Protein 8QNF (pdb70)

Solvent-accessible surface area: 19537 Å² total; per-residue (Å²): 141,82,117,5,154,43,39,66,2,44,128,92,75,156,29,24,65,3,1,39,16,0,33,10,17,72,133,111,66,60,82,79,28,25,34,7,5,23,26,8,6,5,8,1,94,4,85,68,68,4,66,36,120,79,1,43,24,0,0,69,0,1,0,59,58,2,58,4,2,32,3,32,3,46,100,59,155,70,34,13,79,9,59,71,53,124,76,35,71,21,14,58,49,52,72,18,181,11,48,66,76,160,81,0,62,58,12,5,84,122,3,2,70,55,98,24,66,10,67,206,16,38,2,0,1,0,2,0,0,26,21,48,90,107,111,1,1,0,0,0,13,12,24,43,0,0,6,8,18,21,0,2,0,0,0,1,64,11,0,2,62,2,13,59,74,49,47,176,70,60,87,6,102,58,57,109,151,36,12,23,6,9,0,3,0,44,15,6,47,99,24,20,63,100,121,15,32,66,145,10,18,66,33,9,21,66,138,4,69,69,165,38,20,92,17,91,12,82,58,64,72,115,86,42,132,99,42,108,48,107,21,14,38,20,58,0,113,14,67,63,70,11,0,70,79,0,26,34,8,3,166,106,22,50,11,75,25,36,17,0,2,0,0,1,1,0,0,5,0,13,99,35,15,69,41,106,82,2,8,0,0,4,23,20,57,4,26,86,29,100,29,2,75,69,6,1,0,31,0,22,10,19,5,4,5,30,11,59,11,52,74,162,20,32,0,65,61,2,0,120,105,0,82,118,40,2,48,56,3,70,162,18,20,18,2,5,23,70,66,7,27,123,98,34,154,31,137,84,79,98,25,17,19,45,9,0,10,0,3,0,14,23,19,122,50,37,9,2,45,10,78,36,120,150,54,135,10,137,6,27,55,13,52,26,8,4,2,83,15,9,2,5,1,15,2,32,144,65,112,138,5,7,64,8,57,3,4,18,3,20,4,5,2,64,94,101,38,0,58,32,5,0,29,105,3,68,38,5,1,54,10,0,22,145,86,27,97,9,37,3,76,89,4,55,70,83,81,120

Sequence (448 aa):
IPELRAGLAPRDGRAVEASFGQSGIWLIDQYLPNPAAYNGPFFVVRLPFSSADPDRLLHHAAVRRGVLRRQEVVLRTTYALSDGTLRQNVSRDDDAVVFEVARRYGDDKELDDALVHRVANNLRRLDLARGPVIAVTCALGPANRSAVVICNIHHIASDAASAGVFLRRRELLDDAYDDRLGRGLPVEADPLRRPTYGDFSQQWYRELMNPEALTRSLDHFAARRLAGELPVLDLPTDRPRPPVKQHRGGTLPLHLPAAAADDFEALARTEGVTLFMALVAAYAVFLSRHTGQRRRRVVLIGSPVSLRDDDPATHELIGYFVVVNLVVVLQQQEEIDDRMTVRDVLRRAREEVSEALRHKWAPFDDKVVERLQPPRSSGYTPLVQTMMLVVLTQGDAGRISHDDTELRIIERGAAHGAKYDLSLVFERDSEGLHGLIEYDADLFDEPTVRAMGDRLRHLMEQFARRRPDAPLHELEALGA

B-factor: mean 41.51, std 16.25, range [20.36, 137.7]

Foldseek 3Di:
DDAQFACLDPPPQDWFFAFLLLVVVVVPDDLAFAADFLWWKWKWKDQFFDDVVLLLVLQLLVCQAAQLQQWAWDDDPNTITTHTDNPSNQEAEDEEEDEDVVRVLVVLVVQRSDRADRHPDRQKYWYFYGYPHSITMIIMGGHPQFAGLLLQLLSVQSSVVSSVCVVVVHDRHYDSGFHHVSSVRSVLVVCCDPVLLCVLLVVLLVVQDDAADDQAAAFPAPQDPDQPLWKFKDWLPQDLVLLVLLCVLCVVLVHHSQLLLVLLVLVLSCVRRVAQKAKAKEWAFQCPHVSCSNHGGNRTAIWIFIGGDDQQDFLSRSSVVSRVRVVVRVVSRSNHPVVSCVSNVAPDDPPADGPHQEYEYEQDDSSFWDDDPNDIMGIGTRGTGRCNHQKYKYWYADPSGIIIMIMHRPSTHDPVVVNQSSVQSSLSSSVSSVGRPDRNNPSDTPPD

Structure (mmCIF, N/CA/C/O backbone):
data_8QNF
#
_entry.id   8QNF
#
_cell.length_a   121.650
_cell.length_b   160.060
_cell.length_c   163.900
_cell.angle_alpha   90.000
_cell.angle_beta   90.000
_cell.angle_gamma   90.000
#
_symmetry.space_group_name_H-M   'F 2 2 2'
#
loop_
_entity.id
_entity.type
_entity.pdbx_description
1 polymer 'Condensation domain TomBC from the Tomaymycin non-ribosomal peptide synthetase'
2 non-polymer 'FORMIC ACID'
3 non-polymer GLYCEROL
4 non-polymer 'SODIUM ION'
5 non-polymer 'POTASSIUM ION'
6 water water
#
loop_
_atom_site.group_PDB
_atom_site.id
_atom_site.type_symbol
_atom_site.label_atom_id
_atom_site.label_alt_id
_atom_site.label_comp_id
_atom_site.label_asym_id
_atom_site.label_entity_id
_atom_site.label_seq_id
_atom_site.pdbx_PDB_ins_code
_atom_site.Cartn_x
_atom_site.Cartn_y
_atom_site.Cartn_z
_atom_site.occupancy
_atom_site.B_iso_or_equiv
_atom_site.auth_seq_id
_atom_site.auth_comp_id
_atom_site.auth_asym_id
_atom_site.auth_atom_id
_atom_site.pdbx_PDB_model_num
ATOM 1 N N . ILE A 1 84 ? 32.60287 -30.50428 -28.03946 1.000 65.35355 80 ILE A N 1
ATOM 2 C CA . ILE A 1 84 ? 32.50351 -30.09694 -26.63531 1.000 63.81712 80 ILE A CA 1
ATOM 3 C C . ILE A 1 84 ? 32.40512 -31.34052 -25.72371 1.000 71.72516 80 ILE A C 1
ATOM 4 O O . ILE A 1 84 ? 31.35133 -31.98882 -25.64456 1.000 51.83947 80 ILE A O 1
ATOM 19 N N . PRO A 1 85 ? 33.49875 -31.66356 -25.02409 1.000 53.85926 81 PRO A N 1
ATOM 20 C CA . PRO A 1 85 ? 33.49944 -32.85766 -24.16240 1.000 53.70993 81 PRO A CA 1
ATOM 21 C C . PRO A 1 85 ? 32.49576 -32.74601 -23.01556 1.000 61.77999 81 PRO A C 1
ATOM 22 O O . PRO A 1 85 ? 32.22534 -31.66160 -22.49541 1.000 45.21951 81 PRO A O 1
ATOM 33 N N . GLU A 1 86 ? 31.97319 -33.89476 -22.58598 1.000 50.91622 82 GLU A N 1
ATOM 34 C CA . GLU A 1 86 ? 31.07502 -33.90836 -21.43634 1.000 47.27003 82 GLU A CA 1
ATOM 35 C C . GLU A 1 86 ? 31.81733 -33.50117 -20.15624 1.000 47.31651 82 GLU A C 1
ATOM 36 O O . GLU A 1 86 ? 33.00437 -33.74683 -19.96556 1.000 38.95185 82 GLU A O 1
ATOM 48 N N . LEU A 1 87 ? 31.10886 -32.82361 -19.28407 1.000 39.92174 83 LEU A N 1
ATOM 49 C CA . LEU A 1 87 ? 31.64377 -32.52319 -17.97339 1.000 35.06833 83 LEU A CA 1
ATOM 50 C C . LEU A 1 87 ? 31.47965 -33.75173 -17.07126 1.000 34.23897 83 LEU A C 1
ATOM 51 O O . LEU A 1 87 ? 30.36275 -34.27408 -16.93952 1.000 40.52329 83 LEU A O 1
ATOM 67 N N . ARG A 1 88 ? 32.54291 -34.13158 -16.36905 1.000 32.99917 84 ARG A N 1
ATOM 68 C CA . ARG A 1 88 ? 32.46513 -35.27760 -15.45922 1.000 35.88428 84 ARG A CA 1
ATOM 69 C C . ARG A 1 88 ? 32.90901 -34.92745 -14.05091 1.000 30.88580 84 ARG A C 1
ATOM 70 O O . ARG A 1 88 ? 33.88536 -34.20001 -13.84521 1.000 32.90249 84 ARG A O 1
ATOM 91 N N . ALA A 1 89 ? 32.22307 -35.52159 -13.06601 1.000 30.19228 85 ALA A N 1
ATOM 92 C CA . ALA A 1 89 ? 32.64680 -35.44195 -11.68402 1.000 32.27483 85 ALA A CA 1
ATOM 93 C C . ALA A 1 89 ? 34.03785 -36.02545 -11.48312 1.000 34.49502 85 ALA A C 1
ATOM 94 O O . ALA A 1 89 ? 34.40704 -37.01304 -12.11033 1.000 34.98786 85 ALA A O 1
ATOM 101 N N . GLY A 1 90 ? 34.82459 -35.35136 -10.67444 1.000 34.01188 86 GLY A N 1
ATOM 102 C CA . GLY A 1 90 ? 36.16297 -35.76998 -10.32844 1.000 40.20052 86 GLY A CA 1
ATOM 103 C C . GLY A 1 90 ? 37.22764 -35.31094 -11.27432 1.000 46.14364 86 GLY A C 1
ATOM 104 O O . GLY A 1 90 ? 38.40309 -35.61252 -11.05673 1.000 41.54163 86 GLY A O 1
ATOM 108 N N . LEU A 1 91 ? 36.86566 -34.56882 -12.31055 1.000 35.56844 87 LEU A N 1
ATOM 109 C CA . LEU A 1 91 ? 37.88083 -33.96725 -13.16492 1.000 36.81792 87 LEU A CA 1
ATOM 110 C C . LEU A 1 91 ? 38.88498 -33.15937 -12.36429 1.000 43.56386 87 LEU A C 1
ATOM 111 O O . LEU A 1 91 ? 40.09207 -33.25189 -12.60409 1.000 50.55833 87 LEU A O 1
ATOM 127 N N . ALA A 1 92 ? 38.42269 -32.35776 -11.42714 1.000 38.90081 88 ALA A N 1
ATOM 128 C CA . ALA A 1 92 ? 39.33799 -31.69648 -10.51808 1.000 47.14293 88 ALA A CA 1
ATOM 129 C C . ALA A 1 92 ? 39.71980 -32.62697 -9.37050 1.000 56.80348 88 ALA A C 1
ATOM 130 O O . ALA A 1 92 ? 38.87614 -33.37306 -8.87613 1.000 56.74901 88 ALA A O 1
ATOM 137 N N . PRO A 1 93 ? 40.95069 -32.52250 -8.87322 1.000 67.44116 89 PRO A N 1
ATOM 138 C CA . PRO A 1 93 ? 41.39769 -33.40816 -7.77487 1.000 68.39464 89 PRO A CA 1
ATOM 139 C C . PRO A 1 93 ? 40.49148 -33.34495 -6.55003 1.000 61.92750 89 PRO A C 1
ATOM 140 O O . PRO A 1 93 ? 40.32816 -32.28787 -5.93130 1.000 75.28290 89 PRO A O 1
ATOM 151 N N . ARG A 1 94 ? 39.93622 -34.49769 -6.16453 1.000 60.10583 90 ARG A N 1
ATOM 152 C CA . ARG A 1 94 ? 39.13981 -34.60070 -4.94387 1.000 71.47831 90 ARG A CA 1
ATOM 153 C C . ARG A 1 94 ? 40.00297 -34.75331 -3.68635 1.000 81.14554 90 ARG A C 1
ATOM 154 O O . ARG A 1 94 ? 39.45952 -34.97650 -2.59368 1.000 69.48858 90 ARG A O 1
ATOM 175 N N . ASP A 1 95 ? 41.32190 -34.59911 -3.82144 1.000 91.31246 91 ASP A N 1
ATOM 176 C CA . ASP A 1 95 ? 42.28582 -34.80891 -2.74119 1.000 83.66823 91 ASP A CA 1
ATOM 177 C C . ASP A 1 95 ? 42.64231 -33.49724 -2.05312 1.000 88.86418 91 ASP A C 1
ATOM 178 O O . ASP A 1 95 ? 43.80937 -33.27259 -1.72319 1.000 96.41848 91 ASP A O 1
ATOM 187 N N . GLY A 1 96 ? 41.68613 -32.58745 -1.88492 1.000 80.75700 92 GLY A N 1
ATOM 188 C CA . GLY A 1 96 ? 41.92653 -31.38399 -1.10996 1.000 71.02087 92 GLY A CA 1
ATOM 189 C C . GLY A 1 96 ? 42.69684 -30.25907 -1.77932 1.000 77.02448 92 GLY A C 1
ATOM 190 O O . GLY A 1 96 ? 42.55777 -29.10315 -1.35946 1.000 77.41056 92 GLY A O 1
ATOM 194 N N . ARG A 1 97 ? 43.51280 -30.55176 -2.79607 1.000 74.60756 93 ARG A N 1
ATOM 195 C CA . ARG A 1 97 ? 44.23790 -29.47536 -3.46618 1.000 74.18429 93 ARG A CA 1
ATOM 196 C C . ARG A 1 97 ? 43.25146 -28.47584 -4.06622 1.000 66.38584 93 ARG A C 1
ATOM 197 O O . ARG A 1 97 ? 42.22722 -28.85941 -4.63824 1.000 75.90672 93 ARG A O 1
ATOM 218 N N . ALA A 1 98 ? 43.56264 -27.18631 -3.89967 1.000 51.67721 94 ALA A N 1
ATOM 219 C CA . ALA A 1 98 ? 42.71279 -26.09969 -4.36030 1.000 51.66468 94 ALA A CA 1
ATOM 220 C C . ALA A 1 98 ? 42.82633 -25.91688 -5.86898 1.000 46.48611 94 ALA A C 1
ATOM 221 O O . ALA A 1 98 ? 43.90119 -25.59957 -6.39697 1.000 43.11230 94 ALA A O 1
ATOM 228 N N . VAL A 1 99 ? 41.67994 -26.08809 -6.52759 1.000 44.79513 95 VAL A N 1
ATOM 229 C CA . VAL A 1 99 ? 41.50674 -25.81724 -7.9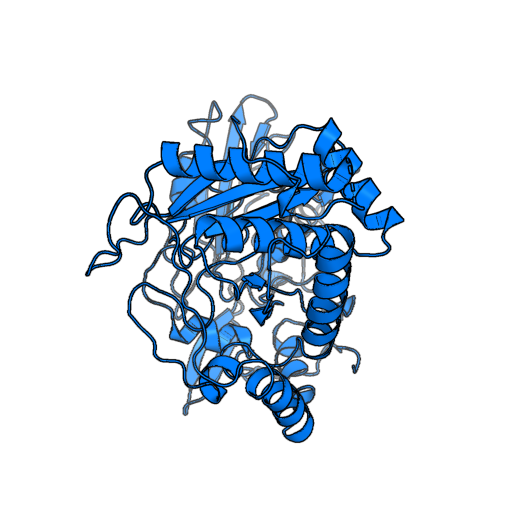3952 1.000 37.98678 95 VAL A CA 1
ATOM 230 C C . VAL A 1 99 ? 41.66921 -24.33499 -8.24630 1.000 35.10592 95 VAL A C 1
ATOM 231 O O . VAL A 1 99 ? 41.17730 -23.45805 -7.51045 1.000 36.51872 95 VAL A O 1
ATOM 244 N N . GLU A 1 100 ? 42.29118 -24.04295 -9.38909 1.000 36.34876 96 GLU A N 1
ATOM 245 C CA . GLU A 1 100 ? 42.40377 -22.67049 -9.83539 1.000 32.98724 96 GLU A CA 1
ATOM 246 C C . GLU A 1 100 ? 41.01163 -22.11630 -10.11644 1.000 31.13939 96 GLU A C 1
ATOM 247 O O . GLU A 1 100 ? 40.14440 -22.82344 -10.64587 1.000 32.56231 96 GLU A O 1
ATOM 259 N N . ALA A 1 101 ? 40.82370 -20.82291 -9.82001 1.000 33.68972 97 ALA A N 1
ATOM 260 C CA . ALA A 1 101 ? 39.54870 -20.17322 -10.17055 1.000 36.43666 97 ALA A CA 1
ATOM 261 C C . ALA A 1 101 ? 39.24415 -20.27947 -11.67147 1.000 31.94448 97 ALA A C 1
ATOM 262 O O . ALA A 1 101 ? 40.14406 -20.31842 -12.51945 1.000 34.08769 97 ALA A O 1
ATOM 269 N N . SER A 1 102 ? 37.95107 -20.29944 -12.02235 1.000 31.59507 98 SER A N 1
ATOM 270 C CA . SER A 1 102 ? 37.55806 -20.33059 -13.42289 1.000 29.10796 98 SER A CA 1
ATOM 271 C C . SER A 1 102 ? 37.89731 -19.01995 -14.12643 1.000 31.98652 98 SER A C 1
ATOM 272 O O . SER A 1 102 ? 38.19626 -18.00557 -13.50644 1.000 31.27408 98 SER A O 1
ATOM 280 N N . PHE A 1 103 ? 37.83369 -19.04191 -15.46018 1.000 29.12187 99 PHE A N 1
ATOM 281 C CA . PHE A 1 103 ? 38.07137 -17.82341 -16.22845 1.000 35.80236 99 PHE A CA 1
ATOM 282 C C . PHE A 1 103 ? 37.14718 -16.69088 -15.76851 1.000 35.67502 99 PHE A C 1
ATOM 283 O O . PHE A 1 103 ? 37.58900 -15.56778 -15.53933 1.000 35.49743 99 PHE A O 1
ATOM 300 N N . GLY A 1 104 ? 35.85216 -16.98550 -15.62768 1.000 31.71558 100 GLY A N 1
ATOM 301 C CA . GLY A 1 104 ? 34.94138 -15.96040 -15.15689 1.000 43.29911 100 GLY A CA 1
ATOM 302 C C . GLY A 1 104 ? 35.32903 -15.45340 -13.78371 1.000 40.50239 100 GLY A C 1
ATOM 303 O O . GLY A 1 104 ? 35.39347 -14.24758 -13.54471 1.000 36.73030 100 GLY A O 1
ATOM 307 N N . GLN A 1 105 ? 35.57593 -16.37090 -12.85341 1.000 37.20021 101 GLN A N 1
ATOM 308 C CA . GLN A 1 105 ? 35.86534 -15.95825 -11.47427 1.000 38.89427 101 GLN A CA 1
ATOM 309 C C . GLN A 1 105 ? 37.09182 -15.03944 -11.44045 1.000 36.22617 101 GLN A C 1
ATOM 310 O O . GLN A 1 105 ? 37.17019 -14.06147 -10.66024 1.000 35.61690 101 GLN A O 1
ATOM 324 N N . SER A 1 106 ? 38.08326 -15.35512 -12.28039 1.000 41.85260 102 SER A N 1
ATOM 325 C CA . SER A 1 106 ? 39.32156 -14.57846 -12.26578 1.000 47.94236 102 SER A CA 1
ATOM 326 C C . SER A 1 106 ? 39.05793 -13.14171 -12.68365 1.000 50.76420 102 SER A C 1
ATOM 327 O O . SER A 1 106 ? 39.57678 -12.19350 -12.06734 1.000 45.31326 102 SER A O 1
ATOM 335 N N . GLY A 1 107 ? 38.25074 -12.97497 -13.74097 1.000 50.20997 103 GLY A N 1
ATOM 336 C CA . GLY A 1 107 ? 37.86928 -11.64250 -14.18944 1.000 53.28940 103 GLY A CA 1
ATOM 337 C C . GLY A 1 107 ? 37.14313 -10.84691 -13.12243 1.000 54.34363 103 GLY A C 1
ATOM 338 O O . GLY A 1 107 ? 37.38774 -9.64329 -12.95379 1.000 49.80333 103 GLY A O 1
ATOM 342 N N . ILE A 1 108 ? 36.24751 -11.51071 -12.37857 1.000 52.46164 104 ILE A N 1
ATOM 343 C CA . ILE A 1 108 ? 35.47393 -10.82904 -11.34332 1.000 46.26018 104 ILE A CA 1
ATOM 344 C C . ILE A 1 108 ? 36.32178 -10.46980 -10.13975 1.000 44.39606 104 ILE A C 1
ATOM 345 O O . ILE A 1 108 ? 36.08405 -9.45637 -9.47784 1.000 46.25996 104 ILE A O 1
ATOM 361 N N . TRP A 1 109 ? 37.22331 -11.36374 -9.72961 1.000 45.62122 105 TRP A N 1
ATOM 362 C CA . TRP A 1 109 ? 37.98052 -11.10670 -8.51761 1.000 46.65753 105 TRP A CA 1
ATOM 363 C C . TRP A 1 109 ? 38.87935 -9.90218 -8.70545 1.000 50.70673 105 TRP A C 1
ATOM 364 O O . TRP A 1 109 ? 39.16158 -9.19106 -7.73926 1.000 42.38415 105 TRP A O 1
ATOM 385 N N . LEU A 1 110 ? 39.36288 -9.70047 -9.93461 1.000 52.04694 106 LEU A N 1
ATOM 386 C CA . LEU A 1 110 ? 40.24319 -8.57600 -10.23442 1.000 67.68172 106 LEU A CA 1
ATOM 387 C C . LEU A 1 110 ? 39.50805 -7.24716 -10.14117 1.000 68.51671 106 LEU A C 1
ATOM 388 O O . LEU A 1 110 ? 40.12454 -6.21824 -9.86296 1.000 76.24813 106 LEU A O 1
ATOM 404 N N . ILE A 1 111 ? 38.18815 -7.24552 -10.34732 1.000 87.66069 107 ILE A N 1
ATOM 405 C CA . ILE A 1 111 ? 37.39355 -6.02022 -10.24382 1.000 80.02374 107 ILE A CA 1
ATOM 406 C C . ILE A 1 111 ? 36.97382 -5.70912 -8.81535 1.000 65.72531 107 ILE A C 1
ATOM 407 O O . ILE A 1 111 ? 36.52315 -4.58872 -8.53555 1.000 74.14326 107 ILE A O 1
ATOM 423 N N . ASP A 1 112 ? 37.11247 -6.63558 -7.89587 1.000 61.57856 108 ASP A N 1
ATOM 424 C CA . ASP A 1 112 ? 36.37736 -6.48977 -6.63999 1.000 82.89714 108 ASP A CA 1
ATOM 425 C C . ASP A 1 112 ? 36.95890 -5.31629 -5.86754 1.000 68.60595 108 ASP A C 1
ATOM 426 O O . ASP A 1 112 ? 38.05222 -5.40405 -5.31340 1.000 89.26716 108 ASP A O 1
ATOM 435 N N . GLN A 1 113 ? 36.24286 -4.19781 -5.84489 1.000 63.55199 109 GLN A N 1
ATOM 436 C CA . GLN A 1 113 ? 36.30885 -3.24564 -4.73196 1.000 80.82375 109 GLN A CA 1
ATOM 437 C C . GLN A 1 113 ? 35.13198 -3.59895 -3.79556 1.000 66.87590 109 GLN A C 1
ATOM 438 O O . GLN A 1 113 ? 34.57298 -4.68785 -3.89382 1.000 70.20452 109 GLN A O 1
ATOM 442 N N . TYR A 1 114 ? 34.77445 -2.70761 -2.86450 1.000 81.84677 110 TYR A N 1
ATOM 443 C CA . TYR A 1 114 ? 33.53321 -2.91121 -2.08640 1.000 67.24964 110 TYR A CA 1
ATOM 444 C C . TYR A 1 114 ? 32.34344 -2.19459 -2.75121 1.000 72.10492 110 TYR A C 1
ATOM 445 O O . TYR A 1 114 ? 31.58005 -1.45357 -2.12046 1.000 62.98072 110 TYR A O 1
ATOM 449 N N . LEU A 1 115 ? 32.21261 -2.40311 -4.06313 1.000 55.67651 111 LEU A N 1
ATOM 450 C CA . LEU A 1 115 ? 31.18942 -1.75592 -4.88491 1.000 51.85681 111 LEU A CA 1
ATOM 451 C C . LEU A 1 115 ? 29.87361 -2.52437 -4.81071 1.000 43.49614 111 LEU A C 1
ATOM 452 O O . LEU A 1 115 ? 29.85827 -3.67812 -4.40479 1.000 33.04519 111 LEU A O 1
ATOM 468 N N . PRO A 1 116 ? 28.74611 -1.90830 -5.16983 1.000 38.59542 112 PRO A N 1
ATOM 469 C CA . PRO A 1 116 ? 27.49516 -2.67690 -5.23288 1.000 41.23280 112 PRO A CA 1
ATOM 470 C C . PRO A 1 116 ? 27.55652 -3.73474 -6.33920 1.000 36.22916 112 PRO A C 1
ATOM 471 O O . PRO A 1 116 ? 28.46735 -3.71024 -7.17193 1.000 33.91691 112 PRO A O 1
ATOM 482 N N . ASN A 1 117 ? 26.61914 -4.71346 -6.27592 1.000 38.06559 113 ASN A N 1
ATOM 483 C CA . ASN A 1 117 ? 26.38850 -5.66260 -7.37230 1.000 31.25668 113 ASN A CA 1
ATOM 484 C C . ASN A 1 117 ? 26.34647 -4.91343 -8.69883 1.000 37.30535 113 ASN A C 1
ATOM 485 O O . ASN A 1 117 ? 25.72783 -3.85007 -8.78823 1.000 33.42491 113 ASN A O 1
ATOM 496 N N . PRO A 1 118 ? 27.05868 -5.38074 -9.72698 1.000 34.08049 114 PRO A N 1
ATOM 497 C CA . PRO A 1 118 ? 27.16689 -4.55596 -10.93934 1.000 30.81063 114 PRO A CA 1
ATOM 498 C C . PRO A 1 118 ? 25.87204 -4.42933 -11.73188 1.000 27.63069 114 PRO A C 1
ATOM 499 O O . PRO A 1 118 ? 25.69989 -3.39123 -12.42456 1.000 29.01005 114 PRO A O 1
ATOM 510 N N . ALA A 1 119 ? 24.96088 -5.39103 -11.58205 1.000 30.15208 115 ALA A N 1
ATOM 511 C CA . ALA A 1 119 ? 23.68262 -5.36557 -12.27366 1.000 31.55625 115 ALA A CA 1
ATOM 512 C C . ALA A 1 119 ? 22.61502 -5.93514 -11.33872 1.000 29.91711 115 ALA A C 1
ATOM 513 O O . ALA A 1 119 ? 22.90780 -6.58805 -10.33464 1.000 29.53346 115 ALA A O 1
ATOM 520 N N . ALA A 1 120 ? 21.35759 -5.62827 -11.63922 1.000 25.98681 116 ALA A N 1
ATOM 521 C CA . ALA A 1 120 ? 20.28142 -6.19160 -10.83404 1.000 28.65843 116 ALA A CA 1
ATOM 522 C C . ALA A 1 120 ? 19.82140 -7.56680 -11.29501 1.000 24.18477 116 ALA A C 1
ATOM 523 O O . ALA A 1 120 ? 19.41793 -8.35534 -10.44921 1.000 27.45269 116 ALA A O 1
ATOM 530 N N . TYR A 1 121 ? 19.85939 -7.86305 -12.61254 1.000 26.91034 117 TYR A N 1
ATOM 531 C CA . TYR A 1 121 ? 19.18501 -9.05202 -13.15118 1.000 28.35422 117 TYR A CA 1
ATOM 532 C C . TYR A 1 121 ? 19.86530 -10.31631 -12.60222 1.000 24.94672 117 TYR A C 1
ATOM 533 O O . TYR A 1 121 ? 19.24493 -11.38040 -12.55062 1.000 27.83443 117 TYR A O 1
ATOM 551 N N . ASN A 1 122 ? 21.15195 -10.22531 -12.26637 1.000 25.11728 118 ASN A N 1
ATOM 552 C CA . ASN A 1 122 ? 21.88352 -11.38954 -11.75140 1.000 29.17297 118 ASN A CA 1
ATOM 553 C C . ASN A 1 122 ? 22.24497 -11.20829 -10.28770 1.000 33.04314 118 ASN A C 1
ATOM 554 O O . ASN A 1 122 ? 23.10229 -11.91022 -9.76911 1.000 27.52364 118 ASN A O 1
ATOM 565 N N . GLY A 1 123 ? 21.58997 -10.27966 -9.60506 1.000 25.91449 119 GLY A N 1
ATOM 566 C CA . GLY A 1 123 ? 21.92922 -9.91465 -8.25762 1.000 27.05001 119 GLY A CA 1
ATOM 567 C C . GLY A 1 123 ? 20.97017 -10.46714 -7.24078 1.000 28.43548 119 GLY A C 1
ATOM 568 O O . GLY A 1 123 ? 20.23195 -11.44653 -7.45766 1.000 24.05456 119 GLY A O 1
ATOM 572 N N . PRO A 1 124 ? 20.99884 -9.84981 -6.05595 1.000 26.03502 120 PRO A N 1
ATOM 573 C CA . PRO A 1 124 ? 20.13897 -10.31150 -4.95072 1.000 24.71350 120 PRO A CA 1
ATOM 574 C C . PRO A 1 124 ? 18.68391 -10.49397 -5.37618 1.000 22.40962 120 PRO A C 1
ATOM 575 O O . PRO A 1 124 ? 18.12854 -9.72984 -6.17790 1.000 23.88391 120 PRO A O 1
ATOM 586 N N . PHE A 1 125 ? 18.07616 -11.50476 -4.79013 1.000 23.14416 121 PHE A N 1
ATOM 587 C CA . PHE A 1 125 ? 16.76353 -11.92869 -5.22160 1.000 23.80567 121 PHE A CA 1
ATOM 588 C C . PHE A 1 125 ? 15.94975 -12.40498 -4.02911 1.000 26.18237 121 PHE A C 1
ATOM 589 O O . PHE A 1 125 ? 16.46545 -12.59056 -2.92108 1.000 23.77725 121 PHE A O 1
ATOM 606 N N . PHE A 1 126 ? 14.64140 -12.53069 -4.26004 1.000 25.21731 122 PHE A N 1
ATOM 607 C CA . PHE A 1 126 ? 13.73301 -13.03033 -3.24895 1.000 26.34650 122 PHE A CA 1
ATOM 608 C C . PHE A 1 126 ? 12.60782 -13.80149 -3.91726 1.000 22.36779 122 PHE A C 1
ATOM 609 O O . PHE A 1 126 ? 12.36388 -13.68088 -5.12751 1.000 25.27502 122 PHE A O 1
ATOM 626 N N A VAL A 1 127 ? 11.98021 -14.67779 -3.14152 0.456 22.54555 123 VAL A N 1
ATOM 627 N N B VAL A 1 127 ? 11.94808 -14.60830 -3.10849 0.544 22.64651 123 VAL A N 1
ATOM 628 C CA A VAL A 1 127 ? 10.84447 -15.46555 -3.59981 0.456 23.50179 123 VAL A CA 1
ATOM 629 C CA B VAL A 1 127 ? 10.83645 -15.44030 -3.53237 0.544 23.38716 123 VAL A CA 1
ATOM 630 C C A VAL A 1 127 ? 9.76728 -15.41059 -2.52547 0.456 22.05903 123 VAL A C 1
ATOM 631 C C B VAL A 1 127 ? 9.76382 -15.33629 -2.48479 0.544 22.06812 123 VAL A C 1
ATOM 632 O O A VAL A 1 127 ? 10.05002 -15.68213 -1.34791 0.456 22.80458 123 VAL A O 1
ATOM 633 O O B VAL A 1 127 ? 10.05175 -15.48877 -1.28957 0.544 23.42153 123 VAL A O 1
ATOM 658 N N . ARG A 1 128 ? 8.53623 -15.06064 -2.93748 1.000 23.13105 124 ARG A N 1
ATOM 659 C CA . ARG A 1 128 ? 7.35754 -15.07193 -2.08031 1.000 24.82459 124 ARG A CA 1
ATOM 660 C C . ARG A 1 128 ? 6.84088 -16.49807 -1.95655 1.000 30.30234 124 ARG A C 1
ATOM 661 O O . ARG A 1 128 ? 6.47857 -17.14089 -2.95488 1.000 28.45353 124 ARG A O 1
ATOM 683 N N . LEU A 1 129 ? 6.78375 -16.96573 -0.76369 1.000 26.26185 125 LEU A N 1
ATOM 684 C CA . LEU A 1 129 ? 6.33160 -18.33057 -0.49763 1.000 28.13795 125 LEU A CA 1
ATOM 685 C C . LEU A 1 129 ? 4.88149 -18.32315 -0.03568 1.000 28.91846 125 LEU A C 1
ATOM 686 O O . LEU A 1 129 ? 4.50256 -17.52245 0.81658 1.000 28.72110 125 LEU A O 1
ATOM 702 N N . PRO A 1 130 ? 4.10876 -19.28392 -0.47568 1.000 30.35758 126 PRO A N 1
ATOM 703 C CA . PRO A 1 130 ? 2.69791 -19.33501 -0.05681 1.000 29.94499 126 PRO A CA 1
ATOM 704 C C . PRO A 1 130 ? 2.49220 -20.16073 1.20045 1.000 32.58649 126 PRO A C 1
ATOM 705 O O . PRO A 1 130 ? 1.53310 -20.91227 1.27266 1.000 32.31586 126 PRO A O 1
ATOM 716 N N . PHE A 1 131 ? 3.41120 -20.06871 2.14666 1.000 25.68089 127 PHE A N 1
ATOM 717 C CA . PHE A 1 131 ? 3.29943 -20.68187 3.45584 1.000 25.25331 127 PHE A CA 1
ATOM 718 C C . PHE A 1 131 ? 4.19932 -19.91938 4.38349 1.000 30.55176 127 PHE A C 1
ATOM 719 O O . PHE A 1 131 ? 5.05801 -19.16401 3.93662 1.000 26.52633 127 PHE A O 1
ATOM 736 N N A SER A 1 132 ? 3.98981 -20.12098 5.67597 0.475 27.91274 128 SER A N 1
ATOM 737 N N B SER A 1 132 ? 4.04574 -20.13950 5.66512 0.525 27.84610 128 SER A N 1
ATOM 738 C CA A SER A 1 132 ? 4.79065 -19.50058 6.73346 0.475 33.41801 128 SER A CA 1
ATOM 739 C CA B SER A 1 132 ? 4.84546 -19.39496 6.63461 0.525 33.46742 128 SER A CA 1
ATOM 740 C C A SER A 1 132 ? 5.97877 -20.41393 6.98345 0.475 28.96345 128 SER A C 1
ATOM 741 C C B SER A 1 132 ? 5.98857 -20.29236 7.05534 0.525 28.73238 128 SER A C 1
ATOM 742 O O A SER A 1 132 ? 5.83147 -21.46669 7.61615 0.475 28.06427 128 SER A O 1
ATOM 743 O O B SER A 1 132 ? 5.81149 -21.18559 7.89029 0.525 29.60608 128 SER A O 1
ATOM 757 N N . ALA A 1 133 ? 7.16369 -20.05823 6.46851 1.000 27.45947 129 ALA A N 1
ATOM 758 C CA . ALA A 1 133 ? 8.33657 -20.89685 6.71272 1.000 30.49043 129 ALA A CA 1
ATOM 759 C C . ALA A 1 133 ? 8.75115 -20.88716 8.17310 1.000 32.06849 129 ALA A C 1
ATOM 760 O O . ALA A 1 133 ? 8.75152 -19.84758 8.85554 1.000 31.16002 129 ALA A O 1
ATOM 768 N N . ASP A 1 134 ? 9.15579 -22.03739 8.64517 1.000 28.90913 130 ASP A N 1
ATOM 769 C CA . ASP A 1 134 ? 9.70246 -22.12120 9.97132 1.000 27.69776 130 ASP A CA 1
ATOM 770 C C . ASP A 1 134 ? 11.17001 -21.70413 9.96893 1.000 28.94716 130 ASP A C 1
ATOM 771 O O . ASP A 1 134 ? 11.96884 -22.26242 9.20603 1.000 28.84331 130 ASP A O 1
ATOM 780 N N . PRO A 1 135 ? 11.55807 -20.71137 10.77637 1.000 28.01864 131 PRO A N 1
ATOM 781 C CA . PRO A 1 135 ? 12.90580 -20.13724 10.62208 1.000 27.67573 131 PRO A CA 1
ATOM 782 C C . PRO A 1 135 ? 14.02429 -21.07496 10.96605 1.000 29.36670 131 PRO A C 1
ATOM 783 O O . PRO A 1 135 ? 15.05926 -21.05134 10.30270 1.000 28.49639 131 PRO A O 1
ATOM 794 N N . ASP A 1 136 ? 13.87096 -21.87524 12.01685 1.000 26.67437 132 ASP A N 1
ATOM 795 C CA . ASP A 1 136 ? 14.94180 -22.78736 12.39070 1.000 27.52456 132 ASP A CA 1
ATOM 796 C C . ASP A 1 136 ? 15.14549 -23.85123 11.30298 1.000 27.17657 132 ASP A C 1
ATOM 797 O O . ASP A 1 136 ? 16.29833 -24.14548 10.92492 1.000 26.91759 132 ASP A O 1
ATOM 806 N N . ARG A 1 137 ? 14.03597 -24.36099 10.74420 1.000 26.85227 133 ARG A N 1
ATOM 807 C CA . ARG A 1 137 ? 14.12991 -25.36880 9.69955 1.000 28.49283 133 ARG A CA 1
ATOM 808 C C . ARG A 1 137 ? 14.63127 -24.73833 8.40765 1.000 29.25894 133 ARG A C 1
ATOM 809 O O . ARG A 1 137 ? 15.35809 -25.39568 7.66524 1.000 27.38294 133 ARG A O 1
ATOM 830 N N A LEU A 1 138 ? 14.27936 -23.48221 8.15099 0.640 25.98755 134 LEU A N 1
ATOM 831 N N B LEU A 1 138 ? 14.31003 -23.47099 8.16132 0.360 26.20393 134 LEU A N 1
ATOM 832 C CA A LEU A 1 138 ? 14.79360 -22.79990 6.96370 0.640 27.23084 134 LEU A CA 1
ATOM 833 C CA B LEU A 1 138 ? 14.83667 -22.80837 6.97049 0.360 27.28061 134 LEU A CA 1
ATOM 834 C C A LEU A 1 138 ? 16.30258 -22.59423 7.08220 0.640 24.74428 134 LEU A C 1
ATOM 835 C C B LEU A 1 138 ? 16.34743 -22.64309 7.08956 0.360 24.97857 134 LEU A C 1
ATOM 836 O O A LEU A 1 138 ? 17.03007 -22.76651 6.09806 0.640 25.75776 134 LEU A O 1
ATOM 837 O O B LEU A 1 138 ? 17.09303 -22.94028 6.14936 0.360 25.93358 134 LEU A O 1
ATOM 868 N N A HIS A 1 139 ? 16.79861 -22.21001 8.26126 0.640 25.24592 135 HIS A N 1
ATOM 869 N N B HIS A 1 139 ? 16.82619 -22.16811 8.23903 0.360 25.35927 135 HIS A N 1
ATOM 870 C CA A HIS A 1 139 ? 18.23919 -22.06109 8.45653 0.640 28.16628 135 HIS A CA 1
ATOM 871 C CA B HIS A 1 139 ? 18.26647 -22.06501 8.43120 0.360 28.20131 135 HIS A CA 1
ATOM 872 C C A HIS A 1 139 ? 18.94896 -23.40584 8.28477 0.640 28.49959 135 HIS A C 1
ATOM 873 C C B HIS A 1 139 ? 18.93804 -23.42013 8.24044 0.360 28.58012 135 HIS A C 1
ATOM 874 O O A HIS A 1 139 ? 20.00122 -23.49914 7.61716 0.640 26.06537 135 HIS A O 1
ATOM 875 O O B HIS A 1 139 ? 19.98300 -23.52630 7.57295 0.360 26.14840 135 HIS A O 1
ATOM 902 N N . ALA A 1 140 ? 18.33828 -24.47243 8.80352 1.000 25.43089 136 ALA A N 1
ATOM 903 C CA . ALA A 1 140 ? 18.88876 -25.81174 8.62803 1.000 30.66883 136 ALA A CA 1
ATOM 904 C C . ALA A 1 140 ? 18.88898 -26.19592 7.15776 1.000 28.62584 136 ALA A C 1
ATOM 905 O O . ALA A 1 140 ? 19.85091 -26.82519 6.70051 1.000 28.94424 136 ALA A O 1
ATOM 913 N N . ALA A 1 141 ? 17.83089 -25.82286 6.41511 1.000 26.40298 137 ALA A N 1
ATOM 914 C CA . ALA A 1 141 ? 17.77781 -26.07409 4.97566 1.000 24.72709 137 ALA A CA 1
ATOM 915 C C . ALA A 1 141 ? 18.91360 -25.34306 4.25265 1.000 24.66409 137 ALA A C 1
ATOM 916 O O . ALA A 1 141 ? 19.56821 -25.89930 3.36470 1.000 26.67435 137 ALA A O 1
ATOM 923 N N . VAL A 1 142 ? 19.18454 -24.09439 4.64036 1.000 26.41429 138 VAL A N 1
ATOM 924 C CA . VAL A 1 142 ? 20.29209 -23.36031 4.04359 1.000 23.37536 138 VAL A CA 1
ATOM 925 C C . VAL A 1 142 ? 21.63118 -24.07606 4.26092 1.000 26.19140 138 VAL A C 1
ATOM 926 O O . VAL A 1 142 ? 22.46864 -24.15110 3.33568 1.000 25.59544 138 VAL A O 1
ATOM 939 N N A ARG A 1 143 ? 21.86068 -24.60146 5.46036 0.494 24.34227 139 ARG A N 1
ATOM 940 N N B ARG A 1 143 ? 21.86306 -24.60288 5.46609 0.506 24.34245 139 ARG A N 1
ATOM 941 C CA A ARG A 1 143 ? 23.10178 -25.31439 5.72893 0.494 30.49857 139 ARG A CA 1
ATOM 942 C CA B ARG A 1 143 ? 23.10442 -25.32094 5.73634 0.506 30.50597 139 ARG A CA 1
ATOM 943 C C A ARG A 1 143 ? 23.21165 -26.55626 4.84900 0.494 25.45009 139 ARG A C 1
ATOM 944 C C B ARG A 1 143 ? 23.21104 -26.54557 4.82725 0.506 25.43725 139 ARG A C 1
ATOM 945 O O A ARG A 1 143 ? 24.30995 -26.87917 4.37296 0.494 27.71179 139 ARG A O 1
ATOM 946 O O B ARG A 1 143 ? 24.29830 -26.86030 4.32156 0.506 27.69432 139 ARG A O 1
ATOM 987 N N . GLY A 1 144 ? 22.08488 -27.21260 4.58670 1.000 25.90998 140 GLY A N 1
ATOM 988 C CA . GLY A 1 144 ? 22.07224 -28.33610 3.66819 1.000 30.22645 140 GLY A CA 1
ATOM 989 C C . GLY A 1 144 ? 22.39586 -27.94254 2.24036 1.000 29.15214 140 GLY A C 1
ATOM 990 O O . GLY A 1 144 ? 23.09852 -28.67368 1.53279 1.000 26.44950 140 GLY A O 1
ATOM 995 N N . VAL A 1 145 ? 21.94603 -26.76657 1.80167 1.000 26.79615 141 VAL A N 1
ATOM 996 C CA . VAL A 1 145 ? 22.33836 -26.27950 0.50637 1.000 23.79599 141 VAL A CA 1
ATOM 997 C C . VAL A 1 145 ? 23.85805 -25.99576 0.48076 1.000 23.32543 141 VAL A C 1
ATOM 998 O O . VAL A 1 145 ? 24.52870 -26.29784 -0.52724 1.000 25.61270 141 VAL A O 1
ATOM 1011 N N . LEU A 1 146 ? 24.42743 -25.37714 1.54322 1.000 24.60736 142 LEU A N 1
ATOM 1012 C CA . LEU A 1 146 ? 25.88294 -25.18341 1.56858 1.000 28.65797 142 LEU A CA 1
ATOM 1013 C C . LEU A 1 146 ? 26.59226 -26.54549 1.42656 1.000 28.48809 142 LEU A C 1
ATOM 1014 O O . LEU A 1 146 ? 27.57863 -26.67609 0.68682 1.000 28.05291 142 LEU A O 1
ATOM 1030 N N . ARG A 1 147 ? 26.08239 -27.55465 2.10147 1.000 27.34621 143 ARG A N 1
ATOM 1031 C CA . ARG A 1 147 ? 26.72285 -28.87978 1.99249 1.000 25.95888 143 ARG A CA 1
ATOM 1032 C C . ARG A 1 147 ? 26.66450 -29.37689 0.56581 1.000 26.76877 143 ARG A C 1
ATOM 1033 O O . ARG A 1 147 ? 27.65396 -29.94119 0.07070 1.000 33.93512 143 ARG A O 1
ATOM 1054 N N . ARG A 1 148 ? 25.53508 -29.15728 -0.13287 1.000 26.22577 144 ARG A N 1
ATOM 1055 C CA . ARG A 1 148 ? 25.37514 -29.64122 -1.50634 1.000 24.56854 144 ARG A CA 1
ATOM 1056 C C . ARG A 1 148 ? 25.99515 -28.73987 -2.59084 1.000 30.08977 144 ARG A C 1
ATOM 1057 O O . ARG A 1 148 ? 26.09581 -29.17260 -3.75403 1.000 29.47298 144 ARG A O 1
ATOM 1078 N N . GLN A 1 149 ? 26.36502 -27.50978 -2.28025 1.000 25.20316 145 GLN A N 1
ATOM 1079 C CA . GLN A 1 149 ? 26.82378 -26.55729 -3.28307 1.000 23.47376 145 GLN A CA 1
ATOM 1080 C C . GLN A 1 149 ? 28.16716 -25.98052 -2.84311 1.000 29.72079 145 GLN A C 1
ATOM 1081 O O . GLN A 1 149 ? 28.27176 -25.00010 -2.09065 1.000 28.57015 145 GLN A O 1
ATOM 1095 N N . GLU A 1 150 ? 29.23484 -26.58140 -3.34707 1.000 28.71912 146 GLU A N 1
ATOM 1096 C CA . GLU A 1 150 ? 30.57045 -26.25694 -2.86717 1.000 26.40181 146 GLU A CA 1
ATOM 1097 C C . GLU A 1 150 ? 30.99400 -24.83142 -3.12370 1.000 25.65990 146 GLU A C 1
ATOM 1098 O O . GLU A 1 150 ? 31.80583 -24.27264 -2.37348 1.000 30.73203 146 GLU A O 1
ATOM 1110 N N A VAL A 1 151 ? 30.44782 -24.19635 -4.17457 0.761 25.96832 147 VAL A N 1
ATOM 1111 N N B VAL A 1 151 ? 30.49344 -24.20927 -4.19213 0.239 26.29877 147 VAL A N 1
ATOM 1112 C CA A VAL A 1 151 ? 30.82558 -22.81741 -4.44117 0.761 27.87507 147 VAL A CA 1
ATOM 1113 C CA B VAL A 1 151 ? 30.83520 -22.80793 -4.40510 0.239 28.04751 147 VAL A CA 1
ATOM 1114 C C A VAL A 1 151 ? 30.41114 -21.90383 -3.28753 0.761 24.85395 147 VAL A C 1
ATOM 1115 C C B VAL A 1 151 ? 30.52059 -22.01744 -3.13496 0.239 25.08206 147 VAL A C 1
ATOM 1116 O O A VAL A 1 151 ? 31.01805 -20.84278 -3.10819 0.761 28.96665 147 VAL A O 1
ATOM 1117 O O B VAL A 1 151 ? 31.35322 -21.25590 -2.63819 0.239 24.33223 147 VAL A O 1
ATOM 1142 N N . LEU A 1 152 ? 29.36427 -22.27069 -2.53033 1.000 26.82234 148 LEU A N 1
ATOM 1143 C CA . LEU A 1 152 ? 28.91827 -21.48332 -1.36349 1.000 24.73770 148 LEU A CA 1
ATOM 1144 C C . LEU A 1 152 ? 29.87714 -21.62343 -0.19582 1.000 31.04993 148 LEU A C 1
ATOM 1145 O O . LEU A 1 152 ? 29.81651 -20.85278 0.77082 1.000 29.58278 148 LEU A O 1
ATOM 1162 N N . ARG A 1 153 ? 30.77504 -22.59920 -0.25798 1.000 30.36494 149 ARG A N 1
ATOM 1163 C CA . ARG A 1 153 ? 31.75622 -22.80519 0.79004 1.000 30.71106 149 ARG A CA 1
ATOM 1164 C C . ARG A 1 153 ? 33.14601 -22.45155 0.29998 1.000 30.67771 149 ARG A C 1
ATOM 1165 O O . ARG A 1 153 ? 34.13534 -22.88248 0.88514 1.000 35.65371 149 ARG A O 1
ATOM 1186 N N . THR A 1 154 ? 33.23709 -21.68629 -0.77598 1.000 29.28801 150 THR A N 1
ATOM 1187 C CA . THR A 1 154 ? 34.50605 -21.35687 -1.40162 1.000 30.35693 150 THR A CA 1
ATOM 1188 C C . THR A 1 154 ? 34.89873 -19.90522 -1.13689 1.000 34.75425 150 THR A C 1
ATOM 1189 O O . THR A 1 154 ? 34.08949 -18.96173 -1.29434 1.000 32.62099 150 THR A O 1
ATOM 1200 N N . THR A 1 155 ? 36.14975 -19.71635 -0.74016 1.000 31.79201 151 THR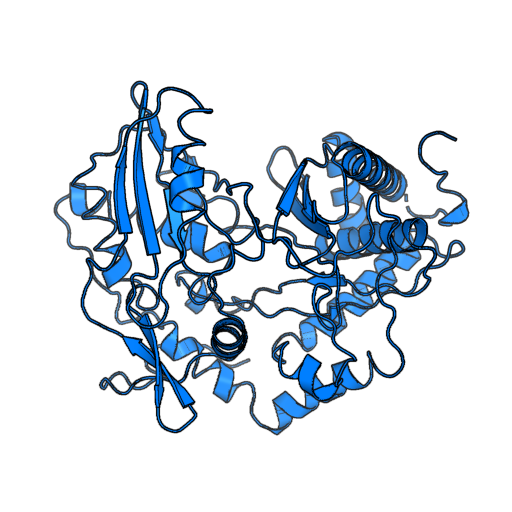 A N 1
ATOM 1201 C CA . THR A 1 155 ? 36.76849 -18.39133 -0.68648 1.000 32.65248 151 THR A CA 1
ATOM 1202 C C . THR A 1 155 ? 37.97964 -18.40881 -1.61039 1.000 36.26386 151 THR A C 1
ATOM 1203 O O . THR A 1 155 ? 38.35374 -19.45343 -2.14177 1.000 38.29639 151 THR A O 1
ATOM 1214 N N . TYR A 1 156 ? 38.59998 -17.25875 -1.79572 1.000 31.68086 152 TYR A N 1
ATOM 1215 C CA . TYR A 1 156 ? 39.52877 -17.02894 -2.90959 1.000 32.91518 152 TYR A CA 1
ATOM 1216 C C . TYR A 1 156 ? 40.81697 -16.40931 -2.42480 1.000 39.97353 152 TYR A C 1
ATOM 1217 O O . TYR A 1 156 ? 40.80495 -15.50747 -1.60752 1.000 37.08419 152 TYR A O 1
ATOM 1235 N N . ALA A 1 157 ? 41.93540 -16.89802 -2.93580 1.000 40.27421 153 ALA A N 1
ATOM 1236 C CA . ALA A 1 157 ? 43.23172 -16.36821 -2.51896 1.000 41.73871 153 ALA A CA 1
ATOM 1237 C C . ALA A 1 157 ? 44.24712 -16.62539 -3.61661 1.000 47.08547 153 ALA A C 1
ATOM 1238 O O . ALA A 1 157 ? 44.22934 -17.68565 -4.27046 1.000 43.79476 153 ALA A O 1
ATOM 1245 N N . LEU A 1 158 ? 45.11864 -15.64168 -3.81041 1.000 46.59491 154 LEU A N 1
ATOM 1246 C CA . LEU A 1 158 ? 46.27998 -15.78354 -4.67695 1.000 51.73812 154 LEU A CA 1
ATOM 1247 C C . LEU A 1 158 ? 47.34052 -16.61617 -3.96149 1.000 62.37689 154 LEU A C 1
ATOM 1248 O O . LEU A 1 158 ? 47.66963 -16.35930 -2.79678 1.000 64.72899 154 LEU A O 1
ATOM 1264 N N . SER A 1 159 ? 47.84618 -17.63319 -4.65428 1.000 64.12426 155 SER A N 1
ATOM 1265 C CA . SER A 1 159 ? 48.89922 -18.51275 -4.13814 1.000 63.79394 155 SER A CA 1
ATOM 1266 C C . SER A 1 159 ? 49.85684 -18.73023 -5.30706 1.000 76.61011 155 SER A C 1
ATOM 1267 O O . SER A 1 159 ? 49.55542 -19.49538 -6.23193 1.000 77.93279 155 SER A O 1
ATOM 1275 N N . ASP A 1 160 ? 50.99075 -18.02758 -5.27413 1.000 76.85442 156 ASP A N 1
ATOM 1276 C CA . ASP A 1 160 ? 52.04805 -18.15669 -6.27748 1.000 77.33800 156 ASP A CA 1
ATOM 1277 C C . ASP A 1 160 ? 51.58924 -17.60093 -7.62856 1.000 75.07523 156 ASP A C 1
ATOM 1278 O O . ASP A 1 160 ? 51.95327 -18.11869 -8.68340 1.000 66.87080 156 ASP A O 1
ATOM 1287 N N . GLY A 1 161 ? 50.78483 -16.53622 -7.59660 1.000 63.95873 157 GLY A N 1
ATOM 1288 C CA . GLY A 1 161 ? 50.33417 -15.89233 -8.81070 1.000 58.85871 157 GLY A CA 1
ATOM 1289 C C . GLY A 1 161 ? 49.11702 -16.51961 -9.45694 1.000 60.76473 157 GLY A C 1
ATOM 1290 O O . GLY A 1 161 ? 48.68202 -16.03748 -10.51759 1.000 61.80437 157 GLY A O 1
ATOM 1294 N N . THR A 1 162 ? 48.56510 -17.57364 -8.85496 1.000 62.01311 158 THR A N 1
ATOM 1295 C CA . THR A 1 162 ? 47.36675 -18.27330 -9.31342 1.000 56.95437 158 THR A CA 1
ATOM 1296 C C . THR A 1 162 ? 46.22936 -18.02404 -8.32278 1.000 53.10777 158 THR A C 1
ATOM 1297 O O . THR A 1 162 ? 46.40183 -18.22582 -7.11558 1.000 45.99848 158 THR A O 1
ATOM 1308 N N . LEU A 1 163 ? 45.06846 -17.60227 -8.82227 1.000 46.30821 159 LEU A N 1
ATOM 1309 C CA . LEU A 1 163 ? 43.89924 -17.44572 -7.95531 1.000 45.36953 159 LEU A CA 1
ATOM 1310 C C . LEU A 1 163 ? 43.26189 -18.80939 -7.73192 1.000 33.53750 159 LEU A C 1
ATOM 1311 O O . LEU A 1 163 ? 42.86655 -19.47095 -8.68939 1.000 38.22390 159 LEU A O 1
ATOM 1327 N N . ARG A 1 164 ? 43.13607 -19.21573 -6.47616 1.000 31.71509 160 ARG A N 1
ATOM 1328 C CA . ARG A 1 164 ? 42.63620 -20.52164 -6.09612 1.000 40.05254 160 ARG A CA 1
ATOM 1329 C C . ARG A 1 164 ? 41.27625 -20.43991 -5.40624 1.000 37.95567 160 ARG A C 1
ATOM 1330 O O . ARG A 1 164 ? 40.98423 -19.48396 -4.67124 1.000 38.53564 160 ARG A O 1
ATOM 1351 N N . GLN A 1 165 ? 40.51994 -21.53689 -5.56668 1.000 36.63094 161 GLN A N 1
ATOM 1352 C CA . GLN A 1 165 ? 39.24560 -21.79609 -4.90706 1.000 35.76129 161 GLN A CA 1
ATOM 1353 C C . GLN A 1 165 ? 39.46724 -22.66605 -3.67508 1.000 38.66487 161 GLN A C 1
ATOM 1354 O O . GLN A 1 165 ? 39.64798 -23.87519 -3.78278 1.000 36.28515 161 GLN A O 1
ATOM 1368 N N . ASN A 1 166 ? 39.46140 -22.05288 -2.51063 1.000 32.15401 162 ASN A N 1
ATOM 1369 C CA . ASN A 1 166 ? 39.64681 -22.74547 -1.24384 1.000 34.25837 162 ASN A CA 1
ATOM 1370 C C . ASN A 1 166 ? 38.30584 -23.13579 -0.65859 1.000 40.06631 162 ASN A C 1
ATOM 1371 O O . ASN A 1 166 ? 37.49245 -22.27405 -0.30470 1.000 34.07921 162 ASN A O 1
ATOM 1382 N N . VAL A 1 167 ? 38.08757 -24.43193 -0.52336 1.000 34.34529 163 VAL A N 1
ATOM 1383 C CA . VAL A 1 167 ? 36.79384 -24.94921 -0.10223 1.000 36.14189 163 VAL A CA 1
ATOM 1384 C C . VAL A 1 167 ? 36.88905 -25.30261 1.37616 1.000 42.92084 163 VAL A C 1
ATOM 1385 O O . VAL A 1 167 ? 37.75283 -26.07126 1.77201 1.000 40.68698 163 VAL A O 1
ATOM 1398 N N . SER A 1 168 ? 36.04300 -24.73497 2.21220 1.000 34.27401 164 SER A N 1
ATOM 1399 C CA . SER A 1 168 ? 35.97464 -25.12065 3.62740 1.000 44.37807 164 SER A CA 1
ATOM 1400 C C . SER A 1 168 ? 34.81481 -26.10105 3.87757 1.000 41.34876 164 SER A C 1
ATOM 1401 O O . SER A 1 168 ? 33.96967 -26.34086 3.01150 1.000 43.40364 164 SER A O 1
ATOM 1409 N N . ARG A 1 169 ? 34.79112 -26.70984 5.07275 1.000 37.39321 165 ARG A N 1
ATOM 1410 C CA . ARG A 1 169 ? 33.67084 -27.57809 5.44155 1.000 41.11384 165 ARG A CA 1
ATOM 1411 C C . ARG A 1 169 ? 32.59488 -26.86014 6.26762 1.000 39.54023 165 ARG A C 1
ATOM 1412 O O . ARG A 1 169 ? 31.65058 -27.50913 6.73239 1.000 51.23732 165 ARG A O 1
ATOM 1419 N N . ASP A 1 170 ? 32.71755 -25.54249 6.46783 1.000 43.73537 166 ASP A N 1
ATOM 1420 C CA . ASP A 1 170 ? 31.77369 -24.78198 7.29640 1.000 42.87553 166 ASP A CA 1
ATOM 1421 C C . ASP A 1 170 ? 30.43907 -24.63387 6.55112 1.000 35.94810 166 ASP A C 1
ATOM 1422 O O . ASP A 1 170 ? 30.26900 -23.75563 5.68960 1.000 36.65520 166 ASP A O 1
ATOM 1431 N N . ASP A 1 171 ? 29.44761 -25.43933 6.91086 1.000 31.96282 167 ASP A N 1
ATOM 1432 C CA . ASP A 1 171 ? 28.15577 -25.32213 6.25968 1.000 34.08943 167 ASP A CA 1
ATOM 1433 C C . ASP A 1 171 ? 27.29466 -24.23346 6.90107 1.000 35.39063 167 ASP A C 1
ATOM 1434 O O . ASP A 1 171 ? 26.12663 -24.08878 6.52643 1.000 33.37430 167 ASP A O 1
ATOM 1443 N N . ASP A 1 172 ? 27.84189 -23.45001 7.82534 1.000 32.55105 168 ASP A N 1
ATOM 1444 C CA . ASP A 1 172 ? 27.11003 -22.33942 8.44100 1.000 33.67045 168 ASP A CA 1
ATOM 1445 C C . ASP A 1 172 ? 27.68450 -20.98060 8.05207 1.000 35.26288 168 ASP A C 1
ATOM 1446 O O . ASP A 1 172 ? 27.42929 -19.96945 8.74290 1.000 31.39092 168 ASP A O 1
ATOM 1455 N N . ALA A 1 173 ? 28.46894 -20.93953 6.97229 1.000 29.87122 169 ALA A N 1
ATOM 1456 C CA . ALA A 1 173 ? 29.13507 -19.73568 6.50248 1.000 33.28319 169 ALA A CA 1
ATOM 1457 C C . ALA A 1 173 ? 28.12380 -18.96642 5.65213 1.000 28.58702 169 ALA A C 1
ATOM 1458 O O . ALA A 1 173 ? 28.23901 -18.88113 4.43686 1.000 31.15330 169 ALA A O 1
ATOM 1465 N N . VAL A 1 174 ? 27.10167 -18.42790 6.33798 1.000 28.06896 170 VAL A N 1
ATOM 1466 C CA . VAL A 1 174 ? 26.04707 -17.66845 5.68928 1.000 27.92658 170 VAL A CA 1
ATOM 1467 C C . VAL A 1 174 ? 25.66066 -16.50487 6.59576 1.000 26.85575 170 VAL A C 1
ATOM 1468 O O . VAL A 1 174 ? 25.51183 -16.67328 7.80993 1.000 27.70013 170 VAL A O 1
ATOM 1481 N N . VAL A 1 175 ? 25.49097 -15.34523 5.97561 1.000 26.20687 171 VAL A N 1
ATOM 1482 C CA . VAL A 1 175 ? 24.99819 -14.12432 6.66708 1.000 26.89609 171 VAL A CA 1
ATOM 1483 C C . VAL A 1 175 ? 23.48666 -14.27527 6.80939 1.000 24.77217 171 VAL A C 1
ATOM 1484 O O . VAL A 1 175 ? 22.75004 -14.06720 5.84821 1.000 26.69878 171 VAL A O 1
ATOM 1497 N N . PHE A 1 176 ? 23.02155 -14.66450 7.99396 1.000 23.40712 172 PHE A N 1
ATOM 1498 C CA . PHE A 1 176 ? 21.62228 -15.05365 8.20342 1.000 24.82110 172 PHE A CA 1
ATOM 1499 C C . PHE A 1 176 ? 20.91071 -14.06701 9.13058 1.000 26.01221 172 PHE A C 1
ATOM 1500 O O . PHE A 1 176 ? 21.52432 -13.52345 10.05592 1.000 26.86769 172 PHE A O 1
ATOM 1517 N N . GLU A 1 177 ? 19.60992 -13.88008 8.90582 1.000 25.94776 173 GLU A N 1
ATOM 1518 C CA . GLU A 1 177 ? 18.71684 -13.21807 9.87515 1.000 26.56498 173 GLU A CA 1
ATOM 1519 C C . GLU A 1 177 ? 17.27481 -13.62444 9.64886 1.000 26.81631 173 GLU A C 1
ATOM 1520 O O . GLU A 1 177 ? 16.86581 -14.06132 8.57242 1.000 26.73305 173 GLU A O 1
ATOM 1532 N N . VAL A 1 178 ? 16.49926 -13.47517 10.70517 1.000 23.64941 174 VAL A N 1
ATOM 1533 C CA . VAL A 1 178 ? 15.05430 -13.65631 10.69822 1.000 24.04941 174 VAL A CA 1
ATOM 1534 C C . VAL A 1 178 ? 14.43339 -12.28719 10.98356 1.000 27.47682 174 VAL A C 1
ATOM 1535 O O . VAL A 1 178 ? 14.79083 -11.64115 11.99203 1.000 26.67744 174 VAL A O 1
ATOM 1548 N N . ALA A 1 179 ? 13.54916 -11.84383 10.10575 1.000 28.51552 175 ALA A N 1
ATOM 1549 C CA . ALA A 1 179 ? 12.89699 -10.54083 10.21269 1.000 26.21766 175 ALA A CA 1
ATOM 1550 C C . ALA A 1 179 ? 11.47467 -10.63399 9.71390 1.000 33.91478 175 ALA A C 1
ATOM 1551 O O . ALA A 1 179 ? 11.06278 -11.63081 9.14375 1.000 29.65032 175 ALA A O 1
ATOM 1558 N N A ARG A 1 180 ? 10.72130 -9.57434 9.93432 0.594 27.49538 176 ARG A N 1
ATOM 1559 N N B ARG A 1 180 ? 10.71471 -9.56506 9.91763 0.406 27.64567 176 ARG A N 1
ATOM 1560 C CA A ARG A 1 180 ? 9.30182 -9.54119 9.62615 0.594 25.99732 176 ARG A CA 1
ATOM 1561 C CA B ARG A 1 180 ? 9.28409 -9.57244 9.64516 0.406 26.24851 176 ARG A CA 1
ATOM 1562 C C A ARG A 1 180 ? 8.99064 -8.45974 8.60786 0.594 28.63342 176 ARG A C 1
ATOM 1563 C C B ARG A 1 180 ? 8.86931 -8.40527 8.76537 0.406 28.78386 176 ARG A C 1
ATOM 1564 O O A ARG A 1 180 ? 9.74964 -7.48443 8.43231 0.594 27.10850 176 ARG A O 1
ATOM 1565 O O B ARG A 1 180 ? 9.41607 -7.30256 8.86179 0.406 27.80888 176 ARG A O 1
ATOM 1606 N N . TYR A 1 181 ? 7.84687 -8.65024 7.95223 1.000 28.43028 177 TYR A N 1
ATOM 1607 C CA . TYR A 1 181 ? 7.28784 -7.66028 7.06525 1.000 25.5733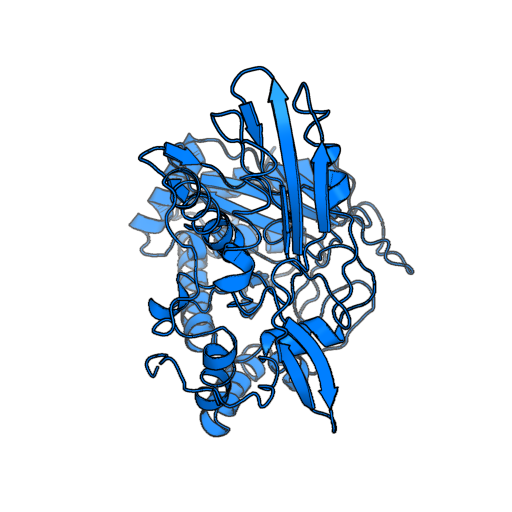1 177 TYR A CA 1
ATOM 1608 C C . TYR A 1 181 ? 5.76661 -7.76191 7.09620 1.000 32.54098 177 TYR A C 1
ATOM 1609 O O . TYR A 1 181 ? 5.19243 -8.84987 7.14246 1.000 28.16176 177 TYR A O 1
ATOM 1628 N N . GLY A 1 182 ? 5.12877 -6.63061 6.99400 1.000 31.23946 178 GLY A N 1
ATOM 1629 C CA . GLY A 1 182 ? 3.68626 -6.61810 6.87136 1.000 34.03299 178 GLY A CA 1
ATOM 1630 C C . GLY A 1 182 ? 3.11037 -6.16767 5.54539 1.000 37.23477 178 GLY A C 1
ATOM 1631 O O . GLY A 1 182 ? 1.90267 -6.24348 5.36117 1.000 40.04139 178 GLY A O 1
ATOM 1635 N N . ASP A 1 183 ? 3.93636 -5.65455 4.63653 1.000 34.03943 179 ASP A N 1
ATOM 1636 C CA . ASP A 1 183 ? 3.47752 -5.23009 3.33427 1.000 34.28463 179 ASP A CA 1
ATOM 1637 C C . ASP A 1 183 ? 4.70741 -5.16123 2.41954 1.000 33.43479 179 ASP A C 1
ATOM 1638 O O . ASP A 1 183 ? 5.84137 -5.42049 2.84992 1.000 32.77101 179 ASP A O 1
ATOM 1647 N N . ASP A 1 184 ? 4.48651 -4.81593 1.16296 1.000 36.09053 180 ASP A N 1
ATOM 1648 C CA . ASP A 1 184 ? 5.59349 -4.88337 0.21472 1.000 40.19975 180 ASP A CA 1
ATOM 1649 C C . ASP A 1 184 ? 6.67132 -3.87071 0.54436 1.000 36.89201 180 ASP A C 1
ATOM 1650 O O . ASP A 1 184 ? 7.84875 -4.10840 0.25644 1.000 29.52528 180 ASP A O 1
ATOM 1659 N N . LYS A 1 185 ? 6.29921 -2.71660 1.10925 1.000 34.58141 181 LYS A N 1
ATOM 1660 C CA . LYS A 1 185 ? 7.31391 -1.73892 1.47337 1.000 38.05362 181 LYS A CA 1
ATOM 1661 C C . LYS A 1 185 ? 8.27767 -2.32732 2.51059 1.000 30.85127 181 LYS A C 1
ATOM 1662 O O . LYS A 1 185 ? 9.51473 -2.20428 2.39127 1.000 31.04670 181 LYS A O 1
ATOM 1681 N N . GLU A 1 186 ? 7.72511 -2.94497 3.55010 1.000 27.51166 182 GLU A N 1
ATOM 1682 C CA . GLU A 1 186 ? 8.54702 -3.51674 4.59077 1.000 27.20353 182 GLU A CA 1
ATOM 1683 C C . GLU A 1 186 ? 9.38252 -4.69028 4.04630 1.000 23.77748 182 GLU A C 1
ATOM 1684 O O . GLU A 1 186 ? 10.50908 -4.91039 4.50896 1.000 27.47493 182 GLU A O 1
ATOM 1696 N N . LEU A 1 187 ? 8.83110 -5.46503 3.10834 1.000 27.76112 183 LEU A N 1
ATOM 1697 C CA . LEU A 1 187 ? 9.61110 -6.55268 2.50743 1.000 27.77694 183 LEU A CA 1
ATOM 1698 C C . LEU A 1 187 ? 10.76432 -5.97327 1.73549 1.000 24.49448 183 LEU A C 1
ATOM 1699 O O . LEU A 1 187 ? 11.90990 -6.42070 1.86485 1.000 24.93415 183 LEU A O 1
ATOM 1715 N N A ASP A 1 188 ? 10.49069 -4.94920 0.91602 0.667 27.41751 184 ASP A N 1
ATOM 1716 N N B ASP A 1 188 ? 10.49798 -4.93467 0.93272 0.333 27.89306 184 ASP A N 1
ATOM 1717 C CA A ASP A 1 188 ? 11.54786 -4.34322 0.12642 0.667 31.45272 184 ASP A CA 1
ATOM 1718 C CA B ASP A 1 188 ? 11.56436 -4.33738 0.13905 0.333 31.34007 184 ASP A CA 1
ATOM 1719 C C A ASP A 1 188 ? 12.65194 -3.74904 1.00969 0.667 26.60394 184 ASP A C 1
ATOM 1720 C C B ASP A 1 188 ? 12.66756 -3.77015 1.02886 0.333 27.04172 184 ASP A C 1
ATOM 1721 O O A ASP A 1 188 ? 13.81331 -3.65464 0.56680 0.667 27.02787 184 ASP A O 1
ATOM 1722 O O B ASP A 1 188 ? 13.83266 -3.71643 0.60740 0.333 27.31706 184 ASP A O 1
ATOM 1739 N N . ALA A 1 189 ? 12.32751 -3.31509 2.23990 1.000 26.83527 185 ALA A N 1
ATOM 1740 C CA . ALA A 1 189 ? 13.34872 -2.84179 3.15963 1.000 28.15215 185 ALA A CA 1
ATOM 1741 C C . ALA A 1 189 ? 14.29048 -3.96190 3.58151 1.000 30.90106 185 ALA A C 1
ATOM 1742 O O . ALA A 1 189 ? 15.51234 -3.74950 3.71978 1.000 25.03871 185 ALA A O 1
ATOM 1750 N N . LEU A 1 190 ? 13.74793 -5.16879 3.76283 1.000 25.05931 186 LEU A N 1
ATOM 1751 C CA . LEU A 1 190 ? 14.56765 -6.33185 4.08741 1.000 25.64928 186 LEU A CA 1
ATOM 1752 C C . LEU A 1 190 ? 15.41130 -6.72114 2.88140 1.000 24.16549 186 LEU A C 1
ATOM 1753 O O . LEU A 1 190 ? 16.59129 -7.05518 3.01945 1.000 25.74796 186 LEU A O 1
ATOM 1769 N N . VAL A 1 191 ? 14.82892 -6.58909 1.67403 1.000 24.77516 187 VAL A N 1
ATOM 1770 C CA . VAL A 1 191 ? 15.54374 -6.88832 0.43127 1.000 26.09235 187 VAL A CA 1
ATOM 1771 C C . VAL A 1 191 ? 16.71841 -5.93977 0.27245 1.000 28.68323 187 VAL A C 1
ATOM 1772 O O . VAL A 1 191 ? 17.85321 -6.35427 0.02727 1.000 24.37547 187 VAL A O 1
ATOM 1785 N N . HIS A 1 192 ? 16.48877 -4.64273 0.50136 1.000 25.26504 188 HIS A N 1
ATOM 1786 C CA . HIS A 1 192 ? 17.60407 -3.69380 0.43634 1.000 25.27936 188 HIS A CA 1
ATOM 1787 C C . HIS A 1 192 ? 18.72294 -3.99428 1.41214 1.000 23.60544 188 HIS A C 1
ATOM 1788 O O . HIS A 1 192 ? 19.89675 -3.84707 1.03267 1.000 26.37111 188 HIS A O 1
ATOM 1802 N N . ARG A 1 193 ? 18.42325 -4.40660 2.64762 1.000 23.37201 189 ARG A N 1
ATOM 1803 C CA . ARG A 1 193 ? 19.49622 -4.69704 3.58626 1.000 26.72028 189 ARG A CA 1
ATOM 1804 C C . ARG A 1 193 ? 20.36787 -5.86025 3.09440 1.000 28.69351 189 ARG A C 1
ATOM 1805 O O . ARG A 1 193 ? 21.58719 -5.77752 3.18350 1.000 25.13905 189 ARG A O 1
ATOM 1826 N N . VAL A 1 194 ? 19.76610 -6.93729 2.58295 1.000 24.00291 190 VAL A N 1
ATOM 1827 C CA . VAL A 1 194 ? 20.52952 -8.06474 2.00887 1.000 25.84854 190 VAL A CA 1
ATOM 1828 C C . VAL A 1 194 ? 21.28400 -7.61509 0.74927 1.000 26.67771 190 VAL A C 1
ATOM 1829 O O . VAL A 1 194 ? 22.47473 -7.90858 0.58703 1.000 27.55357 190 VAL A O 1
ATOM 1842 N N . ALA A 1 195 ? 20.63676 -6.80918 -0.09054 1.000 26.94659 191 ALA A N 1
ATOM 1843 C CA . ALA A 1 195 ? 21.18035 -6.43753 -1.38093 1.000 33.62859 191 ALA A CA 1
ATOM 1844 C C . ALA A 1 195 ? 22.37150 -5.50779 -1.24062 1.000 36.33692 191 ALA A C 1
ATOM 1845 O O . ALA A 1 195 ? 23.24865 -5.49600 -2.09879 1.000 41.45799 191 ALA A O 1
ATOM 1852 N N A ASN A 1 196 ? 22.45400 -4.75600 -0.16419 0.589 32.23701 192 ASN A N 1
ATOM 1853 N N B ASN A 1 196 ? 22.44478 -4.71994 -0.15554 0.411 32.43233 192 ASN A N 1
ATOM 1854 C CA A ASN A 1 196 ? 23.53652 -3.80770 -0.01874 0.589 39.69362 192 ASN A CA 1
ATOM 1855 C CA B ASN A 1 196 ? 23.54430 -3.77563 0.05421 0.411 39.62685 192 ASN A CA 1
ATOM 1856 C C A ASN A 1 196 ? 24.71205 -4.35486 0.77797 0.589 33.77147 192 ASN A C 1
ATOM 1857 C C B ASN A 1 196 ? 24.63952 -4.31492 0.96869 0.411 33.72725 192 ASN A C 1
ATOM 1858 O O A ASN A 1 196 ? 25.70938 -3.64660 0.92644 0.589 33.81895 192 ASN A O 1
ATOM 1859 O O B ASN A 1 196 ? 25.47543 -3.54622 1.45056 0.411 35.80611 192 ASN A O 1
ATOM 1880 N N . LEU A 1 197 ? 24.65815 -5.61531 1.21461 1.000 28.55705 193 LEU A N 1
ATOM 1881 C CA . LEU A 1 197 ? 25.82223 -6.25610 1.80674 1.000 30.09408 193 LEU A CA 1
ATOM 1882 C C . LEU A 1 197 ? 26.99565 -6.26620 0.82143 1.000 31.32955 193 LEU A C 1
ATOM 1883 O O . LEU A 1 197 ? 26.80834 -6.35681 -0.38497 1.000 31.39383 193 LEU A O 1
ATOM 1900 N N A ARG A 1 198 ? 28.20630 -6.14684 1.35587 0.407 32.59280 194 ARG A N 1
ATOM 1901 N N B ARG A 1 198 ? 28.21218 -6.19311 1.35724 0.593 32.31801 194 ARG A N 1
ATOM 1902 C CA A ARG A 1 198 ? 29.45866 -6.16864 0.58268 0.407 34.32644 194 ARG A CA 1
ATOM 1903 C CA B ARG A 1 198 ? 29.46639 -6.16726 0.57650 0.593 34.28627 194 ARG A CA 1
ATOM 1904 C C A ARG A 1 198 ? 30.27425 -7.34353 1.10564 0.407 36.07075 194 ARG A C 1
ATOM 1905 C C B ARG A 1 198 ? 30.32149 -7.32436 1.05205 0.593 35.97703 194 ARG A C 1
ATOM 1906 O O A ARG A 1 198 ? 31.02392 -7.22325 2.07740 0.407 32.83141 194 ARG A O 1
ATOM 1907 O O B ARG A 1 198 ? 31.14539 -7.16686 1.94219 0.593 32.59767 194 ARG A O 1
ATOM 1948 N N . LEU A 1 199 ? 30.09206 -8.50766 0.49180 1.000 30.55298 195 LEU A N 1
ATOM 1949 C CA . LEU A 1 199 ? 30.58532 -9.73375 1.08212 1.000 33.08050 195 LEU A CA 1
ATOM 1950 C C . LEU A 1 199 ? 32.06674 -9.88334 0.77990 1.000 31.59910 195 LEU A C 1
ATOM 1951 O O . LEU A 1 199 ? 32.55663 -9.40650 -0.23975 1.000 36.53797 195 LEU A O 1
ATOM 1968 N N . ASP A 1 200 ? 32.76354 -10.57042 1.66242 1.000 32.22158 196 ASP A N 1
ATOM 1969 C CA . ASP A 1 200 ? 34.23797 -10.62633 1.68677 1.000 36.26882 196 ASP A CA 1
ATOM 1970 C C . ASP A 1 200 ? 34.66455 -11.91457 0.96166 1.000 34.08755 196 ASP A C 1
ATOM 1971 O O . ASP A 1 200 ? 34.37404 -13.00686 1.44974 1.000 34.54738 196 ASP A O 1
ATOM 1980 N N . LEU A 1 201 ? 35.30839 -11.77270 -0.19938 1.000 34.54548 197 LEU A N 1
ATOM 1981 C CA . LEU A 1 201 ? 35.70954 -12.94971 -0.99820 1.000 32.92094 197 LEU A CA 1
ATOM 1982 C C . LEU A 1 201 ? 36.86223 -13.75469 -0.37906 1.000 36.49351 197 LEU A C 1
ATOM 1983 O O . LEU A 1 201 ? 37.03838 -14.93500 -0.72037 1.000 37.71824 197 LEU A O 1
ATOM 1999 N N . ALA A 1 202 ? 37.67227 -13.12751 0.47825 1.000 37.77362 198 ALA A N 1
ATOM 2000 C CA . ALA A 1 202 ? 38.79576 -13.82713 1.08190 1.000 39.37330 198 ALA A CA 1
ATOM 2001 C C . ALA A 1 202 ? 38.38628 -14.61622 2.31030 1.000 37.71191 198 ALA A C 1
ATOM 2002 O O . ALA A 1 202 ? 38.96329 -15.67243 2.59196 1.000 37.97327 198 ALA A O 1
ATOM 2009 N N . ARG A 1 203 ? 37.42680 -14.12009 3.10740 1.000 31.21886 199 ARG A N 1
ATOM 2010 C CA . ARG A 1 203 ? 37.03810 -14.74702 4.35479 1.000 33.02494 199 ARG A CA 1
ATOM 2011 C C . ARG A 1 203 ? 35.63341 -15.33776 4.34798 1.000 30.87088 199 ARG A C 1
ATOM 2012 O O . ARG A 1 203 ? 35.34754 -16.20988 5.18050 1.000 34.54635 199 ARG A O 1
ATOM 2033 N N . GLY A 1 204 ? 34.77359 -14.92312 3.39868 1.000 35.81486 200 GLY A N 1
ATOM 2034 C CA . GLY A 1 204 ? 33.39856 -15.35692 3.40171 1.000 34.32383 200 GLY A CA 1
ATOM 2035 C C . GLY A 1 204 ? 32.65233 -14.72740 4.55969 1.000 32.87305 200 GLY A C 1
ATOM 2036 O O . GLY A 1 204 ? 33.21916 -13.94613 5.33564 1.000 36.83860 200 GLY A O 1
ATOM 2040 N N . PRO A 1 205 ? 31.36067 -15.03585 4.68812 1.000 31.96707 201 PRO A N 1
ATOM 2041 C CA . PRO A 1 205 ? 30.54552 -15.78440 3.75668 1.000 32.14369 201 PRO A CA 1
ATOM 2042 C C . PRO A 1 205 ? 30.42846 -15.11204 2.41734 1.000 29.01938 201 PRO A C 1
ATOM 2043 O O . PRO A 1 205 ? 30.58280 -13.88168 2.27006 1.000 30.01278 201 PRO A O 1
ATOM 2054 N N . VAL A 1 206 ? 30.14003 -15.94991 1.41225 1.000 26.73974 202 VAL A N 1
ATOM 2055 C CA . VAL A 1 206 ? 29.82663 -15.47564 0.08962 1.000 25.40194 202 VAL A CA 1
ATOM 2056 C C . VAL A 1 206 ? 28.33091 -15.54769 -0.19395 1.000 24.70253 202 VAL A C 1
ATOM 2057 O O . VAL A 1 206 ? 27.92015 -15.25341 -1.31388 1.000 27.50232 202 VAL A O 1
ATOM 2070 N N . ILE A 1 207 ? 27.51971 -15.83919 0.80062 1.000 26.24091 203 ILE A N 1
ATOM 2071 C CA . ILE A 1 207 ? 26.07230 -15.86566 0.66679 1.000 23.63792 203 ILE A CA 1
ATOM 2072 C C . ILE A 1 207 ? 25.43230 -15.28051 1.91916 1.000 24.26238 203 ILE A C 1
ATOM 2073 O O . ILE A 1 207 ? 25.89849 -15.51591 3.04695 1.000 25.89123 203 ILE A O 1
ATOM 2089 N N . ALA A 1 208 ? 24.33325 -14.55739 1.70354 1.000 23.64395 204 ALA A N 1
ATOM 2090 C CA . ALA A 1 208 ? 23.42529 -14.11186 2.73247 1.000 27.20914 204 ALA A CA 1
ATOM 2091 C C . ALA A 1 208 ? 22.01152 -14.59151 2.41896 1.000 23.94010 204 ALA A C 1
ATOM 2092 O O . ALA A 1 208 ? 21.57463 -14.60687 1.25426 1.000 25.55060 204 ALA A O 1
ATOM 2099 N N . VAL A 1 209 ? 21.30187 -15.00737 3.46881 1.000 23.62553 205 VAL A N 1
ATOM 2100 C CA . VAL A 1 209 ? 19.88491 -15.37941 3.40274 1.000 22.71740 205 VAL A CA 1
ATOM 2101 C C . VAL A 1 209 ? 19.14445 -14.73901 4.58626 1.000 28.12948 205 VAL A C 1
ATOM 2102 O O . VAL A 1 209 ? 19.56356 -14.87120 5.75308 1.000 25.62787 205 VAL A O 1
ATOM 2115 N N . THR A 1 210 ? 17.98808 -14.13639 4.28151 1.000 22.92181 206 THR A N 1
ATOM 2116 C CA . THR A 1 210 ? 17.01550 -13.71607 5.27791 1.000 24.74359 206 THR A CA 1
ATOM 2117 C C . THR A 1 210 ? 15.74823 -14.57524 5.16263 1.000 28.33792 206 THR A C 1
ATOM 2118 O O . THR A 1 210 ? 15.19318 -14.79598 4.07016 1.000 25.19251 206 THR A O 1
ATOM 2129 N N . CYS A 1 211 ? 15.33490 -15.10607 6.28935 1.000 25.48246 207 CYS A N 1
ATOM 2130 C CA . CYS A 1 211 ? 14.01286 -15.69984 6.43828 1.000 23.00212 207 CYS A CA 1
ATOM 2131 C C . CYS A 1 211 ? 13.04274 -14.59629 6.85106 1.000 24.43532 207 CYS A C 1
ATOM 2132 O O . CYS A 1 211 ? 13.09584 -14.13343 8.01111 1.000 26.95034 207 CYS A O 1
ATOM 2140 N N . ALA A 1 212 ? 12.26217 -14.09465 5.89031 1.000 23.99268 208 ALA A N 1
ATOM 2141 C CA . ALA A 1 212 ? 11.31985 -12.98815 6.08868 1.000 23.11160 208 ALA A CA 1
ATOM 2142 C C . ALA A 1 212 ? 9.93532 -13.54942 6.38880 1.000 27.95772 208 ALA A C 1
ATOM 2143 O O . ALA A 1 212 ? 9.32720 -14.24070 5.56727 1.000 25.22372 208 ALA A O 1
ATOM 2150 N N . LEU A 1 213 ? 9.45018 -13.25322 7.57164 1.000 24.94298 209 LEU A N 1
ATOM 2151 C CA . LEU A 1 213 ? 8.13779 -13.71537 8.03401 1.000 27.54450 209 LEU A CA 1
ATOM 2152 C C . LEU A 1 213 ? 7.05790 -12.68524 7.75539 1.000 30.21515 209 LEU A C 1
ATOM 2153 O O . LEU A 1 213 ? 7.11881 -11.53007 8.23482 1.000 30.05554 209 LEU A O 1
ATOM 2169 N N . GLY A 1 214 ? 6.06451 -13.07472 6.95584 1.000 27.15826 210 GLY A N 1
ATOM 2170 C CA . GLY A 1 214 ? 5.07265 -12.12866 6.50174 1.000 27.94344 210 GLY A CA 1
ATOM 2171 C C . GLY A 1 214 ? 3.72096 -12.26766 7.20746 1.000 28.06907 210 GLY A C 1
ATOM 2172 O O . GLY A 1 214 ? 3.59019 -12.99052 8.20917 1.000 28.74986 210 GLY A O 1
ATOM 2176 N N . PRO A 1 215 ? 2.70119 -11.56942 6.70080 1.000 29.32343 211 PRO A N 1
ATOM 2177 C CA . PRO A 1 215 ? 1.32276 -11.74818 7.22303 1.000 34.33574 211 PRO A CA 1
ATOM 2178 C C . PRO A 1 215 ? 0.91432 -13.21991 7.12203 1.000 38.64509 211 PRO A C 1
ATOM 2179 O O . PRO A 1 215 ? 1.58626 -14.03740 6.52588 1.000 37.58686 211 PRO A O 1
ATOM 2190 N N . ALA A 1 216 ? -0.24266 -13.55959 7.65120 1.000 37.59839 212 ALA A N 1
ATOM 2191 C CA . ALA A 1 216 ? -0.67760 -14.97085 7.73885 1.000 40.13468 212 ALA A CA 1
ATOM 2192 C C . ALA A 1 216 ? -0.40125 -15.85367 6.52203 1.000 32.75688 212 ALA A C 1
ATOM 2193 O O . ALA A 1 216 ? -0.90537 -15.62761 5.42151 1.000 37.61170 212 ALA A O 1
ATOM 2200 N N . ASN A 1 217 ? 0.25220 -16.96582 6.75046 1.000 43.84802 213 ASN A N 1
ATOM 2201 C CA . ASN A 1 217 ? 0.52650 -17.92841 5.69389 1.000 32.88724 213 ASN A CA 1
ATOM 2202 C C . ASN A 1 217 ? 1.39331 -17.39368 4.58114 1.000 30.95336 213 ASN A C 1
ATOM 2203 O O . ASN A 1 217 ? 1.41569 -17.98542 3.49656 1.000 33.92285 213 ASN A O 1
ATOM 2214 N N . ARG A 1 218 ? 2.05687 -16.23783 4.77890 1.000 27.87406 214 ARG A N 1
ATOM 2215 C CA . ARG A 1 218 ? 3.00615 -15.72755 3.80077 1.000 27.43254 214 ARG A CA 1
ATOM 2216 C C . ARG A 1 218 ? 4.38070 -15.59627 4.43915 1.000 27.06526 214 ARG A C 1
ATOM 2217 O O . ARG A 1 218 ? 4.54332 -15.28359 5.61921 1.000 27.34741 214 ARG A O 1
ATOM 2238 N N . SER A 1 219 ? 5.39980 -15.82719 3.63643 1.000 22.83309 215 SER A N 1
ATOM 2239 C CA . SER A 1 219 ? 6.79082 -15.59785 4.02872 1.000 26.46992 215 SER A CA 1
ATOM 2240 C C . SER A 1 219 ? 7.57179 -15.38252 2.73669 1.000 25.31379 215 SER A C 1
ATOM 2241 O O . SER A 1 219 ? 7.03127 -15.46214 1.61691 1.000 27.81626 215 SER A O 1
ATOM 2249 N N . ALA A 1 220 ? 8.83461 -15.01984 2.89179 1.000 25.87325 216 ALA A N 1
ATOM 2250 C CA . ALA A 1 220 ? 9.68313 -14.82693 1.73771 1.000 23.99382 216 ALA A CA 1
ATOM 2251 C C . ALA A 1 220 ? 11.09024 -15.24163 2.10939 1.000 25.54513 216 ALA A C 1
ATOM 2252 O O . ALA A 1 220 ? 11.50248 -15.09858 3.25570 1.000 27.47007 216 ALA A O 1
ATOM 2259 N N A VAL A 1 221 ? 11.83836 -15.71573 1.12742 0.598 22.49782 217 VAL A N 1
ATOM 2260 N N B VAL A 1 221 ? 11.82328 -15.75680 1.12991 0.402 22.46928 217 VAL A N 1
ATOM 2261 C CA A VAL A 1 221 ? 13.27171 -16.00379 1.29265 0.598 20.36347 217 VAL A CA 1
ATOM 2262 C CA B VAL A 1 221 ? 13.26098 -15.99439 1.26276 0.402 20.42916 217 VAL A CA 1
ATOM 2263 C C A VAL A 1 221 ? 14.04002 -15.01190 0.45211 0.598 23.18863 217 VAL A C 1
ATOM 2264 C C B VAL A 1 221 ? 13.96890 -14.92154 0.46732 0.402 23.61210 217 VAL A C 1
ATOM 2265 O O A VAL A 1 221 ? 13.78922 -14.88685 -0.75868 0.598 22.09734 217 VAL A O 1
ATOM 2266 O O B VAL A 1 221 ? 13.61443 -14.66407 -0.69331 0.402 23.74768 217 VAL A O 1
ATOM 2291 N N . ILE A 1 222 ? 14.94278 -14.28219 1.08615 1.000 22.04105 218 ILE A N 1
ATOM 2292 C CA . ILE A 1 222 ? 15.74008 -13.24426 0.43465 1.000 22.49430 218 ILE A CA 1
ATOM 2293 C C . ILE A 1 222 ? 17.17391 -13.73376 0.42422 1.000 23.90635 218 ILE A C 1
ATOM 2294 O O . ILE A 1 222 ? 17.64185 -14.30225 1.41440 1.000 26.27220 218 ILE A O 1
ATOM 2311 N N . CYS A 1 223 ? 17.85883 -13.56802 -0.70686 1.000 22.56390 219 CYS A N 1
ATOM 2312 C CA . CYS A 1 223 ? 19.20515 -14.12819 -0.90450 1.000 23.67323 219 CYS A CA 1
ATOM 2313 C C . CYS A 1 223 ? 20.10520 -13.23081 -1.71907 1.000 23.85205 219 CYS A C 1
ATOM 2314 O O . CYS A 1 223 ? 19.67696 -12.63554 -2.71397 1.000 25.90229 219 CYS A O 1
ATOM 2322 N N . ASN A 1 224 ? 21.35582 -13.13322 -1.28295 1.000 24.50341 220 ASN A N 1
ATOM 2323 C CA . ASN A 1 224 ? 22.45361 -12.49838 -2.00347 1.000 25.88879 220 ASN A CA 1
ATOM 2324 C C . ASN A 1 224 ? 23.60059 -13.49261 -2.05583 1.000 24.70793 220 ASN A C 1
ATOM 2325 O O . ASN A 1 224 ? 24.13342 -13.86611 -1.01601 1.000 26.77084 220 ASN A O 1
ATOM 2336 N N . ILE A 1 225 ? 23.92006 -13.97247 -3.26334 1.000 26.45950 221 ILE A N 1
ATOM 2337 C CA . ILE A 1 225 ? 25.12067 -14.76525 -3.50129 1.000 27.92633 221 ILE A CA 1
ATOM 2338 C C . ILE A 1 225 ? 26.09735 -13.90497 -4.30341 1.000 24.96046 221 ILE A C 1
ATOM 2339 O O . ILE A 1 225 ? 25.74144 -13.35262 -5.35070 1.000 26.11492 221 ILE A O 1
ATOM 2355 N N . HIS A 1 226 ? 27.32569 -13.78448 -3.82471 1.000 27.03601 222 HIS A N 1
ATOM 2356 C CA . HIS A 1 226 ? 28.30544 -12.96351 -4.53445 1.000 30.02543 222 HIS A CA 1
ATOM 2357 C C . HIS A 1 226 ? 28.36182 -13.32461 -6.02415 1.000 30.24085 222 HIS A C 1
ATOM 2358 O O . HIS A 1 226 ? 28.27061 -14.49940 -6.41516 1.000 26.52127 222 HIS A O 1
ATOM 2372 N N . HIS A 1 227 ? 28.49422 -12.28375 -6.86208 1.000 27.07425 223 HIS A N 1
ATOM 2373 C CA . HIS A 1 227 ? 28.69300 -12.39441 -8.30621 1.000 28.40802 223 HIS A CA 1
ATOM 2374 C C . HIS A 1 227 ? 29.74161 -13.45948 -8.69179 1.000 29.24795 223 HIS A C 1
ATOM 2375 O O . HIS A 1 227 ? 29.55598 -14.18885 -9.68645 1.000 29.44457 223 HIS A O 1
ATOM 2389 N N . ILE A 1 228 ? 30.83027 -13.58897 -7.91343 1.000 27.81066 224 ILE A N 1
ATOM 2390 C CA . ILE A 1 228 ? 31.88389 -14.55383 -8.26437 1.000 29.64851 224 ILE A CA 1
ATOM 2391 C C . ILE A 1 228 ? 31.39826 -16.00018 -8.14479 1.000 26.91431 224 ILE A C 1
ATOM 2392 O O . ILE A 1 228 ? 31.99957 -16.92496 -8.72032 1.000 30.42574 224 ILE A O 1
ATOM 2408 N N . ALA A 1 229 ? 30.31445 -16.21408 -7.40397 1.000 26.07859 225 ALA A N 1
ATOM 2409 C CA . ALA A 1 229 ? 29.81008 -17.52334 -7.05220 1.000 28.08813 225 ALA A CA 1
ATOM 2410 C C . ALA A 1 229 ? 28.44513 -17.80186 -7.65950 1.000 26.12952 225 ALA A C 1
ATOM 2411 O O . ALA A 1 229 ? 27.77752 -18.74923 -7.22165 1.000 26.75868 225 ALA A O 1
ATOM 2418 N N . SER A 1 230 ? 27.96741 -16.97121 -8.58949 1.000 24.44985 226 SER A N 1
ATOM 2419 C CA . SER A 1 230 ? 26.60879 -17.17378 -9.03105 1.000 24.98766 226 SER A CA 1
ATOM 2420 C C . SER A 1 230 ?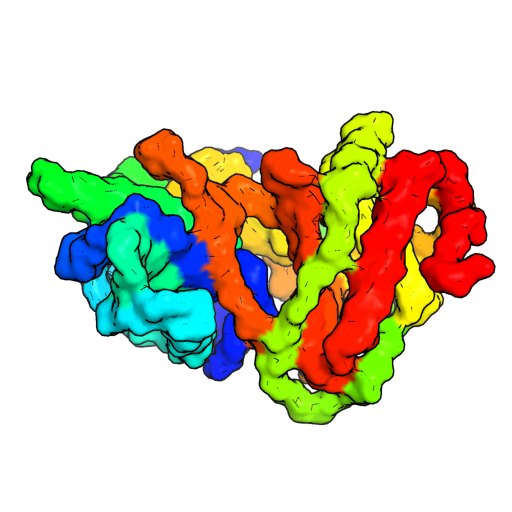 26.45677 -16.57150 -10.41710 1.000 24.69397 226 SER A C 1
ATOM 2421 O O . SER A 1 230 ? 27.36172 -15.92275 -10.94424 1.000 31.51929 226 SER A O 1
ATOM 2429 N N . ASP A 1 231 ? 25.28770 -16.81210 -10.98464 1.000 25.50398 227 ASP A N 1
ATOM 2430 C CA . ASP A 1 231 ? 24.82904 -16.21986 -12.23215 1.000 24.86032 227 ASP A CA 1
ATOM 2431 C C . ASP A 1 231 ? 23.33517 -16.13869 -12.03526 1.000 21.84759 227 ASP A C 1
ATOM 2432 O O . ASP A 1 231 ? 22.84114 -16.53852 -10.98891 1.000 24.88175 227 ASP A O 1
ATOM 2441 N N . ALA A 1 232 ? 22.61766 -15.61030 -13.03001 1.000 23.07965 228 ALA A N 1
ATOM 2442 C CA . ALA A 1 232 ? 21.17240 -15.40930 -12.85591 1.000 21.92811 228 ALA A CA 1
ATOM 2443 C C . ALA A 1 232 ? 20.47705 -16.75229 -12.60068 1.000 22.40564 228 ALA A C 1
ATOM 2444 O O . ALA A 1 232 ? 19.64940 -16.87371 -11.68502 1.000 22.70649 228 ALA A O 1
ATOM 2451 N N . ALA A 1 233 ? 20.83066 -17.81897 -13.35524 1.000 24.17886 229 ALA A N 1
ATOM 2452 C CA . ALA A 1 233 ? 20.19601 -19.09848 -13.14549 1.000 25.21490 229 ALA A CA 1
ATOM 2453 C C . ALA A 1 233 ? 20.46824 -19.70459 -11.77522 1.000 23.53944 229 ALA A C 1
ATOM 2454 O O . ALA A 1 233 ? 19.63641 -20.52432 -11.32345 1.000 24.95080 229 ALA A O 1
ATOM 2461 N N . SER A 1 234 ? 21.57400 -19.30577 -11.12645 1.000 23.08646 230 SER A N 1
ATOM 2462 C CA . SER A 1 234 ? 21.89052 -19.85856 -9.81801 1.000 23.65823 230 SER A CA 1
ATOM 2463 C C . SER A 1 234 ? 20.78580 -19.56168 -8.80801 1.000 26.11414 230 SER A C 1
ATOM 2464 O O . SER A 1 234 ? 20.62402 -20.27922 -7.83669 1.000 23.68025 230 SER A O 1
ATOM 2472 N N . ALA A 1 235 ? 19.99638 -18.49161 -9.02192 1.000 24.29105 231 ALA A N 1
ATOM 2473 C CA . ALA A 1 235 ? 18.90326 -18.20482 -8.09906 1.000 23.34871 231 ALA A CA 1
ATOM 2474 C C . ALA A 1 235 ? 17.85419 -19.33556 -8.04734 1.000 23.97950 231 ALA A C 1
ATOM 2475 O O . ALA A 1 235 ? 17.49890 -19.80080 -6.95779 1.000 24.23784 231 ALA A O 1
ATOM 2482 N N . GLY A 1 236 ? 17.45653 -19.85644 -9.20706 1.000 22.37437 232 GLY A N 1
ATOM 2483 C CA . GLY A 1 236 ? 16.50925 -20.96998 -9.25781 1.000 23.87341 232 GLY A CA 1
ATOM 2484 C C . GLY A 1 236 ? 17.11141 -22.25246 -8.73065 1.000 23.71188 232 GLY A C 1
ATOM 2485 O O . GLY A 1 236 ? 16.42210 -23.01018 -8.03587 1.000 25.90887 232 GLY A O 1
ATOM 2489 N N . VAL A 1 237 ? 18.39979 -22.50130 -9.04298 1.000 24.26546 233 VAL A N 1
ATOM 2490 C CA . VAL A 1 237 ? 19.11563 -23.66150 -8.49340 1.000 22.87959 233 VAL A CA 1
ATOM 2491 C C . VAL A 1 237 ? 19.10454 -23.58424 -6.97132 1.000 24.04263 233 VAL A C 1
ATOM 2492 O O . VAL A 1 237 ? 18.72651 -24.54863 -6.30162 1.000 23.40107 233 VAL A O 1
ATOM 2505 N N . PHE A 1 238 ? 19.44674 -22.41229 -6.40883 1.000 22.80301 234 PHE A N 1
ATOM 2506 C CA . PHE A 1 238 ? 19.45275 -22.23050 -4.96129 1.000 23.94026 234 PHE A CA 1
ATOM 2507 C C . PHE A 1 238 ? 18.07709 -22.50077 -4.37112 1.000 21.39841 234 PHE A C 1
ATOM 2508 O O . PHE A 1 238 ? 17.96598 -23.22740 -3.37938 1.000 23.87002 234 PHE A O 1
ATOM 2525 N N . LEU A 1 239 ? 17.03032 -21.93879 -4.95419 1.000 24.71486 235 LEU A N 1
ATOM 2526 C CA . LEU A 1 239 ? 15.70365 -22.07045 -4.35204 1.000 23.45571 235 LEU A CA 1
ATOM 2527 C C . LEU A 1 239 ? 15.18834 -23.49690 -4.44227 1.000 24.61971 235 LEU A C 1
ATOM 2528 O O . LEU A 1 239 ? 14.58740 -23.98523 -3.47767 1.000 24.88452 235 LEU A O 1
ATOM 2544 N N A ARG A 1 240 ? 15.40908 -24.16404 -5.58078 0.373 23.20386 236 ARG A N 1
ATOM 2545 N N B ARG A 1 240 ? 15.42049 -24.16276 -5.58212 0.201 23.25736 236 ARG A N 1
ATOM 2546 N N C ARG A 1 240 ? 15.38039 -24.16248 -5.59322 0.425 23.20011 236 ARG A N 1
ATOM 2547 C CA A ARG A 1 240 ? 15.03795 -25.57169 -5.71998 0.373 25.47374 236 ARG A CA 1
ATOM 2548 C CA B ARG A 1 240 ? 15.05390 -25.57031 -5.73971 0.201 25.52993 236 ARG A CA 1
ATOM 2549 C CA C ARG A 1 240 ? 15.02376 -25.58075 -5.72112 0.425 25.43962 236 ARG A CA 1
ATOM 2550 C C A ARG A 1 240 ? 15.75349 -26.41255 -4.67519 0.373 24.57316 236 ARG A C 1
ATOM 2551 C C B ARG A 1 240 ? 15.75573 -26.42518 -4.69652 0.201 24.62178 236 ARG A C 1
ATOM 2552 C C C ARG A 1 240 ? 15.75246 -26.41693 -4.67655 0.425 24.54805 236 ARG A C 1
ATOM 2553 O O A ARG A 1 240 ? 15.12004 -27.17793 -3.94783 0.373 26.40161 236 ARG A O 1
ATOM 2554 O O B ARG A 1 240 ? 15.12319 -27.24252 -4.02187 0.201 26.44628 236 ARG A O 1
ATOM 2555 O O C ARG A 1 240 ? 15.12835 -27.18868 -3.94893 0.425 26.41277 236 ARG A O 1
ATOM 2615 N N . GLU A 1 241 ? 17.06670 -26.22985 -4.53258 1.000 23.83610 237 GLU A N 1
ATOM 2616 C CA . GLU A 1 241 ? 17.79323 -26.95447 -3.50029 1.000 23.62557 237 GLU A CA 1
ATOM 2617 C C . GLU A 1 241 ? 17.29276 -26.62652 -2.08317 1.000 26.02342 237 GLU A C 1
ATOM 2618 O O . GLU A 1 241 ? 17.10705 -27.53145 -1.24690 1.000 24.74445 237 GLU A O 1
ATOM 2632 N N . LEU A 1 242 ? 17.03424 -25.35096 -1.80686 1.000 24.44766 238 LEU A N 1
ATOM 2633 C CA . LEU A 1 242 ? 16.56449 -24.94752 -0.50961 1.000 22.83301 238 LEU A CA 1
ATOM 2634 C C . LEU A 1 242 ? 15.24476 -25.60517 -0.16503 1.000 25.73809 238 LEU A C 1
ATOM 2635 O O . LEU A 1 242 ? 15.07336 -26.11043 0.94665 1.000 24.76605 238 LEU A O 1
ATOM 2651 N N . LEU A 1 243 ? 14.28365 -25.52186 -1.06884 1.000 24.58503 239 LEU A N 1
ATOM 2652 C CA . LEU A 1 243 ? 12.95135 -26.03551 -0.80063 1.000 24.30604 239 LEU A CA 1
ATOM 2653 C C . LEU A 1 243 ? 12.97201 -27.58300 -0.70496 1.000 27.50182 239 LEU A C 1
ATOM 2654 O O . LEU A 1 243 ? 12.25923 -28.17386 0.14503 1.000 27.91432 239 LEU A O 1
ATOM 2670 N N A ASP A 1 244 ? 13.76473 -28.23557 -1.56749 0.600 26.53484 240 ASP A N 1
ATOM 2671 N N B ASP A 1 244 ? 13.74993 -28.23776 -1.58714 0.400 26.68900 240 ASP A N 1
ATOM 2672 C CA A ASP A 1 244 ? 13.96313 -29.67976 -1.42279 0.600 29.88150 240 ASP A CA 1
ATOM 2673 C CA B ASP A 1 244 ? 13.98595 -29.67964 -1.46121 0.400 30.00791 240 ASP A CA 1
ATOM 2674 C C A ASP A 1 244 ? 14.48140 -30.00592 -0.04205 0.600 29.73832 240 ASP A C 1
ATOM 2675 C C B ASP A 1 244 ? 14.50987 -30.02742 -0.07052 0.400 29.74207 240 ASP A C 1
ATOM 2676 O O A ASP A 1 244 ? 13.95171 -30.89917 0.62328 0.600 27.05883 240 ASP A O 1
ATOM 2677 O O B ASP A 1 244 ? 14.01601 -30.95794 0.57307 0.400 27.08899 240 ASP A O 1
ATOM 2694 N N . ALA A 1 245 ? 15.53897 -29.31148 0.39598 1.000 25.54642 241 ALA A N 1
ATOM 2695 C CA . ALA A 1 245 ? 16.11023 -29.55827 1.72316 1.000 26.15089 241 ALA A CA 1
ATOM 2696 C C . ALA A 1 245 ? 15.12115 -29.27679 2.84112 1.000 32.80297 241 ALA A C 1
ATOM 2697 O O . ALA A 1 245 ? 15.06339 -30.03498 3.82722 1.000 27.24565 241 ALA A O 1
ATOM 2704 N N . TYR A 1 246 ? 14.38153 -28.15855 2.75604 1.000 26.41315 242 TYR A N 1
ATOM 2705 C CA . TYR A 1 246 ? 13.35413 -27.82525 3.74198 1.000 29.96953 242 TYR A CA 1
ATOM 2706 C C . TYR A 1 246 ? 12.35338 -28.97943 3.88144 1.000 33.30381 242 TYR A C 1
ATOM 2707 O O . TYR A 1 246 ? 12.01922 -29.39018 5.00096 1.000 29.22541 242 TYR A O 1
ATOM 2725 N N A ASP A 1 247 ? 11.91357 -29.53374 2.76209 0.620 28.21483 243 ASP A N 1
ATOM 2726 N N B ASP A 1 247 ? 11.88697 -29.51314 2.74961 0.380 28.46946 243 ASP A N 1
ATOM 2727 C CA A ASP A 1 247 ? 10.93159 -30.60285 2.79520 0.620 31.20527 243 ASP A CA 1
ATOM 2728 C CA B ASP A 1 247 ? 10.94331 -30.62716 2.74906 0.380 31.21996 243 ASP A CA 1
ATOM 2729 C C A ASP A 1 247 ? 11.54331 -31.88241 3.36083 0.620 33.27049 243 ASP A C 1
ATOM 2730 C C B ASP A 1 247 ? 11.57050 -31.85594 3.39639 0.380 33.22698 243 ASP A C 1
ATOM 2731 O O A ASP A 1 247 ? 10.90654 -32.55910 4.17486 0.620 32.16246 243 ASP A O 1
ATOM 2732 O O B ASP A 1 247 ? 10.98846 -32.45546 4.30566 0.380 32.52146 243 ASP A O 1
ATOM 2749 N N . ARG A 1 248 ? 12.77130 -32.23564 2.95091 1.000 30.27652 244 ARG A N 1
ATOM 2750 C CA . ARG A 1 248 ? 13.43314 -33.43487 3.48887 1.000 30.83974 244 ARG A CA 1
ATOM 2751 C C . ARG A 1 248 ? 13.64070 -33.34054 4.99032 1.000 35.94475 244 ARG A C 1
ATOM 2752 O O . ARG A 1 248 ? 13.43338 -34.32115 5.72915 1.000 33.47295 244 ARG A O 1
ATOM 2774 N N . LEU A 1 249 ? 14.12202 -32.18929 5.46179 1.000 30.99036 245 LEU A N 1
ATOM 2775 C CA . LEU A 1 249 ? 14.33474 -31.98997 6.88945 1.000 33.85176 245 LEU A CA 1
ATOM 2776 C C . LEU A 1 249 ? 13.03073 -32.12757 7.64837 1.000 32.84473 245 LEU A C 1
ATOM 2777 O O . LEU A 1 249 ? 13.00056 -32.71140 8.73919 1.000 35.90599 245 LEU A O 1
ATOM 2793 N N . GLY A 1 250 ? 11.93138 -31.64110 7.06582 1.000 33.33257 246 GLY A N 1
ATOM 2794 C CA . GLY A 1 250 ? 10.64739 -31.77818 7.69805 1.000 35.73660 246 GLY A CA 1
ATOM 2795 C C . GLY A 1 250 ? 10.28503 -33.22297 7.92094 1.000 45.05798 246 GLY A C 1
ATOM 2796 O O . GLY A 1 250 ? 9.59944 -33.55092 8.88066 1.000 39.65359 246 GLY A O 1
ATOM 2800 N N . ARG A 1 251 ? 10.72261 -34.09270 7.02325 1.000 37.65088 247 ARG A N 1
ATOM 2801 C CA . ARG A 1 251 ? 10.43029 -35.52778 7.06574 1.000 39.17035 247 ARG A CA 1
ATOM 2802 C C . ARG A 1 251 ? 11.49651 -36.33440 7.79402 1.000 39.92519 247 ARG A C 1
ATOM 2803 O O . ARG A 1 251 ? 11.42783 -37.56280 7.79756 1.000 42.63044 247 ARG A O 1
ATOM 2824 N N . GLY A 1 252 ? 12.47532 -35.68127 8.40522 1.000 38.17317 248 GLY A N 1
ATOM 2825 C CA . GLY A 1 252 ? 13.53093 -36.35457 9.13573 1.000 41.37992 248 GLY A CA 1
ATOM 2826 C C . GLY A 1 252 ? 14.53749 -37.06083 8.25773 1.000 49.71102 248 GLY A C 1
ATOM 2827 O O . GLY A 1 252 ? 15.21179 -37.97402 8.71502 1.000 43.68713 248 GLY A O 1
ATOM 2831 N N . LEU A 1 253 ? 14.67934 -36.65111 7.02411 1.000 36.31913 249 LEU A N 1
ATOM 2832 C CA . LEU A 1 253 ? 15.60715 -37.26339 6.09928 1.000 34.19005 249 LEU A CA 1
ATOM 2833 C C . LEU A 1 253 ? 16.87414 -36.42817 5.99772 1.000 45.55080 249 LEU A C 1
ATOM 2834 O O . LEU A 1 253 ? 16.85804 -35.18985 6.22468 1.000 36.77238 249 LEU A O 1
ATOM 2850 N N . PRO A 1 254 ? 17.96642 -37.07055 5.62706 1.000 41.36670 250 PRO A N 1
ATOM 2851 C CA . PRO A 1 254 ? 19.23774 -36.36718 5.57795 1.000 34.42336 250 PRO A CA 1
ATOM 2852 C C . PRO A 1 254 ? 19.35135 -35.46220 4.33202 1.000 31.28095 250 PRO A C 1
ATOM 2853 O O . PRO A 1 254 ? 18.77133 -35.72024 3.27118 1.000 33.56023 250 PRO A O 1
ATOM 2864 N N . VAL A 1 255 ? 20.14198 -34.40642 4.47503 1.000 33.95895 251 VAL A N 1
ATOM 2865 C CA . VAL A 1 255 ? 20.44472 -33.54661 3.33079 1.000 33.59443 251 VAL A CA 1
ATOM 2866 C C . VAL A 1 255 ? 21.96296 -33.49251 3.20446 1.000 29.71266 251 VAL A C 1
ATOM 2867 O O . VAL A 1 255 ? 22.64314 -32.91723 4.05619 1.000 31.82603 251 VAL A O 1
ATOM 2880 N N . GLU A 1 256 ? 22.50764 -34.13017 2.15120 1.000 29.62259 252 GLU A N 1
ATOM 2881 C CA . GLU A 1 256 ? 23.96030 -34.20539 2.02590 1.000 27.81594 252 GLU A CA 1
ATOM 2882 C C . GLU A 1 256 ? 24.34449 -34.08109 0.56043 1.000 27.14822 252 GLU A C 1
ATOM 2883 O O . GLU A 1 256 ? 23.51988 -34.20928 -0.34511 1.000 29.98087 252 GLU A O 1
ATOM 2895 N N . ALA A 1 257 ? 25.62736 -33.81821 0.36109 1.000 28.25198 253 ALA A N 1
ATOM 2896 C CA . ALA A 1 257 ? 26.20973 -33.71009 -0.96113 1.000 31.94710 253 ALA A CA 1
ATOM 2897 C C . ALA A 1 257 ? 25.93941 -34.93185 -1.80665 1.000 36.83424 253 ALA A C 1
ATOM 2898 O O . ALA A 1 257 ? 25.90401 -36.06859 -1.31902 1.000 32.23327 253 ALA A O 1
ATOM 2905 N N . ASP A 1 258 ? 25.75838 -34.68780 -3.05647 1.000 34.61370 254 ASP A N 1
ATOM 2906 C CA . ASP A 1 258 ? 25.66896 -35.75931 -4.06691 1.000 33.97183 254 ASP A CA 1
ATOM 2907 C C . ASP A 1 258 ? 27.04956 -35.97831 -4.68822 1.000 32.63468 254 ASP A C 1
ATOM 2908 O O . ASP A 1 258 ? 27.50520 -35.20173 -5.54796 1.000 31.24764 254 ASP A O 1
ATOM 2917 N N . PRO A 1 259 ? 27.76454 -37.03813 -4.28906 1.000 39.18037 255 PRO A N 1
ATOM 2918 C CA . PRO A 1 259 ? 29.13962 -37.19182 -4.79789 1.000 36.84450 255 PRO A CA 1
ATOM 2919 C C . PRO A 1 259 ? 29.17642 -37.43277 -6.31277 1.000 31.90788 255 PRO A C 1
ATOM 2920 O O . PRO A 1 259 ? 30.18702 -37.12087 -6.96103 1.000 41.66081 255 PRO A O 1
ATOM 2931 N N . LEU A 1 260 ? 28.06641 -37.86551 -6.91278 1.000 33.60227 256 LEU A N 1
ATOM 2932 C CA . LEU A 1 260 ? 28.09226 -38.12098 -8.34300 1.000 35.98356 256 LEU A CA 1
ATOM 2933 C C . LEU A 1 260 ? 27.93193 -36.86093 -9.19633 1.000 35.35843 256 LEU A C 1
ATOM 2934 O O . LEU A 1 260 ? 28.19014 -36.89234 -10.39759 1.000 32.56675 256 LEU A O 1
ATOM 2950 N N A ARG A 1 261 ? 27.45823 -35.74860 -8.60607 0.689 31.48323 257 ARG A N 1
ATOM 2951 N N B ARG A 1 261 ? 27.47622 -35.77176 -8.63301 0.311 32.02145 257 ARG A N 1
ATOM 2952 C CA A ARG A 1 261 ? 27.30745 -34.50102 -9.34666 0.689 33.92012 257 ARG A CA 1
ATOM 2953 C CA B ARG A 1 261 ? 27.25887 -34.58369 -9.45856 0.311 33.36461 257 ARG A CA 1
ATOM 2954 C C A ARG A 1 261 ? 28.66577 -33.82331 -9.51014 0.689 26.70753 257 ARG A C 1
ATOM 2955 C C B ARG A 1 261 ? 28.54396 -33.75953 -9.49221 0.311 27.64310 257 ARG A C 1
ATOM 2956 O O A ARG A 1 261 ? 29.44380 -33.73146 -8.55235 0.689 32.44111 257 ARG A O 1
ATOM 2957 O O B ARG A 1 261 ? 29.19914 -33.59887 -8.45455 0.311 32.85485 257 ARG A O 1
ATOM 2998 N N . PRO A 1 262 ? 28.97170 -33.27714 -10.68095 1.000 28.68073 258 PRO A N 1
ATOM 2999 C CA . PRO A 1 262 ? 30.17357 -32.45160 -10.79030 1.000 28.60066 258 PRO A CA 1
ATOM 3000 C C . PRO A 1 262 ? 30.11748 -31.24556 -9.86800 1.000 28.48414 258 PRO A C 1
ATOM 3001 O O . PRO A 1 262 ? 29.01630 -30.83266 -9.48560 1.000 31.00820 258 PRO A O 1
ATOM 3012 N N . THR A 1 263 ? 31.26068 -30.70438 -9.50808 1.000 27.28508 259 THR A N 1
ATOM 3013 C CA . THR A 1 263 ? 31.36073 -29.46086 -8.74437 1.000 30.75374 259 THR A CA 1
ATOM 3014 C C . THR A 1 263 ? 31.66295 -28.30639 -9.67970 1.000 29.15626 259 THR A C 1
ATOM 3015 O O . THR A 1 263 ? 32.02476 -28.49998 -10.84361 1.000 29.52650 259 THR A O 1
ATOM 3026 N N . TYR A 1 264 ? 31.56255 -27.07626 -9.13549 1.000 27.68026 260 TYR A N 1
ATOM 3027 C CA . TYR A 1 264 ? 32.05463 -25.92588 -9.87667 1.000 27.85382 260 TYR A CA 1
ATOM 3028 C C . TYR A 1 264 ? 33.55390 -26.06984 -10.14705 1.000 24.95436 260 TYR A C 1
ATOM 3029 O O . TYR A 1 264 ? 34.02731 -25.60626 -11.20271 1.000 27.65167 260 TYR A O 1
ATOM 3047 N N . GLY A 1 265 ? 34.29161 -26.71137 -9.21835 1.000 30.25167 261 GLY A N 1
ATOM 3048 C CA . GLY A 1 265 ? 35.71954 -26.95403 -9.41436 1.000 28.73473 261 GLY A CA 1
ATOM 3049 C C . GLY A 1 265 ? 35.98816 -27.81956 -10.64049 1.000 27.85308 261 GLY A C 1
ATOM 3050 O O . GLY A 1 265 ? 36.85713 -27.47700 -11.48082 1.000 28.78945 261 GLY A O 1
ATOM 3054 N N . ASP A 1 266 ? 35.19045 -28.87398 -10.79376 1.000 28.87757 262 ASP A N 1
ATOM 3055 C CA . ASP A 1 266 ? 35.18645 -29.70231 -11.99371 1.000 26.24155 262 ASP A CA 1
ATOM 3056 C C . ASP A 1 266 ? 34.93146 -28.86188 -13.23552 1.000 30.19582 262 ASP A C 1
ATOM 3057 O O . ASP A 1 266 ? 35.63403 -28.99241 -14.23834 1.000 27.99757 262 ASP A O 1
ATOM 3066 N N . PHE A 1 267 ? 33.88833 -28.02084 -13.20341 1.000 26.22949 263 PHE A N 1
ATOM 3067 C CA . PHE A 1 267 ? 33.64892 -27.13634 -14.34944 1.000 27.31984 263 PHE A CA 1
ATOM 3068 C C . PHE A 1 267 ? 34.85067 -26.23734 -14.66174 1.000 28.20308 263 PHE A C 1
ATOM 3069 O O . PHE A 1 267 ? 35.19921 -26.04843 -15.84352 1.000 28.06393 263 PHE A O 1
ATOM 3086 N N . SER A 1 268 ? 35.48057 -25.66820 -13.64449 1.000 26.37061 264 SER A N 1
ATOM 3087 C CA . SER A 1 268 ? 36.61747 -24.78237 -13.84421 1.000 28.09159 264 SER A CA 1
ATOM 3088 C C . SER A 1 268 ? 37.76562 -25.47661 -14.57148 1.000 29.34084 264 SER A C 1
ATOM 3089 O O . SER A 1 268 ? 38.37502 -24.90932 -15.49063 1.000 29.04425 264 SER A O 1
ATOM 3097 N N A GLN A 1 269 ? 38.06445 -26.70583 -14.17275 0.599 32.14915 265 GLN A N 1
ATOM 3098 N N B GLN A 1 269 ? 38.05025 -26.71772 -14.19026 0.401 32.30384 265 GLN A N 1
ATOM 3099 C CA A GLN A 1 269 ? 39.08872 -27.48235 -14.86583 0.599 32.14812 265 GLN A CA 1
ATOM 3100 C CA B GLN A 1 269 ? 39.09829 -27.47272 -14.86936 0.401 32.27484 265 GLN A CA 1
ATOM 3101 C C A GLN A 1 269 ? 38.65076 -27.86529 -16.26623 0.599 31.18607 265 GLN A C 1
ATOM 3102 C C B GLN A 1 269 ? 38.65895 -27.88337 -16.26845 0.401 31.33234 265 GLN A C 1
ATOM 3103 O O A GLN A 1 269 ? 39.43982 -27.73545 -17.21499 0.599 31.80410 265 GLN A O 1
ATOM 3104 O O B GLN A 1 269 ? 39.44624 -27.77116 -17.21866 0.401 32.14785 265 GLN A O 1
ATOM 3131 N N . TRP A 1 270 ? 37.39850 -28.30762 -16.43439 1.000 29.32725 266 TRP A N 1
ATOM 3132 C CA . TRP A 1 270 ? 36.87955 -28.62252 -17.76346 1.000 30.88520 266 TRP A CA 1
ATOM 3133 C C . TRP A 1 270 ? 37.03918 -27.44178 -18.70419 1.000 37.31393 266 TRP A C 1
ATOM 3134 O O . TRP A 1 270 ? 37.41989 -27.60589 -19.85017 1.000 30.75626 266 TRP A O 1
ATOM 3156 N N . TYR A 1 271 ? 36.73256 -26.23466 -18.24080 1.000 28.92030 267 TYR A N 1
ATOM 3157 C CA . TYR A 1 271 ? 36.84121 -25.05658 -19.10609 1.000 33.57761 267 TYR A CA 1
ATOM 3158 C C . TYR A 1 271 ? 38.29713 -24.77828 -19.48834 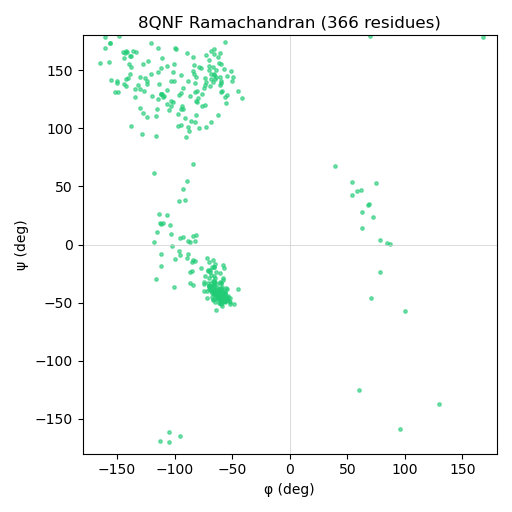1.000 26.44251 267 TYR A C 1
ATOM 3159 O O . TYR A 1 271 ? 38.58020 -24.40236 -20.64868 1.000 32.26679 267 TYR A O 1
ATOM 3177 N N . ARG A 1 272 ? 39.21274 -24.96281 -18.54793 1.000 35.01416 268 ARG A N 1
ATOM 3178 C CA . ARG A 1 272 ? 40.61378 -24.81924 -18.89664 1.000 36.75941 268 ARG A CA 1
ATOM 3179 C C . ARG A 1 272 ? 41.02986 -25.84473 -19.94375 1.000 34.11167 268 ARG A C 1
ATOM 3180 O O . ARG A 1 272 ? 41.77651 -25.51704 -20.87362 1.000 35.75523 268 ARG A O 1
ATOM 3201 N N . GLU A 1 273 ? 40.53550 -27.07010 -19.84409 1.000 34.82993 269 GLU A N 1
ATOM 3202 C CA . GLU A 1 273 ? 40.85742 -28.05628 -20.88279 1.000 38.11639 269 GLU A CA 1
ATOM 3203 C C . GLU A 1 273 ? 40.24725 -27.71984 -22.23842 1.000 44.44290 269 GLU A C 1
ATOM 3204 O O . GLU A 1 273 ? 40.86507 -27.96909 -23.28518 1.000 35.98259 269 GLU A O 1
ATOM 3216 N N . LEU A 1 274 ? 39.02123 -27.20390 -22.25258 1.000 35.20429 270 LEU A N 1
ATOM 3217 C CA . LEU A 1 274 ? 38.37859 -26.78292 -23.48257 1.000 37.51241 270 LEU A CA 1
ATOM 3218 C C . LEU A 1 274 ? 39.14788 -25.66151 -24.15719 1.000 40.04597 270 LEU A C 1
ATOM 3219 O O . LEU A 1 274 ? 39.30410 -25.66853 -25.38499 1.000 40.85982 270 LEU A O 1
ATOM 3235 N N . MET A 1 275 ? 39.62045 -24.68663 -23.38408 1.000 34.00953 271 MET A N 1
ATOM 3236 C CA . MET A 1 275 ? 40.36710 -23.53002 -23.91352 1.000 36.92429 271 MET A CA 1
ATOM 3237 C C . MET A 1 275 ? 41.85953 -23.85110 -23.96021 1.000 32.87362 271 MET A C 1
ATOM 3238 O O . MET A 1 275 ? 42.70450 -23.21020 -23.34784 1.000 41.63697 271 MET A O 1
ATOM 3252 N N . ASN A 1 276 ? 42.17459 -24.95505 -24.62847 1.000 40.76929 272 ASN A N 1
ATOM 3253 C CA . ASN A 1 276 ? 43.55946 -25.27228 -24.97315 1.000 50.31547 272 ASN A CA 1
ATOM 3254 C C . ASN A 1 276 ? 44.10549 -24.15043 -25.86151 1.000 51.66970 272 ASN A C 1
ATOM 3255 O O . ASN A 1 276 ? 43.31173 -23.36541 -26.43424 1.000 40.96187 272 ASN A O 1
ATOM 3266 N N . PRO A 1 277 ? 45.43624 -24.06805 -26.03398 1.000 56.25765 273 PRO A N 1
ATOM 3267 C CA . PRO A 1 277 ? 46.02741 -22.90011 -26.72690 1.000 50.12840 273 PRO A CA 1
ATOM 3268 C C . PRO A 1 277 ? 45.51949 -22.69506 -28.13131 1.000 46.08477 273 PRO A C 1
ATOM 3269 O O . PRO A 1 277 ? 45.29824 -21.55831 -28.54641 1.000 50.99963 273 PRO A O 1
ATOM 3280 N N . GLU A 1 278 ? 45.27735 -23.76142 -28.86691 1.000 46.87667 274 GLU A N 1
ATOM 3281 C CA . GLU A 1 278 ? 44.77716 -23.60279 -30.22359 1.000 54.08297 274 GLU A CA 1
ATOM 3282 C C . GLU A 1 278 ? 43.33068 -23.13040 -30.22724 1.000 45.02246 274 GLU A C 1
ATOM 3283 O O . GLU A 1 278 ? 42.93733 -22.30395 -31.05828 1.000 43.71940 274 GLU A O 1
ATOM 3295 N N . ALA A 1 279 ? 42.49327 -23.74869 -29.39926 1.000 38.56283 275 ALA A N 1
ATOM 3296 C CA . ALA A 1 279 ? 41.07930 -23.38353 -29.37402 1.000 36.84305 275 ALA A CA 1
ATOM 3297 C C . ALA A 1 279 ? 40.91034 -21.94466 -28.88430 1.000 33.74603 275 ALA A C 1
ATOM 3298 O O . ALA A 1 279 ? 40.07033 -21.18185 -29.41223 1.000 34.36133 275 ALA A O 1
ATOM 3305 N N . LEU A 1 280 ? 41.70747 -21.56258 -27.87702 1.000 33.12566 276 LEU A N 1
ATOM 3306 C CA . LEU A 1 280 ? 41.59043 -20.23206 -27.30636 1.000 32.26925 276 LEU A CA 1
ATOM 3307 C C . LEU A 1 280 ? 42.04009 -19.20235 -28.33415 1.000 41.05915 276 LEU A C 1
ATOM 3308 O O . LEU A 1 280 ? 41.37543 -18.19046 -28.55780 1.000 37.00210 276 LEU A O 1
ATOM 3324 N N . THR A 1 281 ? 43.15477 -19.46477 -28.99237 1.000 38.94266 277 THR A N 1
ATOM 3325 C CA . THR A 1 281 ? 43.64914 -18.51732 -29.97982 1.000 39.28911 277 THR A CA 1
ATOM 3326 C C . THR A 1 281 ? 42.65658 -18.35237 -31.11860 1.000 36.20731 277 THR A C 1
ATOM 3327 O O . THR A 1 281 ? 42.47716 -17.23113 -31.62093 1.000 36.65487 277 THR A O 1
ATOM 3338 N N . ARG A 1 282 ? 42.05848 -19.45255 -31.58381 1.000 35.61265 278 ARG A N 1
ATOM 3339 C CA . ARG A 1 282 ? 41.06054 -19.39792 -32.64486 1.000 36.60347 278 ARG A CA 1
ATOM 3340 C C . ARG A 1 282 ? 39.90114 -18.47648 -32.28261 1.000 40.29592 278 ARG A C 1
ATOM 3341 O O . ARG A 1 282 ? 39.47311 -17.64917 -33.09349 1.000 32.88075 278 ARG A O 1
ATOM 3362 N N . SER A 1 283 ? 39.34548 -18.63336 -31.08615 1.000 34.47468 279 SER A N 1
ATOM 3363 C CA . SER A 1 283 ? 38.19586 -17.77991 -30.74467 1.000 36.40251 279 SER A CA 1
ATOM 3364 C C . SER A 1 283 ? 38.63711 -16.36247 -30.44202 1.000 34.49928 279 SER A C 1
ATOM 3365 O O . SER A 1 283 ? 37.91621 -15.42736 -30.77804 1.000 36.81553 279 SER A O 1
ATOM 3373 N N . LEU A 1 284 ? 39.82236 -16.15779 -29.87587 1.000 30.45515 280 LEU A N 1
ATOM 3374 C CA . LEU A 1 284 ? 40.26191 -14.79499 -29.66029 1.000 32.40778 280 LEU A CA 1
ATOM 3375 C C . LEU A 1 284 ? 40.54193 -14.14272 -31.00077 1.000 40.32788 280 LEU A C 1
ATOM 3376 O O . LEU A 1 284 ? 40.21320 -12.97946 -31.21146 1.000 34.58902 280 LEU A O 1
ATOM 3392 N N . ASP A 1 285 ? 41.14775 -14.89069 -31.91344 1.000 36.00819 281 ASP A N 1
ATOM 3393 C CA . ASP A 1 285 ? 41.39026 -14.37110 -33.26749 1.000 37.89381 281 ASP A CA 1
ATOM 3394 C C . ASP A 1 285 ? 40.09991 -13.91093 -33.93721 1.000 35.06820 281 ASP A C 1
ATOM 3395 O O . ASP A 1 285 ? 40.08599 -12.89473 -34.65187 1.000 36.40002 281 ASP A O 1
ATOM 3404 N N . HIS A 1 286 ? 39.02620 -14.67330 -33.77406 1.000 30.08581 282 HIS A N 1
ATOM 3405 C CA . HIS A 1 286 ? 37.74901 -14.32271 -34.37445 1.000 35.86277 282 HIS A CA 1
ATOM 3406 C C . HIS A 1 286 ? 37.25720 -12.94944 -33.90665 1.000 36.84881 282 HIS A C 1
ATOM 3407 O O . HIS A 1 286 ? 36.92831 -12.08183 -34.72708 1.000 28.76384 282 HIS A O 1
ATOM 3421 N N . PHE A 1 287 ? 37.18849 -12.73552 -32.58543 1.000 30.40849 283 PHE A N 1
ATOM 3422 C CA . PHE A 1 287 ? 36.70925 -11.45554 -32.07753 1.000 31.70886 283 PHE A CA 1
ATOM 3423 C C . PHE A 1 287 ? 37.69388 -10.35273 -32.38159 1.000 30.12138 283 PHE A C 1
ATOM 3424 O O . PHE A 1 287 ? 37.27960 -9.19748 -32.58551 1.000 30.68835 283 PHE A O 1
ATOM 3441 N N . ALA A 1 288 ? 38.99072 -10.66961 -32.38665 1.000 29.71830 284 ALA A N 1
ATOM 3442 C CA . ALA A 1 288 ? 39.97713 -9.62532 -32.62132 1.000 37.91846 284 ALA A CA 1
ATOM 3443 C C . ALA A 1 288 ? 39.85000 -9.06805 -34.03426 1.000 34.10066 284 ALA A C 1
ATOM 3444 O O . ALA A 1 288 ? 40.06537 -7.87001 -34.26200 1.000 35.61153 284 ALA A O 1
ATOM 3451 N N . ALA A 1 289 ? 39.51483 -9.92599 -34.99469 1.000 29.90914 285 ALA A N 1
ATOM 3452 C CA . ALA A 1 289 ? 39.29585 -9.46974 -36.36779 1.000 30.86270 285 ALA A CA 1
ATOM 3453 C C . ALA A 1 289 ? 37.96609 -8.74390 -36.49561 1.000 28.16691 285 ALA A C 1
ATOM 3454 O O . ALA A 1 289 ? 37.89483 -7.63751 -37.07647 1.000 29.49089 285 ALA A O 1
ATOM 3461 N N A ARG A 1 290 ? 36.91511 -9.35334 -35.95970 0.542 30.98554 286 ARG A N 1
ATOM 3462 N N B ARG A 1 290 ? 36.90250 -9.33496 -35.96456 0.458 31.05630 286 ARG A N 1
ATOM 3463 C CA A ARG A 1 290 ? 35.56876 -8.80358 -36.02630 0.542 31.90786 286 ARG A CA 1
ATOM 3464 C CA B ARG A 1 290 ? 35.57587 -8.74673 -36.09069 0.458 31.97904 286 ARG A CA 1
ATOM 3465 C C A ARG A 1 290 ? 35.52350 -7.41042 -35.41739 0.542 31.79066 286 ARG A C 1
ATOM 3466 C C B ARG A 1 290 ? 35.53459 -7.37575 -35.43265 0.458 31.81509 286 ARG A C 1
ATOM 3467 O O A ARG A 1 290 ? 34.92301 -6.48795 -36.00302 0.542 29.40223 286 ARG A O 1
ATOM 3468 O O B ARG A 1 290 ? 34.93356 -6.43714 -35.98691 0.458 29.47936 286 ARG A O 1
ATOM 3509 N N . LEU A 1 291 ? 36.22431 -7.21562 -34.29519 1.000 29.53469 287 LEU A N 1
ATOM 3510 C CA . LEU A 1 291 ? 36.21096 -5.96203 -33.53258 1.000 31.73800 287 LEU A CA 1
ATOM 3511 C C . LEU A 1 291 ? 37.45604 -5.07409 -33.71511 1.000 32.04318 287 LEU A C 1
ATOM 3512 O O . LEU A 1 291 ? 37.75918 -4.24227 -32.84177 1.000 32.41804 287 LEU A O 1
ATOM 3529 N N . ALA A 1 292 ? 38.17706 -5.22884 -34.83298 1.000 29.11504 288 ALA A N 1
ATOM 3530 C CA . ALA A 1 292 ? 39.37249 -4.43396 -35.08687 1.000 32.77626 288 ALA A CA 1
ATOM 3531 C C . ALA A 1 292 ? 39.03790 -2.98743 -35.36177 1.000 29.05756 288 ALA A C 1
ATOM 3532 O O . ALA A 1 292 ? 37.92765 -2.63862 -35.81116 1.000 29.88320 288 ALA A O 1
ATOM 3539 N N . GLY A 1 293 ? 40.00799 -2.12988 -35.06921 1.000 31.09916 289 GLY A N 1
ATOM 3540 C CA . GLY A 1 293 ? 39.97944 -0.76107 -35.46415 1.000 32.06323 289 GLY A CA 1
ATOM 3541 C C . GLY A 1 293 ? 39.43018 0.07834 -34.33623 1.000 36.71269 289 GLY A C 1
ATOM 3542 O O . GLY A 1 293 ? 39.43096 -0.31786 -33.16911 1.000 36.50975 289 GLY A O 1
ATOM 3546 N N . GLU A 1 294 ? 38.94311 1.24299 -34.70692 1.000 31.98745 290 GLU A N 1
ATOM 3547 C CA . GLU A 1 294 ? 38.45254 2.22296 -33.74589 1.000 32.48871 290 GLU A CA 1
ATOM 3548 C C . GLU A 1 294 ? 36.99342 1.86068 -33.47378 1.000 30.17419 290 GLU A C 1
ATOM 3549 O O . GLU A 1 294 ? 36.11099 2.10132 -34.31244 1.000 37.56883 290 GLU A O 1
ATOM 3561 N N . LEU A 1 295 ? 36.74797 1.31048 -32.31484 1.000 30.91486 291 LEU A N 1
ATOM 3562 C CA . LEU A 1 295 ? 35.38393 0.90639 -31.98494 1.000 37.73731 291 LEU A CA 1
ATOM 3563 C C . LEU A 1 295 ? 34.56174 2.10062 -31.50598 1.000 36.47975 291 LEU A C 1
ATOM 3564 O O . LEU A 1 295 ? 35.08322 2.97839 -30.81216 1.000 36.89814 291 LEU A O 1
ATOM 3580 N N . PRO A 1 296 ? 33.27087 2.13195 -31.84347 1.000 34.53884 292 PRO A N 1
ATOM 3581 C CA . PRO A 1 296 ? 32.39866 3.18748 -31.33983 1.000 32.01997 292 PRO A CA 1
ATOM 3582 C C . PRO A 1 296 ? 32.17192 3.06064 -29.84757 1.000 35.12373 292 PRO A C 1
ATOM 3583 O O . PRO A 1 296 ? 32.03256 1.95129 -29.31747 1.000 34.47960 292 PRO A O 1
ATOM 3594 N N . VAL A 1 297 ? 32.11680 4.22076 -29.19199 1.000 37.94739 293 VAL A N 1
ATOM 3595 C CA . VAL A 1 297 ? 31.71213 4.34695 -27.79604 1.000 38.29335 293 VAL A CA 1
ATOM 3596 C C . VAL A 1 297 ? 30.28326 4.88799 -27.77361 1.000 32.33692 293 VAL A C 1
ATOM 3597 O O . VAL A 1 297 ? 29.97909 5.92141 -28.38510 1.000 32.28450 293 VAL A O 1
ATOM 3610 N N . LEU A 1 298 ? 29.37871 4.14603 -27.12093 1.000 34.79972 294 LEU A N 1
ATOM 3611 C CA . LEU A 1 298 ? 27.95345 4.49962 -27.19514 1.000 33.57624 294 LEU A CA 1
ATOM 3612 C C . LEU A 1 298 ? 27.73381 5.94869 -26.77285 1.000 32.89199 294 LEU A C 1
ATOM 3613 O O . LEU A 1 298 ? 28.19185 6.36437 -25.70286 1.000 36.67698 294 LEU A O 1
ATOM 3629 N N . ASP A 1 299 ? 27.03914 6.71164 -27.61094 1.000 34.85940 295 ASP A N 1
ATOM 3630 C CA . ASP A 1 299 ? 26.90014 8.16043 -27.42414 1.000 37.53054 295 ASP A CA 1
ATOM 3631 C C . ASP A 1 299 ? 25.43597 8.52082 -27.22119 1.000 30.10560 295 ASP A C 1
ATOM 3632 O O . ASP A 1 299 ? 24.84039 9.21320 -28.05493 1.000 30.98105 295 ASP A O 1
ATOM 3641 N N . LEU A 1 300 ? 24.80015 7.97371 -26.12771 1.000 29.22560 296 LEU A N 1
ATOM 3642 C CA . LEU A 1 300 ? 23.41621 8.32463 -25.86978 1.000 30.72894 296 LEU A CA 1
ATOM 3643 C C . LEU A 1 300 ? 23.30571 9.75076 -25.32668 1.000 32.38745 296 LEU A C 1
ATOM 3644 O O . LEU A 1 300 ? 24.18513 10.17898 -24.59422 1.000 32.22355 296 LEU A O 1
ATOM 3660 N N . PRO A 1 301 ? 22.27031 10.50338 -25.69790 1.000 33.00802 297 PRO A N 1
ATOM 3661 C CA . PRO A 1 301 ? 21.98769 11.77011 -24.99051 1.000 29.34627 297 PRO A CA 1
ATOM 3662 C C . PRO A 1 301 ? 21.73556 11.46173 -23.51869 1.000 33.06676 297 PRO A C 1
ATOM 3663 O O . PRO A 1 301 ? 21.06651 10.48012 -23.17356 1.000 35.02735 297 PRO A O 1
ATOM 3674 N N . THR A 1 302 ? 22.24394 12.32879 -22.64958 1.000 29.85287 298 THR A N 1
ATOM 3675 C CA . THR A 1 302 ? 22.10969 12.10192 -21.20226 1.000 29.51060 298 THR A CA 1
ATOM 3676 C C . THR A 1 302 ? 21.66333 13.41128 -20.56231 1.000 32.98119 298 THR A C 1
ATOM 3677 O O . THR A 1 302 ? 21.73105 14.47607 -21.17083 1.000 31.30599 298 THR A O 1
ATOM 3688 N N . ASP A 1 303 ? 21.21232 13.31930 -19.31704 1.000 28.85467 299 ASP A N 1
ATOM 3689 C CA . ASP A 1 303 ? 20.81920 14.51090 -18.53377 1.000 31.46869 299 ASP A CA 1
ATOM 3690 C C . ASP A 1 303 ? 21.99031 15.16830 -17.84822 1.000 34.15240 299 ASP A C 1
ATOM 3691 O O . ASP A 1 303 ? 21.92521 16.36898 -17.54071 1.000 29.82306 299 ASP A O 1
ATOM 3700 N N . ARG A 1 304 ? 23.05625 14.42339 -17.62387 1.000 30.53426 300 ARG A N 1
ATOM 3701 C CA . ARG A 1 304 ? 24.25384 14.86058 -16.95817 1.000 33.85436 300 ARG A CA 1
ATOM 3702 C C . ARG A 1 304 ? 25.43388 14.29552 -17.71435 1.000 36.33043 300 ARG A C 1
ATOM 3703 O O . ARG A 1 304 ? 25.37784 13.15106 -18.18781 1.000 32.45095 300 ARG A O 1
ATOM 3724 N N . PRO A 1 305 ? 26.54488 15.03147 -17.76443 1.000 37.83480 301 PRO A N 1
ATOM 3725 C CA . PRO A 1 305 ? 27.78910 14.44296 -18.26405 1.000 36.01848 301 PRO A CA 1
ATOM 3726 C C . PRO A 1 305 ? 28.29368 13.36003 -17.33182 1.000 36.92827 301 PRO A C 1
ATOM 3727 O O . PRO A 1 305 ? 28.04423 13.35414 -16.12134 1.000 36.47982 301 PRO A O 1
ATOM 3738 N N . ARG A 1 306 ? 29.01775 12.42692 -17.90125 1.000 35.22697 302 ARG A N 1
ATOM 3739 C CA . ARG A 1 306 ? 29.63744 11.40898 -17.09139 1.000 33.98720 302 ARG A CA 1
ATOM 3740 C C . ARG A 1 306 ? 30.52464 12.06901 -16.04096 1.000 39.00901 302 ARG A C 1
ATOM 3741 O O . ARG A 1 306 ? 31.37679 12.89439 -16.39359 1.000 35.56274 302 ARG A O 1
ATOM 3762 N N . PRO A 1 307 ? 30.35053 11.75468 -14.76116 1.000 35.06633 303 PRO A N 1
ATOM 3763 C CA . PRO A 1 307 ? 31.04103 12.50094 -13.70953 1.000 34.09016 303 PRO A CA 1
ATOM 3764 C C . PRO A 1 307 ? 32.44461 11.97800 -13.52657 1.000 33.78912 303 PRO A C 1
ATOM 3765 O O . PRO A 1 307 ? 32.71223 10.79366 -13.79945 1.000 38.20125 303 PRO A O 1
ATOM 3776 N N . PRO A 1 308 ? 33.36157 12.80768 -13.02011 1.000 39.78130 304 PRO A N 1
ATOM 3777 C CA . PRO A 1 308 ? 34.71786 12.30081 -12.73430 1.000 45.52839 304 PRO A CA 1
ATOM 3778 C C . PRO A 1 308 ? 34.71798 11.17694 -11.72264 1.000 40.18316 304 PRO A C 1
ATOM 3779 O O . PRO A 1 308 ? 35.47792 10.22331 -11.83897 1.000 47.04658 304 PRO A O 1
ATOM 3790 N N . VAL A 1 309 ? 33.86301 11.27098 -10.71234 1.000 35.74182 305 VAL A N 1
ATOM 3791 C CA . VAL A 1 309 ? 33.74902 10.25972 -9.69444 1.000 33.69209 305 VAL A CA 1
ATOM 3792 C C . VAL A 1 309 ? 32.46723 9.48861 -9.97545 1.000 34.00214 305 VAL A C 1
ATOM 3793 O O . VAL A 1 309 ? 31.37562 10.05284 -9.87165 1.000 29.33251 305 VAL A O 1
ATOM 3806 N N . LYS A 1 310 ? 32.58783 8.19631 -10.29992 1.000 35.31249 306 LYS A N 1
ATOM 3807 C CA . LYS A 1 310 ? 31.40115 7.38515 -10.49028 1.000 35.18699 306 LYS A CA 1
ATOM 3808 C C . LYS A 1 310 ? 30.78511 7.06510 -9.12326 1.000 30.07773 306 LYS A C 1
ATOM 3809 O O . LYS A 1 310 ? 31.48336 6.70459 -8.16178 1.000 32.81180 306 LYS A O 1
ATOM 3828 N N . GLN A 1 311 ? 29.46638 7.21491 -9.01233 1.000 29.56022 307 GLN A N 1
ATOM 3829 C CA . GLN A 1 311 ? 28.78572 6.99045 -7.75963 1.000 31.85148 307 GLN A CA 1
ATOM 3830 C C . GLN A 1 311 ? 28.07039 5.65647 -7.68467 1.000 33.22121 307 GLN A C 1
ATOM 3831 O O . GLN A 1 311 ? 27.48309 5.35215 -6.66614 1.000 28.52098 307 GLN A O 1
ATOM 3845 N N . HIS A 1 312 ? 28.08829 4.82714 -8.73357 1.000 27.64719 308 HIS A N 1
ATOM 3846 C CA . HIS A 1 312 ? 27.55109 3.46161 -8.65102 1.000 27.18682 308 HIS A CA 1
ATOM 3847 C C . HIS A 1 312 ? 26.07349 3.44972 -8.25061 1.000 23.86247 308 HIS A C 1
ATOM 3848 O O . HIS A 1 312 ? 25.64561 2.67559 -7.41899 1.000 28.19320 308 HIS A O 1
ATOM 3862 N N . ARG A 1 313 ? 25.30099 4.31324 -8.88916 1.000 23.89325 309 ARG A N 1
ATOM 3863 C CA . ARG A 1 313 ? 23.91292 4.50533 -8.50641 1.000 27.42827 309 ARG A CA 1
ATOM 3864 C C . ARG A 1 313 ? 23.01167 4.06855 -9.66425 1.000 25.37526 309 ARG A C 1
ATOM 3865 O O . ARG A 1 313 ? 22.67348 4.79475 -10.58630 1.000 28.74218 309 ARG A O 1
ATOM 3886 N N . GLY A 1 314 ? 22.61323 2.82058 -9.57512 1.000 24.55038 310 GLY A N 1
ATOM 3887 C CA . GLY A 1 314 ? 21.75836 2.22182 -10.57449 1.000 25.45187 310 GLY A CA 1
ATOM 3888 C C . GLY A 1 314 ? 20.28649 2.42788 -10.28613 1.000 27.59053 310 GLY A C 1
ATOM 3889 O O . GLY A 1 314 ? 19.84904 2.39185 -9.14094 1.000 30.18868 310 GLY A O 1
ATOM 3893 N N . GLY A 1 315 ? 19.54612 2.68154 -11.34920 1.000 25.46840 311 GLY A N 1
ATOM 3894 C CA . GLY A 1 315 ? 18.09881 2.73087 -11.32241 1.000 28.02622 311 GLY A CA 1
ATOM 3895 C C . GLY A 1 315 ? 17.49413 1.60588 -12.14545 1.000 32.66649 311 GLY A C 1
ATOM 3896 O O . GLY A 1 315 ? 18.18278 0.95906 -12.92428 1.000 26.59798 311 GLY A O 1
ATOM 3900 N N . THR A 1 316 ? 16.18863 1.42119 -12.01068 1.000 28.32098 312 THR A N 1
ATOM 3901 C CA . THR A 1 316 ? 15.46976 0.50487 -12.91683 1.000 27.70632 312 THR A CA 1
ATOM 3902 C C . THR A 1 316 ? 14.12942 1.13163 -13.27444 1.000 31.05114 312 THR A C 1
ATOM 3903 O O . THR A 1 316 ? 13.59886 1.97459 -12.52612 1.000 27.87498 312 THR A O 1
ATOM 3914 N N . LEU A 1 317 ? 13.56277 0.73427 -14.43782 1.000 26.13778 313 LEU A N 1
ATOM 3915 C CA . LEU A 1 317 ? 12.24919 1.22436 -14.86890 1.000 29.44935 313 LEU A CA 1
ATOM 3916 C C . LEU A 1 317 ? 11.65710 0.12861 -15.74172 1.000 29.26123 313 LEU A C 1
ATOM 3917 O O . LEU A 1 317 ? 12.36405 -0.34981 -16.67204 1.000 29.23265 313 LEU A O 1
ATOM 3933 N N . PRO A 1 318 ? 10.40316 -0.26243 -15.50649 1.000 31.70320 314 PRO A N 1
ATOM 3934 C CA . PRO A 1 318 ? 9.75792 -1.25976 -16.39898 1.000 32.61445 314 PRO A CA 1
ATOM 3935 C C . PRO A 1 318 ? 9.48694 -0.73175 -17.78298 1.000 30.32804 314 PRO A C 1
ATOM 3936 O O . PRO A 1 318 ? 9.18898 0.44144 -17.98538 1.000 31.06682 314 PRO A O 1
ATOM 3947 N N . LEU A 1 319 ? 9.58610 -1.62895 -18.76866 1.000 28.37683 315 LEU A N 1
ATOM 3948 C CA . LEU A 1 319 ? 9.40163 -1.17683 -20.13995 1.000 33.34794 315 LEU A CA 1
ATOM 3949 C C . LEU A 1 319 ? 7.92964 -0.91897 -20.40321 1.000 37.43347 315 LEU A C 1
ATOM 3950 O O . LEU A 1 319 ? 7.59093 0.06181 -21.08108 1.000 36.06186 315 LEU A O 1
ATOM 3966 N N . HIS A 1 320 ? 7.04006 -1.71897 -19.77672 1.000 37.41077 316 HIS A N 1
ATOM 3967 C CA . HIS A 1 320 ? 5.59077 -1.60736 -19.95825 1.000 42.64534 316 HIS A CA 1
ATOM 3968 C C . HIS A 1 320 ? 5.26141 -1.87055 -21.42594 1.000 46.25152 316 HIS A C 1
ATOM 3969 O O . HIS A 1 320 ? 4.59796 -1.06663 -22.09269 1.000 43.24984 316 HIS A O 1
ATOM 3983 N N . LEU A 1 321 ? 5.84324 -2.93553 -21.95481 1.000 48.71563 317 LEU A N 1
ATOM 3984 C CA . LEU A 1 321 ? 5.50385 -3.35392 -23.30050 1.000 53.82023 317 LEU A CA 1
ATOM 3985 C C . LEU A 1 321 ? 4.11405 -3.97878 -23.28739 1.000 42.36530 317 LEU A C 1
ATOM 3986 O O . LEU A 1 321 ? 3.95115 -5.04768 -22.68999 1.000 51.47670 317 LEU A O 1
ATOM 4002 N N . PRO A 1 322 ? 3.13843 -3.43101 -24.03903 1.000 50.29526 318 PRO A N 1
ATOM 4003 C CA . PRO A 1 322 ? 1.78452 -4.02552 -24.05778 1.000 52.00348 318 PRO A CA 1
ATOM 4004 C C . PRO A 1 322 ? 1.81684 -5.52033 -24.33314 1.000 52.06321 318 PRO A C 1
ATOM 4005 O O . PRO A 1 322 ? 2.73134 -6.04020 -24.98590 1.000 61.44621 318 PRO A O 1
ATOM 4016 N N . ALA A 1 323 ? 0.83411 -6.23775 -23.78142 1.000 56.68708 319 ALA A N 1
ATOM 4017 C CA . ALA A 1 323 ? 0.85721 -7.69401 -23.90955 1.000 60.52341 319 ALA A CA 1
ATOM 4018 C C . ALA A 1 323 ? 0.66366 -8.11754 -25.36310 1.000 54.98438 319 ALA A C 1
ATOM 4019 O O . ALA A 1 323 ? 1.24338 -9.11423 -25.80286 1.000 57.93810 319 ALA A O 1
ATOM 4026 N N . ALA A 1 324 ? -0.15869 -7.36279 -26.10613 1.000 69.86981 320 ALA A N 1
ATOM 4027 C CA . ALA A 1 324 ? -0.46821 -7.67832 -27.49920 1.000 68.66396 320 ALA A CA 1
ATOM 4028 C C . ALA A 1 324 ? 0.77679 -7.57895 -28.36935 1.000 59.66554 320 ALA A C 1
ATOM 4029 O O . ALA A 1 324 ? 1.13537 -8.52672 -29.07166 1.000 58.22963 320 ALA A O 1
ATOM 4036 N N . ALA A 1 325 ? 1.42843 -6.40982 -28.34775 1.000 56.58018 321 ALA A N 1
ATOM 4037 C CA . ALA A 1 325 ? 2.69134 -6.21822 -29.05138 1.000 59.60869 321 ALA A CA 1
ATOM 4038 C C . ALA A 1 325 ? 3.71608 -7.27002 -28.64469 1.000 64.92996 321 ALA A C 1
ATOM 4039 O O . ALA A 1 325 ? 4.35153 -7.89261 -29.50180 1.000 50.71435 321 ALA A O 1
ATOM 4046 N N . ALA A 1 326 ? 3.86338 -7.52424 -27.33814 1.000 52.28362 322 ALA A N 1
ATOM 4047 C CA . ALA A 1 326 ? 4.79205 -8.56561 -26.91067 1.000 51.51087 322 ALA A CA 1
ATOM 4048 C C . ALA A 1 326 ? 4.49800 -9.89679 -27.59529 1.000 56.72327 322 ALA A C 1
ATOM 4049 O O . ALA A 1 326 ? 5.41961 -10.64964 -27.95192 1.000 48.01188 322 ALA A O 1
ATOM 4056 N N . ASP A 1 327 ? 3.21528 -10.21531 -27.78064 1.000 69.60679 323 ASP A N 1
ATOM 4057 C CA . ASP A 1 327 ? 2.87004 -11.48553 -28.41981 1.000 66.40468 323 ASP A CA 1
ATOM 4058 C C . ASP A 1 327 ? 3.12729 -11.43812 -29.92818 1.000 45.38659 323 ASP A C 1
ATOM 4059 O O . ASP A 1 327 ? 3.50880 -12.44949 -30.53499 1.000 49.85508 323 ASP A O 1
ATOM 4068 N N . ASP A 1 328 ? 2.81317 -10.30713 -30.56580 1.000 46.42049 324 ASP A N 1
ATOM 4069 C CA . ASP A 1 328 ? 3.12677 -10.16986 -31.98356 1.000 56.35759 324 ASP A CA 1
ATOM 4070 C C . ASP A 1 328 ? 4.63167 -10.18473 -32.22280 1.000 54.26672 324 ASP A C 1
ATOM 4071 O O . ASP A 1 328 ? 5.08208 -10.64739 -33.27371 1.000 41.74556 324 ASP A O 1
ATOM 4080 N N . PHE A 1 329 ? 5.41883 -9.66485 -31.27322 1.000 46.72260 325 PHE A N 1
ATOM 4081 C CA . PHE A 1 329 ? 6.86703 -9.66609 -31.43848 1.000 38.78190 325 PHE A CA 1
ATOM 4082 C C . PHE A 1 329 ? 7.40396 -11.08212 -31.38777 1.000 43.23414 325 PHE A C 1
ATOM 4083 O O . PHE A 1 329 ? 8.24319 -11.46392 -32.20493 1.000 38.66819 325 PHE A O 1
ATOM 4100 N N . GLU A 1 330 ? 6.89599 -11.91308 -30.47117 1.000 37.16654 326 GLU A N 1
ATOM 4101 C CA . GLU A 1 330 ? 7.32763 -13.30256 -30.46106 1.000 43.58228 326 GLU A CA 1
ATOM 4102 C C . GLU A 1 330 ? 6.91987 -13.97767 -31.76521 1.000 38.63754 326 GLU A C 1
ATOM 4103 O O . GLU A 1 330 ? 7.67113 -14.79017 -32.31721 1.000 43.98010 326 GLU A O 1
ATOM 4115 N N . ALA A 1 331 ? 5.74197 -13.63339 -32.27886 1.000 44.40792 327 ALA A N 1
ATOM 4116 C CA . ALA A 1 331 ? 5.28814 -14.23193 -33.53121 1.000 46.49104 327 ALA A CA 1
ATOM 4117 C C . ALA A 1 331 ? 6.17322 -13.80703 -34.69290 1.000 43.79037 327 ALA A C 1
ATOM 4118 O O . ALA A 1 331 ? 6.50525 -14.62560 -35.56417 1.000 40.88233 327 ALA A O 1
ATOM 4125 N N . LEU A 1 332 ? 6.54422 -12.52603 -34.70875 1.000 45.21739 328 LEU A N 1
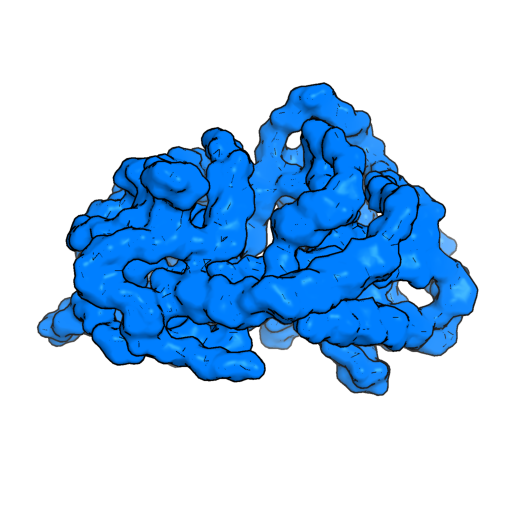ATOM 4126 C CA . LEU A 1 332 ? 7.47984 -12.01488 -35.69620 1.000 41.28871 328 LEU A CA 1
ATOM 4127 C C . LEU A 1 332 ? 8.75243 -12.84490 -35.72356 1.000 37.92237 328 LEU A C 1
ATOM 4128 O O . LEU A 1 332 ? 9.20541 -13.23652 -36.79647 1.000 36.84350 328 LEU A O 1
ATOM 4144 N N . ALA A 1 333 ? 9.35271 -13.11467 -34.55782 1.000 33.37166 329 ALA A N 1
ATOM 4145 C CA . ALA A 1 333 ? 10.60633 -13.85776 -34.53309 1.000 31.39397 329 ALA A CA 1
ATOM 4146 C C . ALA A 1 333 ? 10.42822 -15.25648 -35.12185 1.000 38.05440 329 ALA A C 1
ATOM 4147 O O . ALA A 1 333 ? 11.21478 -15.68856 -35.96078 1.000 36.37712 329 ALA A O 1
ATOM 4154 N N . ARG A 1 334 ? 9.41805 -15.98733 -34.64828 1.000 39.73718 330 ARG A N 1
ATOM 4155 C CA . ARG A 1 334 ? 9.06939 -17.31379 -35.17527 1.000 46.16607 330 ARG A CA 1
ATOM 4156 C C . ARG A 1 334 ? 8.90957 -17.29020 -36.69463 1.000 38.57422 330 ARG A C 1
ATOM 4157 O O . ARG A 1 334 ? 9.54762 -18.07586 -37.40537 1.000 41.24678 330 ARG A O 1
ATOM 4178 N N . THR A 1 335 ? 8.10924 -16.35663 -37.21438 1.000 39.06211 331 THR A N 1
ATOM 4179 C CA . THR A 1 335 ? 7.81942 -16.39034 -38.64200 1.000 46.92102 331 THR A CA 1
ATOM 4180 C C . THR A 1 335 ? 9.00705 -15.94795 -39.49043 1.000 54.83662 331 THR A C 1
ATOM 4181 O O . THR A 1 335 ? 9.14103 -16.39846 -40.63208 1.000 45.70358 331 THR A O 1
ATOM 4192 N N . GLU A 1 336 ? 9.89415 -15.11048 -38.97448 1.000 39.09964 332 GLU A N 1
ATOM 4193 C CA . GLU A 1 336 ? 11.08750 -14.72461 -39.73063 1.000 35.74250 332 GLU A CA 1
ATOM 4194 C C . GLU A 1 336 ? 12.24615 -15.67847 -39.49217 1.000 29.20568 332 GLU A C 1
ATOM 4195 O O . GLU A 1 336 ? 13.35137 -15.42415 -39.98125 1.000 37.92017 332 GLU A O 1
ATOM 4207 N N . GLY A 1 337 ? 12.03933 -16.74627 -38.72028 1.000 33.68173 333 GLY A N 1
ATOM 4208 C CA . GLY A 1 337 ? 13.08632 -17.72316 -38.47822 1.000 34.12186 333 GLY A CA 1
ATOM 4209 C C . GLY A 1 337 ? 14.27498 -17.27791 -37.66110 1.000 39.61784 333 GLY A C 1
ATOM 4210 O O . GLY A 1 337 ? 15.38913 -17.73074 -37.91084 1.000 35.50914 333 GLY A O 1
ATOM 4214 N N . VAL A 1 338 ? 14.07269 -16.39999 -36.68134 1.000 31.86286 334 VAL A N 1
ATOM 4215 C CA . VAL A 1 338 ? 15.11999 -16.01129 -35.75856 1.000 33.98723 334 VAL A CA 1
ATOM 4216 C C . VAL A 1 338 ? 14.61689 -16.31599 -34.35185 1.000 31.37159 334 VAL A C 1
ATOM 4217 O O . VAL A 1 338 ? 13.40630 -16.37265 -34.09734 1.000 31.92815 334 VAL A O 1
ATOM 4230 N N . THR A 1 339 ? 15.56074 -16.45624 -33.42406 1.000 29.68339 335 THR A N 1
ATOM 4231 C CA . THR A 1 339 ? 15.19462 -16.62628 -32.01749 1.000 32.23713 335 THR A CA 1
ATOM 4232 C C . THR A 1 339 ? 14.61668 -15.30816 -31.47079 1.000 33.24668 335 THR A C 1
ATOM 4233 O O . THR A 1 339 ? 14.81693 -14.21282 -32.03142 1.000 27.15970 335 THR A O 1
ATOM 4244 N N . LEU A 1 340 ? 13.85329 -15.41199 -30.38074 1.000 32.81297 336 LEU A N 1
ATOM 4245 C CA . LEU A 1 340 ? 13.38976 -14.19359 -29.71258 1.000 32.44460 336 LEU A CA 1
ATOM 4246 C C . LEU A 1 340 ? 14.58424 -13.30938 -29.33036 1.000 27.44992 336 LEU A C 1
ATOM 4247 O O . LEU A 1 340 ? 14.51884 -12.06050 -29.48592 1.000 26.13566 336 LEU A O 1
ATOM 4263 N N . PHE A 1 341 ? 15.68349 -13.92616 -28.82762 1.000 28.20949 337 PHE A N 1
ATOM 4264 C CA . PHE A 1 341 ? 16.86677 -13.13350 -28.48282 1.000 28.11867 337 PHE A CA 1
ATOM 4265 C C . PHE A 1 341 ? 17.41789 -12.36586 -29.69408 1.000 29.64912 337 PHE A C 1
ATOM 4266 O O . PHE A 1 341 ? 17.69852 -11.16314 -29.60861 1.000 28.57428 337 PHE A O 1
ATOM 4283 N N . MET A 1 342 ? 17.50017 -13.02943 -30.84946 1.000 26.57821 338 MET A N 1
ATOM 4284 C CA . MET A 1 342 ? 17.98315 -12.36891 -32.07624 1.000 25.71313 338 MET A CA 1
ATOM 4285 C C . MET A 1 342 ? 17.10594 -11.16654 -32.40797 1.000 28.08317 338 MET A C 1
ATOM 4286 O O . MET A 1 342 ? 17.61998 -10.10149 -32.79772 1.000 23.86108 338 MET A O 1
ATOM 4300 N N . ALA A 1 343 ? 15.79123 -11.29248 -32.26268 1.000 25.63420 339 ALA A N 1
ATOM 4301 C CA . ALA A 1 343 ? 14.89088 -10.22271 -32.63834 1.000 26.40313 339 ALA A CA 1
ATOM 4302 C C . ALA A 1 343 ? 15.03091 -9.06296 -31.66146 1.000 24.26323 339 ALA A C 1
ATOM 4303 O O . ALA A 1 343 ? 14.98361 -7.90309 -32.07296 1.000 25.74833 339 ALA A O 1
ATOM 4310 N N . LEU A 1 344 ? 15.21405 -9.38018 -30.37181 1.000 27.61545 340 LEU A N 1
ATOM 4311 C CA . LEU A 1 344 ? 15.43885 -8.32996 -29.38094 1.000 24.90956 340 LEU A CA 1
ATOM 4312 C C . LEU A 1 344 ? 16.72759 -7.55252 -29.66443 1.000 25.99076 340 LEU A C 1
ATOM 4313 O O . LEU A 1 344 ? 16.74764 -6.33224 -29.54316 1.000 26.04325 340 LEU A O 1
ATOM 4329 N N . VAL A 1 345 ? 17.82094 -8.26483 -29.97647 1.000 27.04615 341 VAL A N 1
ATOM 4330 C CA . VAL A 1 345 ? 19.11117 -7.67653 -30.35583 1.000 26.18022 341 VAL A CA 1
ATOM 4331 C C . VAL A 1 345 ? 18.91046 -6.70253 -31.51109 1.000 23.25191 341 VAL A C 1
ATOM 4332 O O . VAL A 1 345 ? 19.44153 -5.57749 -31.50555 1.000 23.63574 341 VAL A O 1
ATOM 4345 N N . ALA A 1 346 ? 18.15207 -7.11833 -32.51396 1.000 25.23643 342 ALA A N 1
ATOM 4346 C CA . ALA A 1 346 ? 17.92243 -6.28672 -33.69462 1.000 26.30238 342 ALA A CA 1
ATOM 4347 C C . ALA A 1 346 ? 17.13868 -5.01330 -33.34008 1.000 24.26297 342 ALA A C 1
ATOM 4348 O O . ALA A 1 346 ? 17.53312 -3.87315 -33.73309 1.000 23.55572 342 ALA A O 1
ATOM 4355 N N . ALA A 1 347 ? 16.02837 -5.17768 -32.60951 1.000 26.05810 343 ALA A N 1
ATOM 4356 C CA . ALA A 1 347 ? 15.23189 -4.01547 -32.22189 1.000 25.56943 343 ALA A CA 1
ATOM 4357 C C . ALA A 1 347 ? 16.03776 -3.08223 -31.32985 1.000 23.98267 343 ALA A C 1
ATOM 4358 O O . ALA A 1 347 ? 16.05904 -1.88305 -31.54205 1.000 23.31358 343 ALA A O 1
ATOM 4365 N N . TYR A 1 348 ? 16.77202 -3.62769 -30.36804 1.000 23.89518 344 TYR A N 1
ATOM 4366 C CA . TYR A 1 348 ? 17.57365 -2.77782 -29.48548 1.000 24.98139 344 TYR A CA 1
ATOM 4367 C C . TYR A 1 348 ? 18.65960 -2.03872 -30.27776 1.000 26.13484 344 TYR A C 1
ATOM 4368 O O . TYR A 1 348 ? 18.90721 -0.85818 -30.04874 1.000 24.19511 344 TYR A O 1
ATOM 4386 N N . ALA A 1 349 ? 19.29279 -2.72992 -31.25241 1.000 25.58990 345 ALA A N 1
ATOM 4387 C CA . ALA A 1 349 ? 20.30863 -2.07110 -32.05771 1.000 23.85394 345 ALA A CA 1
ATOM 4388 C C . ALA A 1 349 ? 19.73240 -0.92768 -32.86423 1.000 21.29991 345 ALA A C 1
ATOM 4389 O O . ALA A 1 349 ? 20.36722 0.11183 -32.96419 1.000 24.57104 345 ALA A O 1
ATOM 4396 N N . VAL A 1 350 ? 18.52877 -1.09648 -33.41765 1.000 25.76265 346 VAL A N 1
ATOM 4397 C CA . VAL A 1 350 ? 17.92235 0.01490 -34.14912 1.000 25.13919 346 VAL A CA 1
ATOM 4398 C C . VAL A 1 350 ? 17.61227 1.16941 -33.20054 1.000 25.48260 346 VAL A C 1
ATOM 4399 O O . VAL A 1 350 ? 17.88945 2.34295 -33.51336 1.000 26.89148 346 VAL A O 1
ATOM 4412 N N . PHE A 1 351 ? 17.07530 0.85748 -32.01506 1.000 23.15824 347 PHE A N 1
ATOM 4413 C CA . PHE A 1 351 ? 16.84130 1.89035 -30.99613 1.000 27.35976 347 PHE A CA 1
ATOM 4414 C C . PHE A 1 351 ? 18.12289 2.63860 -30.64558 1.000 25.78796 347 PHE A C 1
ATOM 4415 O O . PHE A 1 351 ? 18.13986 3.88631 -30.64158 1.000 29.10389 347 PHE A O 1
ATOM 4432 N N . LEU A 1 352 ? 19.21989 1.91941 -30.37769 1.000 26.78118 348 LEU A N 1
ATOM 4433 C CA . LEU A 1 352 ? 20.48308 2.56843 -30.04065 1.000 29.09718 348 LEU A CA 1
ATOM 4434 C C . LEU A 1 352 ? 20.99963 3.41566 -31.19911 1.000 27.60096 348 LEU A C 1
ATOM 4435 O O . LEU A 1 352 ? 21.44334 4.55088 -30.99639 1.000 26.88135 348 LEU A O 1
ATOM 4451 N N . SER A 1 353 ? 20.93266 2.87370 -32.42351 1.000 27.17056 349 SER A N 1
ATOM 4452 C CA . SER A 1 353 ? 21.43900 3.59388 -33.58358 1.000 28.00144 349 SER A CA 1
ATOM 4453 C C . SER A 1 353 ? 20.66404 4.89374 -33.78574 1.000 27.92583 349 SER A C 1
ATOM 4454 O O . SER A 1 353 ? 21.25429 5.95552 -34.01350 1.000 29.25736 349 SER A O 1
ATOM 4462 N N . ARG A 1 354 ? 19.34470 4.83706 -33.67445 1.000 27.42820 350 ARG A N 1
ATOM 4463 C CA . ARG A 1 354 ? 18.56051 6.07236 -33.74380 1.000 31.93030 350 ARG A CA 1
ATOM 4464 C C . ARG A 1 354 ? 18.91105 7.04161 -32.63021 1.000 30.28660 350 ARG A C 1
ATOM 4465 O O . ARG A 1 354 ? 19.06686 8.23512 -32.87198 1.000 33.94912 350 ARG A O 1
ATOM 4486 N N . HIS A 1 355 ? 18.99647 6.57451 -31.37604 1.000 30.06871 351 HIS A N 1
ATOM 4487 C CA . HIS A 1 355 ? 19.17485 7.52001 -30.27109 1.000 29.02074 351 HIS A CA 1
ATOM 4488 C C . HIS A 1 355 ? 20.56171 8.14871 -30.27451 1.000 32.75271 351 HIS A C 1
ATOM 4489 O O . HIS A 1 355 ? 20.73105 9.31238 -29.85711 1.000 35.92599 351 HIS A O 1
ATOM 4503 N N . THR A 1 356 ? 21.57788 7.36048 -30.66508 1.000 30.51482 352 THR A N 1
ATOM 4504 C CA . THR A 1 356 ? 22.95553 7.81302 -30.61494 1.000 28.71970 352 THR A CA 1
ATOM 4505 C C . THR A 1 356 ? 23.35959 8.56712 -31.88277 1.000 29.48779 352 THR A C 1
ATOM 4506 O O . THR A 1 356 ? 24.33675 9.30438 -31.85514 1.000 35.80498 352 THR A O 1
ATOM 4517 N N . GLY A 1 357 ? 22.68883 8.31863 -32.98915 1.000 34.44207 353 GLY A N 1
ATOM 4518 C CA . GLY A 1 357 ? 23.17393 8.76721 -34.26460 1.000 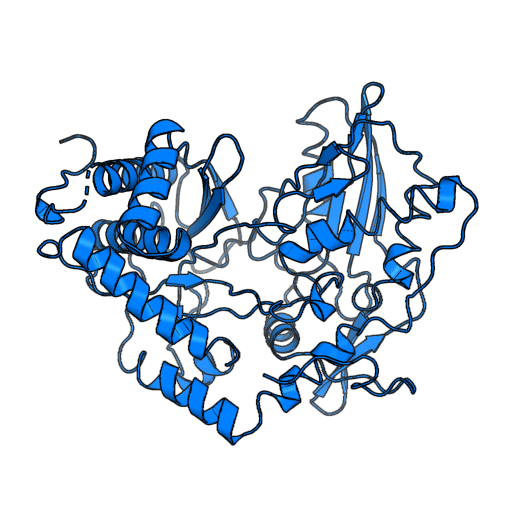35.60483 353 GLY A CA 1
ATOM 4519 C C . GLY A 1 357 ? 24.28298 7.92199 -34.85124 1.000 40.42682 353 GLY A C 1
ATOM 4520 O O . GLY A 1 357 ? 24.79867 8.25040 -35.92256 1.000 33.23416 353 GLY A O 1
ATOM 4524 N N . GLN A 1 358 ? 24.65829 6.83250 -34.21512 1.000 32.60671 354 GLN A N 1
ATOM 4525 C CA . GLN A 1 358 ? 25.77431 6.02682 -34.67439 1.000 31.48840 354 GLN A CA 1
ATOM 4526 C C . GLN A 1 358 ? 25.26386 4.87249 -35.52298 1.000 33.55962 354 GLN A C 1
ATOM 4527 O O . GLN A 1 358 ? 24.27069 4.22122 -35.18056 1.000 30.87226 354 GLN A O 1
ATOM 4541 N N A ARG A 1 359 ? 25.95402 4.65694 -36.65431 0.604 30.98084 355 ARG A N 1
ATOM 4542 N N B ARG A 1 359 ? 25.94164 4.60004 -36.64813 0.396 31.18203 355 ARG A N 1
ATOM 4543 C CA A ARG A 1 359 ? 25.69222 3.49927 -37.49498 0.604 28.04602 355 ARG A CA 1
ATOM 4544 C CA B ARG A 1 359 ? 25.53639 3.44341 -37.44329 0.396 28.26006 355 ARG A CA 1
ATOM 4545 C C A ARG A 1 359 ? 26.06387 2.20685 -36.79611 0.604 28.71226 355 ARG A C 1
ATOM 4546 C C B ARG A 1 359 ? 25.99240 2.12645 -36.82235 0.396 28.80179 355 ARG A C 1
ATOM 4547 O O A ARG A 1 359 ? 25.31916 1.22954 -36.86504 0.604 29.94675 355 ARG A O 1
ATOM 4548 O O B ARG A 1 359 ? 25.28957 1.12079 -36.94821 0.396 30.19840 355 ARG A O 1
ATOM 4589 N N A ARG A 1 360 ? 27.22888 2.17955 -36.15678 0.604 28.84620 356 ARG A N 1
ATOM 4590 N N B ARG A 1 360 ? 27.15985 2.10803 -36.17981 0.396 29.09792 356 ARG A N 1
ATOM 4591 C CA A ARG A 1 360 ? 27.75724 0.98529 -35.51703 0.604 29.54171 356 ARG A CA 1
ATOM 4592 C CA B ARG A 1 360 ? 27.71403 0.90662 -35.56763 0.396 29.61362 356 ARG A CA 1
ATOM 4593 C C A ARG A 1 360 ? 27.41510 1.06149 -34.03638 0.604 28.14348 356 ARG A C 1
ATOM 4594 C C B ARG A 1 360 ? 27.53555 0.92107 -34.05823 0.396 28.29691 356 ARG A C 1
ATOM 4595 O O A ARG A 1 360 ? 27.63097 2.10068 -33.39159 0.604 28.40225 356 ARG A O 1
ATOM 4596 O O B ARG A 1 360 ? 28.03358 1.82793 -33.37408 0.396 28.62234 356 ARG A O 1
ATOM 4637 N N A VAL A 1 361 ? 26.86913 -0.02054 -33.51064 0.604 27.91620 357 VAL A N 1
ATOM 4638 N N B VAL A 1 361 ? 26.91677 -0.13369 -33.54069 0.396 28.09109 357 VAL A N 1
ATOM 4639 C CA A VAL A 1 361 ? 26.60035 -0.12701 -32.08840 0.604 31.07250 357 VAL A CA 1
ATOM 4640 C CA B VAL A 1 361 ? 26.53639 -0.21635 -32.13839 0.396 31.00367 357 VAL A CA 1
ATOM 4641 C C A VAL A 1 361 ? 27.06493 -1.49606 -31.60457 0.604 29.38393 357 VAL A C 1
ATOM 4642 C C B VAL A 1 361 ? 27.01085 -1.55104 -31.58696 0.396 29.36401 357 VAL A C 1
ATOM 4643 O O A VAL A 1 361 ? 26.93177 -2.50654 -32.30057 0.604 27.64634 357 VAL A O 1
ATOM 4644 O O B VAL A 1 361 ? 26.82310 -2.59646 -32.22156 0.396 28.23239 357 VAL A O 1
ATOM 4669 N N . LEU A 1 362 ? 27.62306 -1.51054 -30.40640 1.000 26.93232 358 LEU A N 1
ATOM 4670 C CA . LEU A 1 362 ? 28.08684 -2.71797 -29.75047 1.000 27.63993 358 LEU A CA 1
ATOM 4671 C C . LEU A 1 362 ? 27.15970 -3.00100 -28.56893 1.000 27.05664 358 LEU A C 1
ATOM 4672 O O . LEU A 1 362 ? 26.84255 -2.08337 -27.78045 1.000 30.26013 358 LEU A O 1
ATOM 4689 N N . ILE A 1 363 ? 26.75510 -4.24969 -28.43186 1.000 24.83852 359 ILE A N 1
ATOM 4690 C CA . ILE A 1 363 ? 25.80322 -4.68887 -27.41583 1.000 23.55344 359 ILE A CA 1
ATOM 4691 C C . ILE A 1 363 ? 26.45094 -5.90217 -26.75490 1.000 26.01576 359 ILE A C 1
ATOM 4692 O O . ILE A 1 363 ? 26.70073 -6.93926 -27.41101 1.000 27.56656 359 ILE A O 1
ATOM 4708 N N . GLY A 1 364 ? 26.72448 -5.79347 -25.46549 1.000 27.29929 360 GLY A N 1
ATOM 4709 C CA . GLY A 1 364 ? 27.13791 -6.96828 -24.71894 1.000 28.89681 360 GLY A CA 1
ATOM 4710 C C . GLY A 1 364 ? 25.96954 -7.84645 -24.33932 1.000 24.69632 360 GLY A C 1
ATOM 4711 O O . GLY A 1 364 ? 24.84240 -7.40975 -24.17320 1.000 26.69982 360 GLY A O 1
ATOM 4715 N N . SER A 1 365 ? 26.23198 -9.15881 -24.16843 1.000 23.41858 361 SER A N 1
ATOM 4716 C CA . SER A 1 365 ? 25.23089 -10.05151 -23.65968 1.000 23.01517 361 SER A CA 1
ATOM 4717 C C . SER A 1 365 ? 25.86485 -11.18270 -22.88013 1.000 31.29532 361 SER A C 1
ATOM 4718 O O . SER A 1 365 ? 26.82104 -11.76184 -23.36496 1.000 26.00326 361 SER A O 1
ATOM 4726 N N . PRO A 1 366 ? 25.39308 -11.47759 -21.69599 1.000 28.42330 362 PRO A N 1
ATOM 4727 C CA . PRO A 1 366 ? 25.94999 -12.57271 -20.88806 1.000 29.03619 362 PRO A CA 1
ATOM 4728 C C . PRO A 1 366 ? 25.36304 -13.87605 -21.37245 1.000 27.49246 362 PRO A C 1
ATOM 4729 O O . PRO A 1 366 ? 24.15135 -14.10209 -21.29187 1.000 33.29145 362 PRO A O 1
ATOM 4740 N N . VAL A 1 367 ? 26.20488 -14.70511 -21.97858 1.000 25.10662 363 VAL A N 1
ATOM 4741 C CA . VAL A 1 367 ? 25.76013 -15.93280 -22.59071 1.000 23.74669 363 VAL A CA 1
ATOM 4742 C C . VAL A 1 367 ? 25.96194 -17.08768 -21.60853 1.000 27.03966 363 VAL A C 1
ATOM 4743 O O . VAL A 1 367 ? 27.04447 -17.23643 -21.02268 1.000 27.38440 363 VAL A O 1
ATOM 4756 N N . SER A 1 368 ? 24.90782 -17.85615 -21.39399 1.000 26.62915 364 SER A N 1
ATOM 4757 C CA . SER A 1 368 ? 24.99908 -18.99417 -20.47992 1.000 24.24564 364 SER A CA 1
ATOM 4758 C C . SER A 1 368 ? 25.93574 -20.07110 -21.05340 1.000 27.47278 364 SER A C 1
ATOM 4759 O O . SER A 1 368 ? 25.84491 -20.41400 -22.23069 1.000 29.18220 364 SER A O 1
ATOM 4767 N N . LEU A 1 369 ? 26.74249 -20.65364 -20.15903 1.000 29.52948 365 LEU A N 1
ATOM 4768 C CA . LEU A 1 369 ? 27.63900 -21.75813 -20.46319 1.000 26.58460 365 LEU A CA 1
ATOM 4769 C C . LEU A 1 369 ? 27.09128 -23.08011 -19.93113 1.000 30.17847 365 LEU A C 1
ATOM 4770 O O . LEU A 1 369 ? 27.86061 -24.06374 -19.82766 1.000 30.93936 365 LEU A O 1
ATOM 4786 N N . ARG A 1 370 ? 25.78809 -23.12601 -19.60515 1.000 25.71516 366 ARG A N 1
ATOM 4787 C CA . ARG A 1 370 ? 25.18519 -24.33075 -19.00565 1.000 27.68846 366 ARG A CA 1
ATOM 4788 C C . ARG A 1 370 ? 24.67431 -25.27624 -20.06922 1.000 31.51776 366 ARG A C 1
ATOM 4789 O O . ARG A 1 370 ? 23.56580 -25.77765 -19.98556 1.000 30.41607 366 ARG A O 1
ATOM 4810 N N A ASP A 1 371 ? 25.43538 -25.46792 -21.14372 0.584 29.95139 367 ASP A N 1
ATOM 4811 N N B ASP A 1 371 ? 25.46520 -25.49009 -21.11846 0.416 30.26881 367 ASP A N 1
ATOM 4812 C CA A ASP A 1 371 ? 25.02717 -26.37525 -22.22100 0.584 33.33935 367 ASP A CA 1
ATOM 4813 C CA B ASP A 1 371 ? 25.02419 -26.34246 -22.21945 0.416 33.34712 367 ASP A CA 1
ATOM 4814 C C A ASP A 1 371 ? 24.86917 -27.80812 -21.72844 0.584 31.06661 367 ASP A C 1
ATOM 4815 C C B ASP A 1 371 ? 24.87924 -27.79942 -21.77578 0.416 31.16869 367 ASP A C 1
ATOM 4816 O O A ASP A 1 371 ? 23.89505 -28.49532 -22.06468 0.584 33.63795 367 ASP A O 1
ATOM 4817 O O B ASP A 1 371 ? 23.94520 -28.50097 -22.19619 0.416 33.39523 367 ASP A O 1
ATOM 4834 N N . ASP A 1 372 ? 25.80599 -28.26854 -20.94648 1.000 30.29491 368 ASP A N 1
ATOM 4835 C CA . ASP A 1 372 ? 25.79095 -29.64596 -20.43441 1.000 32.60254 368 ASP A CA 1
ATOM 4836 C C . ASP A 1 372 ? 24.79595 -29.77798 -19.29825 1.000 33.50876 368 ASP A C 1
ATOM 4837 O O . ASP A 1 372 ? 24.86123 -29.00256 -18.33339 1.000 29.37091 368 ASP A O 1
ATOM 4847 N N . PRO A 1 373 ? 23.87279 -30.73308 -19.37252 1.000 33.55823 369 PRO A N 1
ATOM 4848 C CA . PRO A 1 373 ? 22.91140 -30.92199 -18.27012 1.000 33.48114 369 PRO A CA 1
ATOM 4849 C C . PRO A 1 373 ? 23.54381 -31.19086 -16.91712 1.000 28.79217 369 PRO A C 1
ATOM 4850 O O . PRO A 1 373 ? 22.90082 -30.94575 -15.85919 1.000 29.79765 369 PRO A O 1
ATOM 4861 N N . ALA A 1 374 ? 24.80650 -31.63460 -16.89785 1.000 27.18336 370 ALA A N 1
ATOM 4862 C CA . ALA A 1 374 ? 25.49962 -31.83742 -15.65157 1.000 27.52542 370 ALA A CA 1
ATOM 4863 C C . ALA A 1 374 ? 25.75296 -30.54705 -14.91273 1.000 32.76256 370 ALA A C 1
ATOM 4864 O O . ALA A 1 374 ? 26.19721 -30.61526 -13.76061 1.000 31.06773 370 ALA A O 1
ATOM 4871 N N . THR A 1 375 ? 25.57955 -29.38490 -15.57620 1.000 27.44304 371 THR A N 1
ATOM 4872 C CA . THR A 1 375 ? 25.73177 -28.11428 -14.85972 1.000 26.43778 371 THR A CA 1
ATOM 4873 C C . THR A 1 375 ? 24.37919 -27.53524 -14.37747 1.000 28.46588 371 THR A C 1
ATOM 4874 O O . THR A 1 375 ? 24.36294 -26.48038 -13.69632 1.000 26.88249 371 THR A O 1
ATOM 4885 N N . HIS A 1 376 ? 23.25283 -28.12846 -14.72307 1.000 27.16655 372 HIS A N 1
ATOM 4886 C CA . HIS A 1 376 ? 21.97058 -27.47742 -14.50262 1.000 27.87796 372 HIS A CA 1
ATOM 4887 C C . HIS A 1 376 ? 21.57210 -27.40445 -13.04983 1.000 27.54018 372 HIS A C 1
ATOM 4888 O O . HIS A 1 376 ? 20.65064 -26.64503 -12.70145 1.000 31.90111 372 HIS A O 1
ATOM 4902 N N . GLU A 1 377 ? 22.12287 -28.26072 -12.19903 1.000 24.65778 373 GLU A N 1
ATOM 4903 C CA . GLU A 1 377 ? 21.80392 -28.22126 -10.78372 1.000 28.86892 373 GLU A CA 1
ATOM 4904 C C . GLU A 1 377 ? 22.93482 -27.65481 -9.93131 1.000 25.92812 373 GLU A C 1
ATOM 4905 O O . GLU A 1 377 ? 22.98098 -27.90804 -8.73561 1.000 26.42929 373 GLU A O 1
ATOM 4917 N N . LEU A 1 378 ? 23.79734 -26.82165 -10.50104 1.000 24.14387 374 LEU A N 1
ATOM 4918 C CA . LEU A 1 378 ? 24.91594 -26.23119 -9.79537 1.000 24.61053 374 LEU A CA 1
ATOM 4919 C C . LEU A 1 378 ? 24.74169 -24.70327 -9.64920 1.000 22.57491 374 LEU A C 1
ATOM 4920 O O . LEU A 1 378 ? 24.42529 -24.00430 -10.62666 1.000 23.98230 374 LEU A O 1
ATOM 4936 N N . ILE A 1 379 ? 25.08492 -24.19837 -8.46404 1.000 23.53655 375 ILE A N 1
ATOM 4937 C CA . ILE A 1 379 ? 25.30593 -22.77117 -8.24321 1.000 25.50908 375 ILE A CA 1
ATOM 4938 C C . ILE A 1 379 ? 26.71512 -22.42712 -8.68680 1.000 25.70201 375 ILE A C 1
ATOM 4939 O O . ILE A 1 379 ? 27.66365 -23.15264 -8.38797 1.000 26.20796 375 ILE A O 1
ATOM 4955 N N . GLY A 1 380 ? 26.85187 -21.37013 -9.48939 1.000 24.29132 376 GLY A N 1
ATOM 4956 C CA . GLY A 1 380 ? 28.16063 -20.87854 -9.86970 1.000 23.64168 376 GLY A CA 1
ATOM 4957 C C . GLY A 1 380 ? 28.05138 -19.88415 -10.99744 1.000 25.33847 376 GLY A C 1
ATOM 4958 O O . GLY A 1 380 ? 26.97195 -19.64322 -11.54041 1.000 24.54296 376 GLY A O 1
ATOM 4962 N N . TYR A 1 381 ? 29.19704 -19.36035 -11.38957 1.000 24.55220 377 TYR A N 1
ATOM 4963 C CA . TYR A 1 381 ? 29.28180 -18.40903 -12.50058 1.000 26.37874 377 TYR A CA 1
ATOM 4964 C C . TYR A 1 381 ? 29.50068 -19.18927 -13.78201 1.000 30.14870 377 TYR A C 1
ATOM 4965 O O . TYR A 1 381 ? 30.63348 -19.49461 -14.13523 1.000 26.19604 377 TYR A O 1
ATOM 4983 N N . PHE A 1 382 ? 28.41086 -19.52893 -14.46775 1.000 24.13693 378 PHE A N 1
ATOM 4984 C CA . PHE A 1 382 ? 28.37328 -20.28442 -15.70813 1.000 22.85753 378 PHE A CA 1
ATOM 4985 C C . PHE A 1 382 ? 27.91276 -19.36612 -16.85220 1.000 26.40244 378 PHE A C 1
ATOM 4986 O O . PHE A 1 382 ? 26.93049 -19.66902 -17.54750 1.000 26.96108 378 PHE A O 1
ATOM 5003 N N A VAL A 1 383 ? 28.63115 -18.25525 -17.01634 0.537 27.88227 379 VAL A N 1
ATOM 5004 N N B VAL A 1 383 ? 28.61577 -18.25539 -17.03702 0.141 27.98301 379 VAL A N 1
ATOM 5005 N N C VAL A 1 383 ? 28.58012 -18.24360 -17.03598 0.322 27.91870 379 VAL A N 1
ATOM 5006 C CA A VAL A 1 383 ? 28.32768 -17.18924 -17.97140 0.537 27.56060 379 VAL A CA 1
ATOM 5007 C CA B VAL A 1 383 ? 28.29707 -17.28033 -18.07092 0.141 27.58858 379 VAL A CA 1
ATOM 5008 C CA C VAL A 1 383 ? 28.27483 -17.34846 -18.14209 0.322 27.55399 379 VAL A CA 1
ATOM 5009 C C A VAL A 1 383 ? 29.62345 -16.67296 -18.58305 0.537 27.49814 379 VAL A C 1
ATOM 5010 C C B VAL A 1 383 ? 29.59589 -16.70009 -18.60505 0.141 27.55437 379 VAL A C 1
ATOM 5011 C C C VAL A 1 383 ? 29.59784 -16.80030 -18.65053 0.322 27.38096 379 VAL A C 1
ATOM 5012 O O A VAL A 1 383 ? 30.66058 -16.58385 -17.91834 0.537 28.40278 379 VAL A O 1
ATOM 5013 O O B VAL A 1 383 ? 30.61985 -16.67410 -17.91763 0.141 28.74808 379 VAL A O 1
ATOM 5014 O O C VAL A 1 383 ? 30.63379 -16.88554 -17.99093 0.322 28.41577 379 VAL A O 1
ATOM 5051 N N . ASN A 1 384 ? 29.55103 -16.22243 -19.84480 1.000 27.63765 380 ASN A N 1
ATOM 5052 C CA . ASN A 1 384 ? 30.63609 -15.44162 -20.39613 1.000 28.28828 380 ASN A CA 1
ATOM 5053 C C . ASN A 1 384 ? 29.96354 -14.30895 -21.19270 1.000 22.71927 380 ASN A C 1
ATOM 5054 O O . ASN A 1 384 ? 28.95885 -14.53890 -21.90759 1.000 25.45107 380 ASN A O 1
ATOM 5067 N N . LEU A 1 385 ? 30.50345 -13.12592 -21.02575 1.000 26.47493 381 LEU A N 1
ATOM 5068 C CA . LEU A 1 385 ? 30.04150 -11.95658 -21.77383 1.000 25.71094 381 LEU A CA 1
ATOM 5069 C C . LEU A 1 385 ? 30.58320 -12.02273 -23.18878 1.000 26.66276 381 LEU A C 1
ATOM 5070 O O . LEU A 1 385 ? 31.79429 -12.23122 -23.39014 1.000 28.46843 381 LEU A O 1
ATOM 5086 N N A VAL A 1 386 ? 29.70267 -11.77839 -24.15083 0.451 26.13829 382 VAL A N 1
ATOM 5087 N N B VAL A 1 386 ? 29.69338 -11.92337 -24.15753 0.549 25.99742 382 VAL A N 1
ATOM 5088 C CA A VAL A 1 386 ? 30.02488 -11.81037 -25.57490 0.451 27.75977 382 VAL A CA 1
ATOM 5089 C CA B VAL A 1 386 ? 30.09092 -11.74927 -25.55262 0.549 27.76394 382 VAL A CA 1
ATOM 5090 C C A VAL A 1 386 ? 29.54484 -10.52542 -26.22464 0.451 28.12873 382 VAL A C 1
ATOM 5091 C C B VAL A 1 386 ? 29.70066 -10.35611 -26.04220 0.549 28.32040 382 VAL A C 1
ATOM 5092 O O A VAL A 1 386 ? 28.38116 -10.13228 -26.03151 0.451 22.33430 382 VAL A O 1
ATOM 5093 O O B VAL A 1 386 ? 28.81763 -9.66789 -25.50491 0.549 24.44066 382 VAL A O 1
ATOM 5118 N N . VAL A 1 387 ? 30.43897 -9.91134 -27.02557 1.000 24.77387 383 VAL A N 1
ATOM 5119 C CA . VAL A 1 387 ? 30.23129 -8.64645 -27.68213 1.000 26.18503 383 VAL A CA 1
ATOM 5120 C C . VAL A 1 387 ? 29.58966 -8.89016 -29.03823 1.000 36.79417 383 VAL A C 1
ATOM 5121 O O . VAL A 1 387 ? 30.12111 -9.65514 -29.84897 1.000 29.25684 383 VAL A O 1
ATOM 5135 N N . LEU A 1 388 ? 28.45335 -8.24453 -29.28499 1.000 26.11623 384 LEU A N 1
ATOM 5136 C CA . LEU A 1 388 ? 27.72842 -8.29656 -30.55019 1.000 26.57185 384 LEU A CA 1
ATOM 5137 C C . LEU A 1 388 ? 27.84033 -6.93237 -31.23504 1.000 29.50132 384 LEU A C 1
ATOM 5138 O O . LEU A 1 388 ? 27.58703 -5.89107 -30.60945 1.000 29.67532 384 LEU A O 1
ATOM 5154 N N . GLN A 1 389 ? 28.28999 -6.91102 -32.49480 1.000 24.45113 385 GLN A N 1
ATOM 5155 C CA . GLN A 1 389 ? 28.41972 -5.68730 -33.25001 1.000 25.49312 385 GLN A CA 1
ATOM 5156 C C . GLN A 1 389 ? 27.32515 -5.66871 -34.29681 1.000 26.51564 385 GLN A C 1
ATOM 5157 O O . GLN A 1 389 ? 27.09328 -6.68093 -34.98178 1.000 28.36191 385 GLN A O 1
ATOM 5171 N N A GLN A 1 390 ? 26.65345 -4.53462 -34.42411 0.539 26.52331 386 GLN A N 1
ATOM 5172 N N B GLN A 1 390 ? 26.67009 -4.52676 -34.44075 0.461 26.56929 386 GLN A N 1
ATOM 5173 C CA A GLN A 1 390 ? 25.61834 -4.35292 -35.42648 0.539 26.54789 386 GLN A CA 1
ATOM 5174 C CA B GLN A 1 390 ? 25.62034 -4.37432 -35.43094 0.461 26.59857 386 GLN A CA 1
ATOM 5175 C C A GLN A 1 390 ? 25.84001 -3.02966 -36.13795 0.539 29.22707 386 GLN A C 1
ATOM 5176 C C B GLN A 1 390 ? 25.74369 -3.02591 -36.11215 0.461 29.28000 386 GLN A C 1
ATOM 5177 O O A GLN A 1 390 ? 26.21290 -2.02978 -35.52563 0.539 29.15050 386 GLN A O 1
ATOM 5178 O O B GLN A 1 390 ? 25.96156 -2.00393 -35.46299 0.461 28.74177 386 GLN A O 1
ATOM 5205 N N A GLU A 1 391 ? 25.62925 -3.04111 -37.43957 0.539 26.85777 387 GLU A N 1
ATOM 5206 N N B GLU A 1 391 ? 25.57966 -3.04048 -37.42271 0.461 26.94156 387 GLU A N 1
ATOM 5207 C CA A GLU A 1 391 ? 25.57224 -1.81690 -38.22520 0.539 27.37323 387 GLU A CA 1
ATOM 5208 C CA B GLU A 1 391 ? 25.58250 -1.83290 -38.23285 0.461 27.44935 387 GLU A CA 1
ATOM 5209 C C A GLU A 1 391 ? 24.14499 -1.62245 -38.70819 0.539 26.26394 387 GLU A C 1
ATOM 5210 C C B GLU A 1 391 ? 24.19161 -1.59436 -38.80501 0.461 26.63846 387 GLU A C 1
ATOM 5211 O O A GLU A 1 391 ? 23.52457 -2.54449 -39.25958 0.539 28.20016 387 GLU A O 1
ATOM 5212 O O B GLU A 1 391 ? 23.65124 -2.44463 -39.52184 0.461 27.88631 387 GLU A O 1
ATOM 5235 N N . ILE A 1 392 ? 23.65779 -0.39305 -38.55558 1.000 25.68949 388 ILE A N 1
ATOM 5236 C CA . ILE A 1 392 ? 22.27874 -0.04490 -38.87273 1.000 24.63357 388 ILE A CA 1
ATOM 5237 C C . ILE A 1 392 ? 22.23993 1.16803 -39.78185 1.000 27.44269 388 ILE A C 1
ATOM 5238 O O . ILE A 1 392 ? 22.89142 2.18550 -39.49864 1.000 28.77426 388 ILE A O 1
ATOM 5255 N N . ASP A 1 393 ? 21.40787 1.11530 -40.82346 1.000 29.07018 389 ASP A N 1
ATOM 5256 C CA . ASP A 1 393 ? 20.98718 2.38982 -41.43343 1.000 27.98031 389 ASP A CA 1
ATOM 5257 C C . ASP A 1 393 ? 19.53277 2.31072 -41.84500 1.000 30.72623 389 ASP A C 1
ATOM 5258 O O . ASP A 1 393 ? 18.90630 1.24497 -41.82586 1.000 30.65714 389 ASP A O 1
ATOM 5267 N N . ASP A 1 394 ? 18.97971 3.49221 -42.13670 1.000 30.49011 390 ASP A N 1
ATOM 5268 C CA . ASP A 1 394 ? 17.54561 3.61160 -42.21335 1.000 34.38710 390 ASP A CA 1
ATOM 5269 C C . ASP A 1 394 ? 17.00194 3.15730 -43.55045 1.000 31.17410 390 ASP A C 1
ATOM 5270 O O . ASP A 1 394 ? 15.77211 3.15911 -43.72590 1.000 37.61259 390 ASP A O 1
ATOM 5279 N N . ARG A 1 395 ? 17.85207 2.65433 -44.44775 1.000 34.43044 391 ARG A N 1
ATOM 5280 C CA . ARG A 1 395 ? 17.39119 1.97352 -45.65189 1.000 33.79426 391 ARG A CA 1
ATOM 5281 C C . ARG A 1 395 ? 17.32109 0.46421 -45.51333 1.000 34.08826 391 ARG A C 1
ATOM 5282 O O . ARG A 1 395 ? 16.78218 -0.20528 -46.41437 1.000 30.93595 391 ARG A O 1
ATOM 5303 N N . MET A 1 396 ? 17.83678 -0.10941 -44.42618 1.000 30.79133 392 MET A N 1
ATOM 5304 C CA . MET A 1 396 ? 17.55224 -1.49366 -44.14921 1.000 29.58207 392 MET A CA 1
ATOM 5305 C C . MET A 1 396 ? 16.10971 -1.69632 -43.74926 1.000 28.29526 392 MET A C 1
ATOM 5306 O O . MET A 1 396 ? 15.48106 -0.81101 -43.15854 1.000 32.90728 392 MET A O 1
ATOM 5320 N N . THR A 1 397 ? 15.58765 -2.86867 -44.05635 1.000 30.08093 393 THR A N 1
ATOM 5321 C CA . THR A 1 397 ? 14.23714 -3.23717 -43.63435 1.000 30.52117 393 THR A CA 1
ATOM 5322 C C . THR A 1 397 ? 14.28573 -3.90889 -42.25129 1.000 30.01749 393 THR A C 1
ATOM 5323 O O . THR A 1 397 ? 15.34119 -4.38608 -41.80750 1.000 27.65782 393 THR A O 1
ATOM 5334 N N . VAL A 1 398 ? 13.10516 -4.01402 -41.61439 1.000 28.94212 394 VAL A N 1
ATOM 5335 C CA . VAL A 1 398 ? 12.98886 -4.81110 -40.40465 1.000 30.67519 394 VAL A CA 1
ATOM 5336 C C . VAL A 1 398 ? 13.53993 -6.20723 -40.64461 1.000 29.33713 394 VAL A C 1
ATOM 5337 O O . VAL A 1 398 ? 14.31264 -6.74659 -39.83553 1.000 27.12706 394 VAL A O 1
ATOM 5350 N N . ARG A 1 399 ? 13.15970 -6.83055 -41.77494 1.000 29.19075 395 ARG A N 1
ATOM 5351 C CA . ARG A 1 399 ? 13.61544 -8.17252 -42.05583 1.000 28.86560 395 ARG A CA 1
ATOM 5352 C C . ARG A 1 399 ? 15.14852 -8.23787 -42.19427 1.000 23.41641 395 ARG A C 1
ATOM 5353 O O . ARG A 1 399 ? 15.77728 -9.18410 -41.68838 1.000 26.97834 395 ARG A O 1
ATOM 5374 N N . ASP A 1 400 ? 15.74591 -7.23566 -42.84143 1.000 27.12157 396 ASP A N 1
ATOM 5375 C CA . ASP A 1 400 ? 17.19883 -7.16760 -42.99301 1.000 29.31113 396 ASP A CA 1
ATOM 5376 C C . ASP A 1 400 ? 17.88689 -7.18432 -41.62598 1.000 28.88953 396 ASP A C 1
ATOM 5377 O O . ASP A 1 400 ? 18.88338 -7.88529 -41.41695 1.000 25.52982 396 ASP A O 1
ATOM 5386 N N . VAL A 1 401 ? 17.40635 -6.34243 -40.70483 1.000 28.70703 397 VAL A N 1
ATOM 5387 C CA . VAL A 1 401 ? 18.09103 -6.22973 -39.41314 1.000 29.12443 397 VAL A CA 1
ATOM 5388 C C . VAL A 1 401 ? 17.87532 -7.48978 -38.58597 1.000 23.71431 397 VAL A C 1
ATOM 5389 O O . VAL A 1 401 ? 18.79419 -7.91909 -37.88821 1.000 26.74963 397 VAL A O 1
ATOM 5402 N N . LEU A 1 402 ? 16.71774 -8.15541 -38.70226 1.000 25.04712 398 LEU A N 1
ATOM 5403 C CA . LEU A 1 402 ? 16.54995 -9.43877 -38.02681 1.000 28.03639 398 LEU A CA 1
ATOM 5404 C C . LEU A 1 402 ? 17.56712 -10.46690 -38.55321 1.000 25.16259 398 LEU A C 1
ATOM 5405 O O . LEU A 1 402 ? 18.17031 -11.23216 -37.77887 1.000 26.62318 398 LEU A O 1
ATOM 5421 N N . ARG A 1 403 ? 17.72865 -10.53557 -39.89535 1.000 27.20265 399 ARG A N 1
ATOM 5422 C CA . ARG A 1 403 ? 18.63237 -11.52072 -40.48136 1.000 31.32170 399 ARG A CA 1
ATOM 5423 C C . ARG A 1 403 ? 20.08320 -11.21157 -40.15814 1.000 26.00599 399 ARG A C 1
ATOM 5424 O O . ARG A 1 403 ? 20.88538 -12.13870 -39.91325 1.000 29.24261 399 ARG A O 1
ATOM 5445 N N . ARG A 1 404 ? 20.43412 -9.92434 -40.10616 1.000 26.79967 400 ARG A N 1
ATOM 5446 C CA . ARG A 1 404 ? 21.79478 -9.53923 -39.72882 1.000 28.66711 400 ARG A CA 1
ATOM 5447 C C . ARG A 1 404 ? 22.04666 -9.81247 -38.24754 1.000 28.49743 400 ARG A C 1
ATOM 5448 O O . ARG A 1 404 ? 23.15425 -10.20513 -37.87176 1.000 29.34576 400 ARG A O 1
ATOM 5469 N N . ALA A 1 405 ? 21.03196 -9.63376 -37.40504 1.000 25.73328 401 ALA A N 1
ATOM 5470 C CA . ALA A 1 405 ? 21.16453 -10.04422 -36.01527 1.000 25.83621 401 ALA A CA 1
ATOM 5471 C C . ALA A 1 405 ? 21.37623 -11.54205 -35.91358 1.000 27.88349 401 ALA A C 1
ATOM 5472 O O . ALA A 1 405 ? 22.20763 -11.99786 -35.11619 1.000 26.66096 401 ALA A O 1
ATOM 5479 N N . ARG A 1 406 ? 20.63542 -12.32404 -36.69964 1.000 28.51347 402 ARG A N 1
ATOM 5480 C CA . ARG A 1 406 ? 20.79961 -13.78595 -36.68961 1.000 29.65856 402 ARG A CA 1
ATOM 5481 C C . ARG A 1 406 ? 22.23076 -14.18559 -37.03300 1.000 25.35660 402 ARG A C 1
ATOM 5482 O O . ARG A 1 406 ? 22.83375 -15.03869 -36.35445 1.000 27.67644 402 ARG A O 1
ATOM 5503 N N . GLU A 1 407 ? 22.80925 -13.55859 -38.07993 1.000 28.81024 403 GLU A N 1
ATOM 5504 C CA . GLU A 1 407 ? 24.17268 -13.90029 -38.47717 1.000 33.92153 403 GLU A CA 1
ATOM 5505 C C . GLU A 1 407 ? 25.16903 -13.55803 -37.36639 1.000 34.35693 403 GLU A C 1
ATOM 5506 O O . GLU A 1 407 ? 26.06856 -14.35676 -37.05685 1.000 29.57319 403 GLU A O 1
ATOM 5518 N N . GLU A 1 408 ? 25.03264 -12.36709 -36.75783 1.000 27.64265 404 GLU A N 1
ATOM 5519 C CA . GLU A 1 408 ? 25.98158 -11.91302 -35.75458 1.000 28.56509 404 GLU A CA 1
ATOM 5520 C C . GLU A 1 408 ? 25.90332 -12.79833 -34.51083 1.000 28.20719 404 GLU A C 1
ATOM 5521 O O . GLU A 1 408 ? 26.93285 -13.20173 -33.94603 1.000 29.87876 404 GLU A O 1
ATOM 5533 N N . VAL A 1 409 ? 24.68464 -13.04237 -34.03721 1.000 28.52374 405 VAL A N 1
ATOM 5534 C CA . VAL A 1 409 ? 24.48428 -13.85789 -32.84488 1.000 31.07397 405 VAL A CA 1
ATOM 5535 C C . VAL A 1 409 ? 24.98808 -15.27242 -33.08630 1.000 29.78706 405 VAL A C 1
ATOM 5536 O O . VAL A 1 409 ? 25.68669 -15.85202 -32.23208 1.000 29.22192 405 VAL A O 1
ATOM 5549 N N . SER A 1 410 ? 24.67438 -15.82720 -34.25567 1.000 28.94290 406 SER A N 1
ATOM 5550 C CA . SER A 1 410 ? 25.10585 -17.19879 -34.57971 1.000 29.97266 406 SER A CA 1
ATOM 5551 C C . SER A 1 410 ? 26.62213 -17.34135 -34.51450 1.000 27.24892 406 SER A C 1
ATOM 5552 O O . SER A 1 410 ? 27.15571 -18.25225 -33.83890 1.000 34.10702 406 SER A O 1
ATOM 5560 N N . GLU A 1 411 ? 27.32788 -16.40008 -35.14575 1.000 28.81436 407 GLU A N 1
ATOM 5561 C CA . GLU A 1 411 ? 28.77613 -16.44562 -35.12007 1.000 30.95841 407 GLU A CA 1
ATOM 5562 C C . GLU A 1 411 ? 29.34142 -16.19965 -33.72973 1.000 34.96910 407 GLU A C 1
ATOM 5563 O O . GLU A 1 411 ? 30.31573 -16.87014 -33.33155 1.000 34.17041 407 GLU A O 1
ATOM 5575 N N . ALA A 1 412 ? 28.75302 -15.25786 -32.96325 1.000 29.84736 408 ALA A N 1
ATOM 5576 C CA . ALA A 1 412 ? 29.25509 -15.00596 -31.62116 1.000 30.76745 408 ALA A CA 1
ATOM 5577 C C . ALA A 1 412 ? 29.12017 -16.24253 -30.75925 1.000 31.25647 408 ALA A C 1
ATOM 5578 O O . ALA A 1 412 ? 30.03801 -16.59706 -29.98961 1.000 31.09016 408 ALA A O 1
ATOM 5585 N N . LEU A 1 413 ? 27.95271 -16.89017 -30.82368 1.000 29.63880 409 LEU A N 1
ATOM 5586 C CA . LEU A 1 413 ? 27.71007 -18.03275 -29.95440 1.000 33.44214 409 LEU A CA 1
ATOM 5587 C C . LEU A 1 413 ? 28.63400 -19.20190 -30.29359 1.000 43.18623 409 LEU A C 1
ATOM 5588 O O . LEU A 1 413 ? 29.00076 -19.96877 -29.40868 1.000 33.33923 409 LEU A O 1
ATOM 5604 N N . ARG A 1 414 ? 29.01152 -19.35542 -31.55561 1.000 31.16734 410 ARG A N 1
ATOM 5605 C CA . ARG A 1 414 ? 30.01759 -20.34666 -31.93634 1.000 33.73268 410 ARG A CA 1
ATOM 5606 C C . ARG A 1 414 ? 31.33835 -20.12056 -31.19970 1.000 34.88751 410 ARG A C 1
ATOM 5607 O O . ARG A 1 414 ? 32.08508 -21.07905 -30.94299 1.000 37.55814 410 ARG A O 1
ATOM 5628 N N . HIS A 1 415 ? 31.64382 -18.87827 -30.82299 1.000 28.65639 411 HIS A N 1
ATOM 5629 C CA . HIS A 1 415 ? 32.89897 -18.52546 -30.17364 1.000 26.61353 411 HIS A CA 1
ATOM 5630 C C . HIS A 1 415 ? 32.68920 -18.06313 -28.72651 1.000 23.67634 411 HIS A C 1
ATOM 5631 O O . HIS A 1 415 ? 33.52824 -17.32655 -28.18779 1.000 30.06985 411 HIS A O 1
ATOM 5645 N N . LYS A 1 416 ? 31.59096 -18.52729 -28.09150 1.000 31.06899 412 LYS A N 1
ATOM 5646 C CA . LYS A 1 416 ? 31.18754 -17.99092 -26.79756 1.000 30.63943 412 LYS A CA 1
ATOM 5647 C C . LYS A 1 416 ? 32.08891 -18.39606 -25.62438 1.000 28.85449 412 LYS A C 1
ATOM 5648 O O . LYS A 1 416 ? 32.01801 -17.77103 -24.55254 1.000 29.58752 412 LYS A O 1
ATOM 5667 N N . TRP A 1 417 ? 32.99950 -19.36884 -25.80559 1.000 29.99236 413 TRP A N 1
ATOM 5668 C CA . TRP A 1 417 ? 33.84113 -19.81225 -24.71022 1.000 30.34534 413 TRP A CA 1
ATOM 5669 C C . TRP A 1 417 ? 35.08787 -18.96904 -24.52522 1.000 29.06493 413 TRP A C 1
ATOM 5670 O O . TRP A 1 417 ? 35.68701 -19.01099 -23.46167 1.000 33.12024 413 TRP A O 1
ATOM 5691 N N . ALA A 1 418 ? 35.44780 -18.13598 -25.51769 1.000 35.48942 414 ALA A N 1
ATOM 5692 C CA . ALA A 1 418 ? 36.57729 -17.23052 -25.37897 1.000 41.37533 414 ALA A CA 1
ATOM 5693 C C . ALA A 1 418 ? 36.33344 -16.23050 -24.25375 1.000 27.96300 414 ALA A C 1
ATOM 5694 O O . ALA A 1 418 ? 35.47073 -15.35009 -24.41894 1.000 32.83722 414 ALA A O 1
ATOM 5701 N N . PRO A 1 419 ? 37.06897 -16.30984 -23.14894 1.000 34.25776 415 PRO A N 1
ATOM 5702 C CA . PRO A 1 419 ? 36.73975 -15.47392 -21.99058 1.000 33.03142 415 PRO A CA 1
ATOM 5703 C C . PRO A 1 419 ? 36.78553 -14.00245 -22.32322 1.000 32.60328 415 PRO A C 1
ATOM 5704 O O . PRO A 1 419 ? 37.75933 -13.50741 -22.90479 1.000 32.18396 415 PRO A O 1
ATOM 5715 N N . PHE A 1 420 ? 35.73007 -13.29777 -21.91792 1.000 30.45857 416 PHE A N 1
ATOM 5716 C CA . PHE A 1 420 ? 35.62322 -11.87295 -22.18375 1.000 29.41328 416 PHE A CA 1
ATOM 5717 C C . PHE A 1 420 ? 36.88194 -11.09693 -21.79546 1.000 29.29586 416 PHE A C 1
ATOM 5718 O O . PHE A 1 420 ? 37.34933 -10.26552 -22.55432 1.000 29.89403 416 PHE A O 1
ATOM 5735 N N A ASP A 1 421 ? 37.44227 -11.32098 -20.60836 0.734 32.01205 417 ASP A N 1
ATOM 5736 N N B ASP A 1 421 ? 37.43836 -11.34175 -20.60587 0.266 32.34508 417 ASP A N 1
ATOM 5737 C CA A ASP A 1 421 ? 38.60758 -10.50261 -20.25813 0.734 33.06446 417 ASP A CA 1
ATOM 5738 C CA B ASP A 1 421 ? 38.60493 -10.55622 -20.19860 0.266 33.39728 417 ASP A CA 1
ATOM 5739 C C A ASP A 1 421 ? 39.82701 -10.76702 -21.15161 0.734 34.10109 417 ASP A C 1
ATOM 5740 C C B ASP A 1 421 ? 39.80403 -10.76538 -21.13079 0.266 34.26814 417 ASP A C 1
ATOM 5741 O O A ASP A 1 421 ? 40.64599 -9.85675 -21.34424 0.734 34.77786 417 ASP A O 1
ATOM 5742 O O B ASP A 1 421 ? 40.61122 -9.84185 -21.30489 0.266 34.97823 417 ASP A O 1
ATOM 5759 N N . LYS A 1 422 ? 39.92361 -11.94479 -21.75713 1.000 34.15747 418 LYS A N 1
ATOM 5760 C CA . LYS A 1 422 ? 40.99597 -12.19321 -22.70873 1.000 35.61897 418 LYS A CA 1
ATOM 5761 C C . LYS A 1 422 ? 40.70719 -11.54454 -24.05435 1.000 36.17776 418 LYS A C 1
ATOM 5762 O O . LYS A 1 422 ? 41.62594 -11.08169 -24.71974 1.000 35.39237 418 LYS A O 1
ATOM 5782 N N . VAL A 1 423 ? 39.44248 -11.48276 -24.46093 1.000 32.46456 419 VAL A N 1
ATOM 5783 C CA . VAL A 1 423 ? 39.06892 -10.66408 -25.62447 1.000 34.30110 419 VAL A CA 1
ATOM 5784 C C . VAL A 1 423 ? 39.45950 -9.20455 -25.39879 1.000 33.35871 419 VAL A C 1
ATOM 5785 O O . VAL A 1 423 ? 40.06870 -8.55701 -26.26598 1.000 32.33821 419 VAL A O 1
ATOM 5798 N N . VAL A 1 424 ? 39.09586 -8.64449 -24.25073 1.000 30.52041 420 VAL A N 1
ATOM 5799 C CA . VAL A 1 424 ? 39.47001 -7.26486 -23.95250 1.000 34.37967 420 VAL A CA 1
ATOM 5800 C C . VAL A 1 424 ? 40.98164 -7.10048 -24.06912 1.000 36.03258 420 VAL A C 1
ATOM 5801 O O . VAL A 1 424 ? 41.48473 -6.11379 -24.63665 1.000 41.07330 420 VAL A O 1
ATOM 5814 N N . GLU A 1 425 ? 41.72394 -8.06383 -23.52223 1.000 36.61907 421 GLU A N 1
ATOM 5815 C CA . GLU A 1 425 ? 43.18175 -7.97952 -23.51273 1.000 39.47965 421 GLU A CA 1
ATOM 5816 C C . GLU A 1 425 ? 43.74353 -8.01035 -24.92191 1.000 42.99427 421 GLU A C 1
ATOM 5817 O O . GLU A 1 425 ? 44.62806 -7.20734 -25.26300 1.000 42.02962 421 GLU A O 1
ATOM 5829 N N . ARG A 1 426 ? 43.19626 -8.88235 -25.76971 1.000 41.57877 422 ARG A N 1
ATOM 5830 C CA . ARG A 1 426 ? 43.58955 -8.91934 -27.17206 1.000 41.30266 422 ARG A CA 1
ATOM 5831 C C . ARG A 1 426 ? 43.28280 -7.61292 -27.87804 1.000 47.02474 422 ARG A C 1
ATOM 5832 O O . ARG A 1 426 ? 44.11510 -7.09245 -28.62218 1.000 50.23734 422 ARG A O 1
ATOM 5853 N N . LEU A 1 427 ? 42.11174 -7.02841 -27.63314 1.000 41.64808 423 LEU A N 1
ATOM 5854 C CA . LEU A 1 427 ? 41.70089 -5.85647 -28.40164 1.000 41.75625 423 LEU A CA 1
ATOM 5855 C C . LEU A 1 427 ? 42.43077 -4.63027 -27.91859 1.000 53.33749 423 LEU A C 1
ATOM 5856 O O . LEU A 1 427 ? 42.53067 -3.65793 -28.67762 1.000 60.63389 423 LEU A O 1
ATOM 5872 N N . GLN A 1 428 ? 42.96969 -4.68447 -26.68787 1.000 54.96338 424 GLN A N 1
ATOM 5873 C CA . GLN A 1 428 ? 43.59696 -3.57664 -25.96776 1.000 63.75046 424 GLN A CA 1
ATOM 5874 C C . GLN A 1 428 ? 42.79196 -2.30749 -26.22048 1.000 78.48304 424 GLN A C 1
ATOM 5875 O O . GLN A 1 428 ? 43.26724 -1.37840 -26.89402 1.000 73.02966 424 GLN A O 1
ATOM 5889 N N . PRO A 1 429 ? 41.56227 -2.24333 -25.70396 1.000 85.28216 425 PRO A N 1
ATOM 5890 C CA . PRO A 1 429 ? 40.74002 -1.03086 -25.86263 1.000 88.31982 425 PRO A CA 1
ATOM 5891 C C . PRO A 1 429 ? 41.39168 0.16139 -25.18300 1.000 89.20064 425 PRO A C 1
ATOM 5892 O O . PRO A 1 429 ? 42.28579 0.00629 -24.33896 1.000 84.02756 425 PRO A O 1
ATOM 5903 N N . PRO A 1 430 ? 41.00261 1.36273 -25.54306 1.000 90.44796 426 PRO A N 1
ATOM 5904 C CA . PRO A 1 430 ? 41.29666 2.52244 -24.68589 1.000 98.57377 426 PRO A CA 1
ATOM 5905 C C . PRO A 1 430 ? 40.25908 2.62490 -23.57582 1.000 105.95340 426 PRO A C 1
ATOM 5906 O O . PRO A 1 430 ? 39.10356 2.99209 -23.81375 1.000 101.10497 426 PRO A O 1
ATOM 5917 N N . ARG A 1 431 ? 40.66413 2.26545 -22.35827 1.000 98.14960 427 ARG A N 1
ATOM 5918 C CA . ARG A 1 431 ? 39.74303 2.14644 -21.23570 1.000 97.06113 427 ARG A CA 1
ATOM 5919 C C . ARG A 1 431 ? 39.70638 3.43955 -20.42452 1.000 101.26576 427 ARG A C 1
ATOM 5920 O O . ARG A 1 431 ? 40.70317 4.16299 -20.30824 1.000 91.37502 427 ARG A O 1
ATOM 5924 N N . SER A 1 432 ? 38.52264 3.73741 -19.89357 1.000 103.65273 428 SER A N 1
ATOM 5925 C CA . SER A 1 432 ? 38.27635 4.91327 -19.07041 1.000 107.73466 428 SER A CA 1
ATOM 5926 C C . SER A 1 432 ? 37.62944 4.46460 -17.76604 1.000 111.59494 428 SER A C 1
ATOM 5927 O O . SER A 1 432 ? 37.00976 3.39711 -17.69618 1.000 110.25961 428 SER A O 1
ATOM 5935 N N . SER A 1 433 ? 37.79350 5.28236 -16.72300 1.000 114.61118 429 SER A N 1
ATOM 5936 C CA . SER A 1 433 ? 36.99916 5.11117 -15.51194 1.000 102.60977 429 SER A CA 1
ATOM 5937 C C . SER A 1 433 ? 35.55162 5.47724 -15.83327 1.000 99.82697 429 SER A C 1
ATOM 5938 O O . SER A 1 433 ? 35.28044 6.45224 -16.54545 1.000 89.48953 429 SER A O 1
ATOM 5946 N N . GLY A 1 434 ? 34.61823 4.65816 -15.35261 1.000 102.69732 430 GLY A N 1
ATOM 5947 C CA . GLY A 1 434 ? 33.21245 4.94914 -15.56126 1.000 90.19057 430 GLY A CA 1
ATOM 5948 C C . GLY A 1 434 ? 32.56647 4.17642 -16.69330 1.000 82.90484 430 GLY A C 1
ATOM 5949 O O . GLY A 1 434 ? 31.57080 3.48367 -16.44545 1.000 85.21989 430 GLY A O 1
ATOM 5953 N N . TYR A 1 435 ? 33.11039 4.28572 -17.92507 1.000 84.04348 431 TYR A N 1
ATOM 5954 C CA . TYR A 1 435 ? 32.61552 3.53360 -19.08517 1.000 91.85388 431 TYR A CA 1
ATOM 5955 C C . TYR A 1 435 ? 33.39321 2.22082 -19.25097 1.000 97.89393 431 TYR A C 1
ATOM 5956 O O . TYR A 1 435 ? 34.63248 2.18900 -19.17640 1.000 78.10446 431 TYR A O 1
ATOM 5960 N N . THR A 1 436 ? 32.65320 1.14382 -19.48576 1.000 87.69676 432 THR A N 1
ATOM 5961 C CA . THR A 1 436 ? 33.21738 -0.19492 -19.49681 1.000 72.59042 432 THR A CA 1
ATOM 5962 C C . THR A 1 436 ? 34.07164 -0.42303 -20.75296 1.000 67.81148 432 THR A C 1
ATOM 5963 O O . THR A 1 436 ? 34.04060 0.37573 -21.69555 1.000 69.64412 432 THR A O 1
ATOM 5967 N N . PRO A 1 437 ? 34.91953 -1.45519 -20.74446 1.000 77.15686 433 PRO A N 1
ATOM 5968 C CA . PRO A 1 437 ? 35.69044 -1.76550 -21.95705 1.000 72.61212 433 PRO A CA 1
ATOM 5969 C C . PRO A 1 437 ? 34.78634 -2.40483 -23.00378 1.000 68.35049 433 PRO A C 1
ATOM 5970 O O . PRO A 1 437 ? 33.96793 -3.27633 -22.68890 1.000 62.28765 433 PRO A O 1
ATOM 5981 N N . LEU A 1 438 ? 34.95890 -1.97198 -24.24809 1.000 51.07857 434 LEU A N 1
ATOM 5982 C CA . LEU A 1 438 ? 34.34677 -2.56444 -25.42753 1.000 52.62352 434 LEU A CA 1
ATOM 5983 C C . LEU A 1 438 ? 32.85499 -2.31895 -25.51172 1.000 47.01568 434 LEU A C 1
ATOM 5984 O O . LEU A 1 438 ? 32.35548 -2.02189 -26.59520 1.000 43.20156 434 LEU A O 1
ATOM 6000 N N . VAL A 1 439 ? 32.11524 -2.50771 -24.41315 1.000 36.93044 435 VAL A N 1
ATOM 6001 C CA . VAL A 1 439 ? 30.66645 -2.33535 -24.47657 1.000 39.55713 435 VAL A CA 1
ATOM 6002 C C . VAL A 1 439 ? 30.21810 -1.41931 -23.33283 1.000 40.58213 435 VAL A C 1
ATOM 6003 O O . VAL A 1 439 ? 30.72230 -1.50041 -22.20538 1.000 40.71084 435 VAL A O 1
ATOM 6016 N N . GLN A 1 440 ? 29.22785 -0.60172 -23.62148 1.000 32.88373 436 GLN A N 1
ATOM 6017 C CA . GLN A 1 440 ? 28.63560 0.34759 -22.66320 1.000 29.61108 436 GLN A CA 1
ATOM 6018 C C . GLN A 1 440 ? 27.16565 0.03091 -22.41318 1.000 33.91037 436 GLN A C 1
ATOM 6019 O O . GLN A 1 440 ? 26.49019 0.73682 -21.65901 1.000 34.41467 436 GLN A O 1
ATOM 6033 N N . THR A 1 441 ? 26.64718 -1.03715 -23.02341 1.000 25.78972 437 THR A N 1
ATOM 6034 C CA . THR A 1 441 ? 25.27816 -1.47818 -22.80180 1.000 27.76522 437 THR A CA 1
ATOM 6035 C C . THR A 1 441 ? 25.20547 -2.98764 -23.00026 1.000 31.40289 437 THR A C 1
ATOM 6036 O O . THR A 1 441 ? 26.06223 -3.60086 -23.63477 1.000 29.31653 437 THR A O 1
ATOM 6047 N N A MET A 1 442 ? 24.14392 -3.57934 -22.47256 0.474 29.18596 438 MET A N 1
ATOM 6048 N N B MET A 1 442 ? 24.18401 -3.57304 -22.40115 0.526 29.02795 438 MET A N 1
ATOM 6049 C CA A MET A 1 442 ? 23.95806 -5.01411 -22.58778 0.474 31.00483 438 MET A CA 1
ATOM 6050 C CA B MET A 1 442 ? 23.91869 -4.99781 -22.46298 0.526 30.75944 438 MET A CA 1
ATOM 6051 C C A MET A 1 442 ? 22.48750 -5.40722 -22.58301 0.474 26.03744 438 MET A C 1
ATOM 6052 C C B MET A 1 442 ? 22.45481 -5.29066 -22.74435 0.526 26.19320 438 MET A C 1
ATOM 6053 O O A MET A 1 442 ? 21.62863 -4.74066 -21.99633 0.474 25.99079 438 MET A O 1
ATOM 6054 O O B MET A 1 442 ? 21.57976 -4.43174 -22.53467 0.526 23.11169 438 MET A O 1
ATOM 6081 N N . LEU A 1 443 ? 22.21821 -6.50857 -23.26554 1.000 23.28217 439 LEU A N 1
ATOM 6082 C CA . LEU A 1 443 ? 20.87609 -7.01253 -23.50603 1.000 22.47873 439 LEU A CA 1
ATOM 6083 C C . LEU A 1 443 ? 20.88960 -8.43936 -22.98432 1.000 31.57256 439 LEU A C 1
ATOM 6084 O O . LEU A 1 443 ? 21.81703 -9.17917 -23.32064 1.000 26.03167 439 LEU A O 1
ATOM 6101 N N A VAL A 1 444 ? 19.90372 -8.76378 -22.11862 0.531 24.50483 440 VAL A N 1
ATOM 6102 N N B VAL A 1 444 ? 19.90562 -8.84185 -22.21193 0.469 24.80520 440 VAL A N 1
ATOM 6103 C CA A VAL A 1 444 ? 19.67632 -10.08997 -21.52079 0.531 25.96114 440 VAL A CA 1
ATOM 6104 C CA B VAL A 1 444 ? 19.82162 -10.22182 -21.73790 0.469 27.23386 440 VAL A CA 1
ATOM 6105 C C A VAL A 1 444 ? 18.26971 -10.57976 -21.81668 0.531 26.26171 440 VAL A C 1
ATOM 6106 C C B VAL A 1 444 ? 18.36477 -10.60578 -21.77083 0.469 26.22732 440 VAL A C 1
ATOM 6107 O O A VAL A 1 444 ? 17.30459 -9.80326 -21.78233 0.531 25.27397 440 VAL A O 1
ATOM 6108 O O B VAL A 1 444 ? 17.47805 -9.76111 -21.63773 0.469 26.70314 440 VAL A O 1
ATOM 6133 N N . LEU A 1 445 ? 18.11966 -11.88684 -22.03341 1.000 27.76721 441 LEU A N 1
ATOM 6134 C CA . LEU A 1 445 ? 16.79030 -12.48805 -22.10147 1.000 24.66438 441 LEU A CA 1
ATOM 6135 C C . LEU A 1 445 ? 16.74008 -13.54373 -20.99401 1.000 31.75178 441 LEU A C 1
ATOM 6136 O O . LEU A 1 445 ? 17.45965 -14.52910 -21.08882 1.000 33.18611 441 LEU A O 1
ATOM 6153 N N . THR A 1 446 ? 15.92271 -13.29555 -19.94389 1.000 35.06940 442 THR A N 1
ATOM 6154 C CA . THR A 1 446 ? 15.88224 -14.13015 -18.72112 1.000 42.16763 442 THR A CA 1
ATOM 6155 C C . THR A 1 446 ? 15.03674 -15.37323 -19.05432 1.000 32.95165 442 THR A C 1
ATOM 6156 O O . THR A 1 446 ? 13.91570 -15.23099 -19.54765 1.000 32.54459 442 THR A O 1
ATOM 6167 N N . GLN A 1 447 ? 15.57047 -16.59103 -18.84142 1.000 30.94703 443 GLN A N 1
ATOM 6168 C CA . GLN A 1 447 ? 14.79759 -17.80487 -19.09475 1.000 29.17520 443 GLN A CA 1
ATOM 6169 C C . GLN A 1 447 ? 15.01669 -18.83564 -17.98627 1.000 30.75817 443 GLN A C 1
ATOM 6170 O O . GLN A 1 447 ? 16.02376 -18.80074 -17.26002 1.000 32.06302 443 GLN A O 1
ATOM 6184 N N . GLY A 1 448 ? 14.00318 -19.67487 -17.79711 1.000 32.62987 444 GLY A N 1
ATOM 6185 C CA . GLY A 1 448 ? 14.11871 -20.84795 -16.94427 1.000 31.13366 444 GLY A CA 1
ATOM 6186 C C . GLY A 1 448 ? 14.44850 -20.50572 -15.52097 1.000 29.64543 444 GLY A C 1
ATOM 6187 O O . GLY A 1 448 ? 13.76951 -19.63991 -14.90073 1.000 30.53224 444 GLY A O 1
ATOM 6191 N N . ASP A 1 449 ? 15.55605 -21.12851 -15.01549 1.000 28.35417 445 ASP A N 1
ATOM 6192 C CA . ASP A 1 449 ? 15.89390 -21.01453 -13.58663 1.000 27.07033 445 ASP A CA 1
ATOM 6193 C C . ASP A 1 449 ? 16.26958 -19.56678 -13.15927 1.000 27.03339 445 ASP A C 1
ATOM 6194 O O . ASP A 1 449 ? 16.28125 -19.26843 -11.96545 1.000 27.13647 445 ASP A O 1
ATOM 6203 N N . ALA A 1 450 ? 16.62871 -18.68197 -14.08173 1.000 26.86642 446 ALA A N 1
ATOM 6204 C CA . ALA A 1 450 ? 16.84960 -17.28311 -13.68673 1.000 26.16075 446 ALA A CA 1
ATOM 6205 C C . ALA A 1 450 ? 15.58781 -16.53431 -13.29075 1.000 31.68660 446 ALA A C 1
ATOM 6206 O O . ALA A 1 450 ? 15.69719 -15.50989 -12.59001 1.000 27.51138 446 ALA A O 1
ATOM 6213 N N . GLY A 1 451 ? 14.41574 -16.98364 -13.73090 1.000 26.87808 447 GLY A N 1
ATOM 6214 C CA . GLY A 1 451 ? 13.16344 -16.27517 -13.51597 1.000 33.32909 447 GLY A CA 1
ATOM 6215 C C . GLY A 1 451 ? 12.10179 -16.96499 -12.66954 1.000 27.62929 447 GLY A C 1
ATOM 6216 O O . GLY A 1 451 ? 11.30643 -16.30163 -12.01637 1.000 26.90413 447 GLY A O 1
ATOM 6220 N N . ARG A 1 452 ? 12.05307 -18.28853 -12.65722 1.000 27.65853 448 ARG A N 1
ATOM 6221 C CA . ARG A 1 452 ? 10.98101 -19.00170 -11.97680 1.000 27.51124 448 ARG A CA 1
ATOM 6222 C C . ARG A 1 452 ? 11.38805 -20.45712 -11.80622 1.000 31.63761 448 ARG A C 1
ATOM 6223 O O . ARG A 1 452 ? 12.26497 -20.98277 -12.54186 1.000 31.01571 448 ARG A O 1
ATOM 6230 N N . ILE A 1 453 ? 10.76951 -21.08603 -10.81680 1.000 29.85154 449 ILE A N 1
ATOM 6231 C CA . ILE A 1 453 ? 10.85325 -22.53269 -10.65363 1.000 32.96750 449 ILE A CA 1
ATOM 6232 C C . ILE A 1 453 ? 9.47780 -23.07146 -10.33578 1.000 36.59754 449 ILE A C 1
ATOM 6233 O O . ILE A 1 453 ? 8.55475 -22.33832 -9.97727 1.000 31.17341 449 ILE A O 1
ATOM 6249 N N . SER A 1 454 ? 9.35973 -24.39319 -10.44611 1.000 35.37102 450 SER A N 1
ATOM 6250 C CA . SER A 1 454 ? 8.20556 -25.12007 -9.93457 1.000 37.34112 450 SER A CA 1
ATOM 6251 C C . SER A 1 454 ? 8.65422 -25.94484 -8.75850 1.000 41.14814 450 SER A C 1
ATOM 6252 O O . SER A 1 454 ? 9.65862 -26.64900 -8.83969 1.000 47.73834 450 SER A O 1
ATOM 6260 N N . HIS A 1 455 ? 7.94547 -25.84140 -7.66459 1.000 34.24209 451 HIS A N 1
ATOM 6261 C CA . HIS A 1 455 ? 8.18886 -26.69370 -6.51766 1.000 41.48799 451 HIS A CA 1
ATOM 6262 C C . HIS A 1 455 ? 6.84472 -27.19419 -6.01027 1.000 45.48694 451 HIS A C 1
ATOM 6263 O O . HIS A 1 455 ? 5.93379 -26.39272 -5.79503 1.000 41.39044 451 HIS A O 1
ATOM 6277 N N . ASP A 1 456 ? 6.69683 -28.52107 -5.86453 1.000 63.91051 452 ASP A N 1
ATOM 6278 C CA . ASP A 1 456 ? 5.45533 -29.08397 -5.31831 1.000 63.73613 452 ASP A CA 1
ATOM 6279 C C . ASP A 1 456 ? 4.23230 -28.60238 -6.08944 1.000 59.24215 452 ASP A C 1
ATOM 6280 O O . ASP A 1 456 ? 3.22711 -28.20413 -5.49437 1.000 56.66339 452 ASP A O 1
ATOM 6289 N N . ASP A 1 457 ? 4.34660 -28.57665 -7.42361 1.000 42.95995 453 ASP A N 1
ATOM 6290 C CA . ASP A 1 457 ? 3.25741 -28.19541 -8.32267 1.000 55.71774 453 ASP A CA 1
ATOM 6291 C C . ASP A 1 457 ? 2.81978 -26.74228 -8.11559 1.000 58.48218 453 ASP A C 1
ATOM 6292 O O . ASP A 1 457 ? 1.67397 -26.39463 -8.39166 1.000 49.29122 453 ASP A O 1
ATOM 6301 N N . THR A 1 458 ? 3.73727 -25.88790 -7.65501 1.000 46.36793 454 THR A N 1
ATOM 6302 C CA . THR A 1 458 ? 3.48745 -24.45716 -7.47458 1.000 40.53889 454 THR A CA 1
ATOM 6303 C C . THR A 1 458 ? 4.58307 -23.70850 -8.21773 1.000 33.30194 454 THR A C 1
ATOM 6304 O O . THR A 1 458 ? 5.76539 -23.99931 -8.03921 1.000 37.14836 454 THR A O 1
ATOM 6315 N N . GLU A 1 459 ? 4.20195 -22.74226 -9.00252 1.000 32.38929 455 GLU A N 1
ATOM 6316 C CA . GLU A 1 459 ? 5.14150 -21.89880 -9.72036 1.000 27.85621 455 GLU A CA 1
ATOM 6317 C C . GLU A 1 459 ? 5.51293 -20.77040 -8.76591 1.000 32.27237 455 GLU A C 1
ATOM 6318 O O . GLU A 1 459 ? 4.61980 -20.06423 -8.26089 1.000 32.30597 455 GLU A O 1
ATOM 6330 N N . LEU A 1 460 ? 6.81632 -20.58139 -8.58030 1.000 27.52145 456 LEU A N 1
ATOM 6331 C CA . LEU A 1 460 ? 7.37635 -19.55200 -7.70370 1.000 26.22375 456 LEU A CA 1
ATOM 6332 C C . LEU A 1 460 ? 8.22501 -18.62999 -8.55744 1.000 31.94795 456 LEU A C 1
ATOM 6333 O O . LEU A 1 460 ? 9.12132 -19.09726 -9.26653 1.000 28.89326 456 LEU A O 1
ATOM 6349 N N . ARG A 1 461 ? 7.98436 -17.32681 -8.47407 1.000 27.25928 457 ARG A N 1
ATOM 6350 C CA . ARG A 1 461 ? 8.72687 -16.40305 -9.30587 1.000 27.30793 457 ARG A CA 1
ATOM 6351 C C . ARG A 1 461 ? 9.95570 -15.91628 -8.53185 1.000 29.33567 457 ARG A C 1
ATOM 6352 O O . ARG A 1 461 ? 9.89442 -15.66792 -7.32293 1.000 31.41061 457 ARG A O 1
ATOM 6373 N N A ILE A 1 462 ? 11.08360 -15.83466 -9.22962 0.625 27.01331 458 ILE A N 1
ATOM 6374 N N B ILE A 1 462 ? 11.08011 -15.83175 -9.24202 0.375 27.23025 458 ILE A N 1
ATOM 6375 C CA A ILE A 1 462 ? 12.29552 -15.24712 -8.69016 0.625 27.72811 458 ILE A CA 1
ATOM 6376 C CA B ILE A 1 462 ? 12.30172 -15.23307 -8.72857 0.375 27.76800 458 ILE A CA 1
ATOM 6377 C C A ILE A 1 462 ? 12.23591 -13.74778 -8.97440 0.625 28.21578 458 ILE A C 1
ATOM 6378 C C B ILE A 1 462 ? 12.21429 -13.73215 -8.98567 0.375 28.37502 458 ILE A C 1
ATOM 6379 O O A ILE A 1 462 ? 12.21773 -13.33163 -10.13168 0.625 26.93791 458 ILE A O 1
ATOM 6380 O O B ILE A 1 462 ? 12.16825 -13.30075 -10.13792 0.375 27.07335 458 ILE A O 1
ATOM 6411 N N . GLU A 1 463 ? 12.18823 -12.92261 -7.93135 1.000 25.36336 459 GLU A N 1
ATOM 6412 C CA . GLU A 1 463 ? 12.12553 -11.46820 -8.06925 1.000 26.62251 459 GLU A CA 1
ATOM 6413 C C . GLU A 1 463 ? 13.47279 -10.87858 -7.69753 1.000 24.13105 459 GLU A C 1
ATOM 6414 O O . GLU A 1 463 ? 14.13122 -11.36917 -6.77607 1.000 32.07266 459 GLU A O 1
ATOM 6427 N N . ARG A 1 464 ? 13.93414 -9.90666 -8.44586 1.000 23.74132 460 ARG A N 1
ATOM 6428 C CA . ARG A 1 464 ? 15.22745 -9.31020 -8.18642 1.000 23.34953 460 ARG A CA 1
ATOM 6429 C C . ARG A 1 464 ? 15.06040 -7.97760 -7.45497 1.000 26.21712 460 ARG A C 1
ATOM 6430 O O . ARG A 1 464 ? 14.06820 -7.26375 -7.66099 1.000 27.29024 460 ARG A O 1
ATOM 6451 N N . GLY A 1 465 ? 16.02089 -7.66633 -6.62351 1.000 28.00334 461 GLY A N 1
ATOM 6452 C CA . GLY A 1 465 ? 16.07021 -6.33463 -6.07694 1.000 30.28045 461 GLY A CA 1
ATOM 6453 C C . GLY A 1 465 ? 16.35232 -5.35597 -7.20253 1.000 28.19084 461 GLY A C 1
ATOM 6454 O O . GLY A 1 465 ? 16.69920 -5.72371 -8.33889 1.000 29.83730 461 GLY A O 1
ATOM 6458 N N . ALA A 1 466 ? 16.17168 -4.07553 -6.85802 1.000 31.74616 462 ALA A N 1
ATOM 6459 C CA . ALA A 1 466 ? 16.35455 -2.97173 -7.78656 1.000 30.92382 462 ALA A CA 1
ATOM 6460 C C . ALA A 1 466 ? 17.69732 -2.26280 -7.63652 1.000 30.68373 462 ALA A C 1
ATOM 6461 O O . ALA A 1 466 ? 18.04347 -1.45449 -8.49800 1.000 39.06445 462 ALA A O 1
ATOM 6468 N N . ALA A 1 467 ? 18.44440 -2.49945 -6.59189 1.000 32.63195 463 ALA A N 1
ATOM 6469 C CA . ALA A 1 467 ? 19.67925 -1.75881 -6.41410 1.000 34.01520 463 ALA A CA 1
ATOM 6470 C C . ALA A 1 467 ? 20.77176 -2.39621 -7.24137 1.000 38.72713 463 ALA A C 1
ATOM 6471 O O . ALA A 1 467 ? 20.93268 -3.61662 -7.25589 1.000 35.79118 463 ALA A O 1
ATOM 6478 N N . HIS A 1 468 ? 21.57062 -1.56290 -7.86541 1.000 25.97851 464 HIS A N 1
ATOM 6479 C CA . HIS A 1 468 ? 22.76512 -2.01722 -8.52564 1.000 26.03033 464 HIS A CA 1
ATOM 6480 C C . HIS A 1 468 ? 23.69904 -0.86563 -8.72471 1.000 31.55685 464 HIS A C 1
ATOM 6481 O O . HIS A 1 468 ? 23.33342 0.31072 -8.53529 1.000 25.86588 464 HIS A O 1
ATOM 6495 N N . GLY A 1 469 ? 24.91206 -1.22169 -9.12166 1.000 25.96698 465 GLY A N 1
ATOM 6496 C CA . GLY A 1 469 ? 26.00328 -0.30493 -9.36686 1.000 28.53980 465 GLY A CA 1
ATOM 6497 C C . GLY A 1 469 ? 26.12564 0.32128 -10.72212 1.000 26.02777 465 GLY A C 1
ATOM 6498 O O . GLY A 1 469 ? 27.09599 1.06256 -10.92784 1.000 27.87147 465 GLY A O 1
ATOM 6502 N N . ALA A 1 470 ? 25.19332 0.06801 -11.67966 1.000 26.75559 466 ALA A N 1
ATOM 6503 C CA . ALA A 1 470 ? 25.22218 0.69886 -13.02550 1.000 27.66258 466 ALA A CA 1
ATOM 6504 C C . ALA A 1 470 ? 26.58654 0.48227 -13.70948 1.000 30.58337 466 ALA A C 1
ATOM 6505 O O . ALA A 1 470 ? 27.22990 1.38257 -14.19146 1.000 27.70102 466 ALA A O 1
ATOM 6512 N N . LYS A 1 471 ? 27.00526 -0.77599 -13.79437 1.000 30.73150 467 LYS A N 1
ATOM 6513 C CA . LYS A 1 471 ? 28.21036 -1.08925 -14.56377 1.000 31.26760 467 LYS A CA 1
ATOM 6514 C C . LYS A 1 471 ? 28.08337 -0.57256 -15.98062 1.000 32.26535 467 LYS A C 1
ATOM 6515 O O . LYS A 1 471 ? 29.03213 -0.00580 -16.52855 1.000 31.65666 467 LYS A O 1
ATOM 6534 N N . TYR A 1 472 ? 26.88707 -0.64456 -16.55724 1.000 27.67712 468 TYR A N 1
ATOM 6535 C CA . TYR A 1 472 ? 26.67216 -0.10905 -17.89651 1.000 29.56972 468 TYR A CA 1
ATOM 6536 C C . TYR A 1 472 ? 25.79501 1.12624 -17.89721 1.000 31.55260 468 TYR A C 1
ATOM 6537 O O . TYR A 1 472 ? 25.01609 1.32026 -16.97199 1.000 31.42002 468 TYR A O 1
ATOM 6555 N N . ASP A 1 473 ? 25.87648 1.90191 -18.98245 1.000 28.75963 469 ASP A N 1
ATOM 6556 C CA . ASP A 1 473 ? 25.01664 3.06406 -19.13431 1.000 28.49389 469 ASP A CA 1
ATOM 6557 C C . ASP A 1 473 ? 23.55560 2.67086 -19.01946 1.000 26.27431 469 ASP A C 1
ATOM 6558 O O . ASP A 1 473 ? 22.76600 3.34852 -18.34269 1.000 26.76201 469 ASP A O 1
ATOM 6567 N N . LEU A 1 474 ? 23.17837 1.56979 -19.70105 1.000 29.55085 470 LEU A N 1
ATOM 6568 C CA . LEU A 1 474 ? 21.83487 1.03824 -19.83896 1.000 27.49305 470 LEU A CA 1
ATOM 6569 C C . LEU A 1 474 ? 21.98678 -0.46820 -20.00337 1.000 27.08738 470 LEU A C 1
ATOM 6570 O O . LEU A 1 474 ? 22.84843 -0.88082 -20.78667 1.000 29.60449 470 LEU A O 1
ATOM 6586 N N . SER A 1 475 ? 21.11692 -1.26406 -19.39967 1.000 25.52233 471 SER A N 1
ATOM 6587 C CA . SER A 1 475 ? 20.98631 -2.69647 -19.69853 1.000 26.78237 471 SER A CA 1
ATOM 6588 C C . SER A 1 475 ? 19.50844 -2.94920 -19.94110 1.000 28.68615 471 SER A C 1
ATOM 6589 O O . SER A 1 475 ? 18.65598 -2.47656 -19.19327 1.000 29.78416 471 SER A O 1
ATOM 6597 N N . LEU A 1 476 ? 19.18490 -3.66314 -20.99340 1.000 23.06480 472 LEU A N 1
ATOM 6598 C CA . LEU A 1 476 ? 17.82225 -4.07668 -21.29351 1.000 24.11554 472 LEU A CA 1
ATOM 6599 C C . LEU A 1 476 ? 17.68271 -5.54218 -20.90968 1.000 32.06998 472 LEU A C 1
ATOM 6600 O O . LEU A 1 476 ? 18.42782 -6.39808 -21.40532 1.000 29.88832 472 LEU A O 1
ATOM 6616 N N . VAL A 1 477 ? 16.78010 -5.82167 -19.98129 1.000 25.96051 473 VAL A N 1
ATOM 6617 C CA . VAL A 1 477 ? 16.58257 -7.15430 -19.39589 1.000 22.51411 473 VAL A CA 1
ATOM 6618 C C . VAL A 1 477 ? 15.18241 -7.60176 -19.77105 1.000 26.27032 473 VAL A C 1
ATOM 6619 O O . VAL A 1 477 ? 14.19034 -7.02283 -19.31021 1.000 29.49852 473 VAL A O 1
ATOM 6632 N N . PHE A 1 478 ? 15.07851 -8.59502 -20.63318 1.000 25.05144 474 PHE A N 1
ATOM 6633 C CA . PHE A 1 478 ? 13.77995 -9.07254 -21.07703 1.000 28.19719 474 PHE A CA 1
ATOM 6634 C C . PHE A 1 478 ? 13.45087 -10.42969 -20.44109 1.000 30.34160 474 PHE A C 1
ATOM 6635 O O . PHE A 1 478 ? 14.32811 -11.21542 -20.07934 1.000 30.36680 474 PHE A O 1
ATOM 6652 N N . GLU A 1 479 ? 12.16160 -10.70666 -20.31765 1.000 32.04778 475 GLU A N 1
ATOM 6653 C CA . GLU A 1 479 ? 11.69351 -12.02089 -19.86271 1.000 39.24646 475 GLU A CA 1
ATOM 6654 C C . GLU A 1 479 ? 10.33912 -12.32531 -20.48962 1.000 38.31785 475 GLU A C 1
ATOM 6655 O O . GLU A 1 479 ? 9.46796 -11.44996 -20.58343 1.000 47.42630 475 GLU A O 1
ATOM 6667 N N . ARG A 1 480 ? 10.15077 -13.56830 -20.90969 1.000 58.97640 476 ARG A N 1
ATOM 6668 C CA . ARG A 1 480 ? 8.87266 -13.97874 -21.48818 1.000 72.23463 476 ARG A CA 1
ATOM 6669 C C . ARG A 1 480 ? 8.22452 -15.02453 -20.57971 1.000 79.01785 476 ARG A C 1
ATOM 6670 O O . ARG A 1 480 ? 8.78821 -16.10631 -20.35508 1.000 72.62401 476 ARG A O 1
ATOM 6691 N N . ASP A 1 481 ? 7.05077 -14.66841 -20.02102 1.000 84.86552 477 ASP A N 1
ATOM 6692 C CA . ASP A 1 481 ? 6.23496 -15.52806 -19.16828 1.000 97.87846 477 ASP A CA 1
ATOM 6693 C C . ASP A 1 481 ? 4.91429 -15.86211 -19.89581 1.000 93.26624 477 ASP A C 1
ATOM 6694 O O . ASP A 1 481 ? 4.74352 -15.59552 -21.09203 1.000 79.51910 477 ASP A O 1
ATOM 6703 N N . SER A 1 482 ? 3.96797 -16.45542 -19.15470 1.000 96.10382 478 SER A N 1
ATOM 6704 C CA . SER A 1 482 ? 2.68992 -16.86951 -19.74092 1.000 90.77432 478 SER A CA 1
ATOM 6705 C C . SER A 1 482 ? 1.92686 -15.68150 -20.32885 1.000 97.35056 478 SER A C 1
ATOM 6706 O O . SER A 1 482 ? 1.44846 -15.74140 -21.46921 1.000 101.91687 478 SER A O 1
ATOM 6714 N N . GLU A 1 483 ? 1.77269 -14.59773 -19.55434 1.000 91.44504 479 GLU A N 1
ATOM 6715 C CA . GLU A 1 483 ? 1.20412 -13.37809 -20.12347 1.000 93.29008 479 GLU A CA 1
ATOM 6716 C C . GLU A 1 483 ? 2.03207 -12.90401 -21.30980 1.000 101.50140 479 GLU A C 1
ATOM 6717 O O . GLU A 1 483 ? 1.54934 -12.10313 -22.12496 1.000 105.76587 479 GLU A O 1
ATOM 6729 N N . GLY A 1 484 ? 3.26500 -13.40145 -21.42256 1.000 97.16611 480 GLY A N 1
ATOM 6730 C CA . GLY A 1 484 ? 4.09248 -13.15834 -22.57937 1.000 101.07294 480 GLY A CA 1
ATOM 6731 C C . GLY A 1 484 ? 5.48570 -12.66397 -22.26244 1.000 79.94739 480 GLY A C 1
ATOM 6732 O O . GLY A 1 484 ? 6.17077 -13.16762 -21.37255 1.000 62.31409 480 GLY A O 1
ATOM 6736 N N . LEU A 1 485 ? 5.91420 -11.68558 -23.03174 1.000 73.71991 481 LEU A N 1
ATOM 6737 C CA . LEU A 1 485 ? 7.23521 -11.09859 -22.91882 1.000 70.61233 481 LEU A CA 1
ATOM 6738 C C . LEU A 1 485 ? 7.07164 -9.76818 -22.21619 1.000 36.40863 481 LEU A C 1
ATOM 6739 O O . LEU A 1 485 ? 6.11253 -9.03401 -22.49715 1.000 48.78391 481 LEU A O 1
ATOM 6755 N N . HIS A 1 486 ? 8.02383 -9.45186 -21.32594 1.000 49.38065 482 HIS A N 1
ATOM 6756 C CA . HIS A 1 486 ? 8.10537 -8.13339 -20.70500 1.000 39.76999 482 HIS A CA 1
ATOM 6757 C C . HIS A 1 486 ? 9.57335 -7.69107 -20.57290 1.000 38.13921 482 HIS A C 1
ATOM 6758 O O . HIS A 1 486 ? 10.51982 -8.49389 -20.61192 1.000 40.23577 482 HIS A O 1
ATOM 6772 N N . GLY A 1 487 ? 9.76708 -6.41132 -20.30245 1.000 37.06356 483 GLY A N 1
ATOM 6773 C CA . GLY A 1 487 ? 11.11415 -5.88397 -20.23049 1.000 29.19027 483 GLY A CA 1
ATOM 6774 C C . GLY A 1 487 ? 11.27477 -4.93664 -19.06194 1.000 31.82482 483 GLY A C 1
ATOM 6775 O O . GLY A 1 487 ? 10.29809 -4.35160 -18.59895 1.000 33.51322 483 GLY A O 1
ATOM 6779 N N . LEU A 1 488 ? 12.54110 -4.70831 -18.70261 1.000 29.72860 484 LEU A N 1
ATOM 6780 C CA . LEU A 1 488 ? 12.98124 -3.77221 -17.66640 1.000 34.68004 484 LEU A CA 1
ATOM 6781 C C . LEU A 1 488 ? 14.27084 -3.10798 -18.14101 1.000 31.17116 484 LEU A C 1
ATOM 6782 O O . LEU A 1 488 ? 15.13114 -3.74461 -18.77753 1.000 31.81760 484 LEU A O 1
ATOM 6798 N N . ILE A 1 489 ? 14.42040 -1.82424 -17.84519 1.000 26.11589 485 ILE A N 1
ATOM 6799 C CA . ILE A 1 489 ? 15.61115 -1.07092 -18.17673 1.000 26.01362 485 ILE A CA 1
ATOM 6800 C C . ILE A 1 489 ? 16.38151 -0.85083 -16.89087 1.000 30.85231 485 ILE A C 1
ATOM 6801 O O . ILE A 1 489 ? 15.87162 -0.20642 -15.98351 1.000 30.44813 485 ILE A O 1
ATOM 6817 N N . GLU A 1 490 ? 17.61397 -1.32345 -16.81693 1.000 23.30107 486 GLU A N 1
ATOM 6818 C CA . GLU A 1 490 ? 18.52590 -0.95802 -15.75664 1.000 24.66268 486 GLU A CA 1
ATOM 6819 C C . GLU A 1 490 ? 19.36537 0.20033 -16.25756 1.000 27.93551 486 GLU A C 1
ATOM 6820 O O . GLU A 1 490 ? 19.89153 0.13875 -17.36554 1.000 29.21944 486 GLU A O 1
ATOM 6832 N N . TYR A 1 491 ? 19.47266 1.27674 -15.47553 1.000 22.21506 487 TYR A N 1
ATOM 6833 C CA . TYR A 1 491 ? 20.14761 2.43945 -16.00480 1.000 22.07222 487 TYR A CA 1
ATOM 6834 C C . TYR A 1 491 ? 21.04821 3.08904 -14.97400 1.000 23.44064 487 TYR A C 1
ATOM 6835 O O . TYR A 1 491 ? 20.85422 2.92408 -13.77560 1.000 24.59042 487 TYR A O 1
ATOM 6853 N N . ASP A 1 492 ? 21.97006 3.91091 -15.48275 1.000 26.02693 488 ASP A N 1
ATOM 6854 C CA . ASP A 1 492 ? 22.92966 4.63598 -14.66732 1.000 23.19059 488 ASP A CA 1
ATOM 6855 C C . ASP A 1 492 ? 22.31694 5.99701 -14.30584 1.000 25.40090 488 ASP A C 1
ATOM 6856 O O . ASP A 1 492 ? 22.25036 6.89605 -15.14200 1.000 23.87984 488 ASP A O 1
ATOM 6865 N N . ALA A 1 493 ? 21.95300 6.17189 -13.04437 1.000 23.63658 489 ALA A N 1
ATOM 6866 C CA . ALA A 1 493 ? 21.43965 7.47487 -12.57421 1.000 26.41573 489 ALA A CA 1
ATOM 6867 C C . ALA A 1 493 ? 22.49529 8.56907 -12.51701 1.000 28.35977 489 ALA A C 1
ATOM 6868 O O . ALA A 1 493 ? 22.11391 9.74702 -12.48035 1.000 26.20262 489 ALA A O 1
ATOM 6875 N N . ASP A 1 494 ? 23.79441 8.25484 -12.58499 1.000 25.08363 490 ASP A N 1
ATOM 6876 C CA . ASP A 1 494 ? 24.80911 9.29541 -12.82790 1.000 26.98370 490 ASP A CA 1
ATOM 6877 C C . ASP A 1 494 ? 24.56969 10.03903 -14.12904 1.000 34.50413 490 ASP A C 1
ATOM 6878 O O . ASP A 1 494 ? 24.97035 11.20552 -14.27380 1.000 29.96524 490 ASP A O 1
ATOM 6887 N N . LEU A 1 495 ? 23.98780 9.37243 -15.12608 1.000 25.60908 491 LEU A N 1
ATOM 6888 C CA . LEU A 1 495 ? 23.70903 9.92967 -16.43060 1.000 24.14881 491 LEU A CA 1
ATOM 6889 C C . LEU A 1 495 ? 22.25672 10.37539 -16.64694 1.000 28.01903 491 LEU A C 1
ATOM 6890 O O . LEU A 1 495 ? 22.00266 11.32011 -17.41507 1.000 30.18765 491 LEU A O 1
ATOM 6906 N N . PHE A 1 496 ? 21.29142 9.65719 -16.10696 1.000 26.50447 492 PHE A N 1
ATOM 6907 C CA . PHE A 1 496 ? 19.89863 9.79709 -16.51290 1.000 24.93276 492 PHE A CA 1
ATOM 6908 C C . PHE A 1 496 ? 19.00714 10.12337 -15.31944 1.000 25.53588 492 PHE A C 1
ATOM 6909 O O . PHE A 1 496 ? 19.07758 9.44306 -14.27940 1.000 24.66867 492 PHE A O 1
ATOM 6926 N N . ASP A 1 497 ? 18.06905 11.05312 -15.55425 1.000 25.55456 493 ASP A N 1
ATOM 6927 C CA . ASP A 1 497 ? 16.86467 11.21734 -14.76606 1.000 27.69266 493 ASP A CA 1
ATOM 6928 C C . ASP A 1 497 ? 15.80145 10.25572 -15.25436 1.000 25.97837 493 ASP A C 1
ATOM 6929 O O . ASP A 1 497 ? 15.77880 9.85952 -16.42857 1.000 26.65976 493 ASP A O 1
ATOM 6938 N N . GLU A 1 498 ? 14.94534 9.82796 -14.32924 1.000 28.15545 494 GLU A N 1
ATOM 6939 C CA . GLU A 1 498 ? 13.94658 8.82207 -14.67179 1.000 30.37240 494 GLU A CA 1
ATOM 6940 C C . GLU A 1 498 ? 13.04343 9.19417 -15.84664 1.000 30.03902 494 GLU A C 1
ATOM 6941 O O . GLU A 1 498 ? 12.76050 8.28826 -16.66204 1.000 29.89896 494 GLU A O 1
ATOM 6953 N N . PRO A 1 499 ? 12.57044 10.44000 -16.02282 1.000 27.71831 495 PRO A N 1
ATOM 6954 C CA . PRO A 1 499 ? 11.69495 10.72289 -17.17485 1.000 30.26960 495 PRO A CA 1
ATOM 6955 C C . PRO A 1 499 ? 12.40433 10.55430 -18.50929 1.000 29.80248 495 PRO A C 1
ATOM 6956 O O . PRO A 1 499 ? 11.75591 10.19949 -19.50103 1.000 32.53636 495 PRO A O 1
ATOM 6967 N N . THR A 1 500 ? 13.71152 10.76673 -18.55637 1.000 27.71189 496 THR A N 1
ATOM 6968 C CA . THR A 1 500 ? 14.47660 10.46319 -19.76133 1.000 29.53072 496 THR A CA 1
ATOM 6969 C C . THR A 1 500 ? 14.46141 8.96517 -20.05969 1.000 30.39426 496 THR A C 1
ATOM 6970 O O . THR A 1 500 ? 14.33941 8.55644 -21.22408 1.000 27.81953 496 THR A O 1
ATOM 6981 N N . VAL A 1 501 ? 14.58725 8.11494 -19.03294 1.000 26.83635 497 VAL A N 1
ATOM 6982 C CA . VAL A 1 501 ? 14.56250 6.67516 -19.25473 1.000 27.62746 497 VAL A CA 1
ATOM 6983 C C . VAL A 1 501 ? 13.16401 6.21486 -19.65285 1.000 26.60746 497 VAL A C 1
ATOM 6984 O O . VAL A 1 501 ? 12.99358 5.30087 -20.46847 1.000 27.00113 497 VAL A O 1
ATOM 6997 N N . ARG A 1 502 ? 12.12781 6.82592 -19.08838 1.000 27.04664 498 ARG A N 1
ATOM 6998 C CA . ARG A 1 502 ? 10.76303 6.47597 -19.48023 1.000 28.80182 498 ARG A CA 1
ATOM 6999 C C . ARG A 1 502 ? 10.54426 6.79033 -20.95865 1.000 27.90309 498 ARG A C 1
ATOM 7000 O O . ARG A 1 502 ? 9.98069 5.97487 -21.69160 1.000 30.78550 498 ARG A O 1
ATOM 7021 N N . ALA A 1 503 ? 11.01802 7.94336 -21.39522 1.000 29.35874 499 ALA A N 1
ATOM 7022 C CA . ALA A 1 503 ? 10.91137 8.30623 -22.80816 1.000 30.08165 499 ALA A CA 1
ATOM 7023 C C . ALA A 1 503 ? 11.62644 7.27643 -23.69136 1.000 37.02293 499 ALA A C 1
ATOM 7024 O O . ALA A 1 503 ? 11.10036 6.87142 -24.73360 1.000 31.50420 499 ALA A O 1
ATOM 7031 N N . MET A 1 504 ? 12.88510 6.95661 -23.36941 1.000 27.89806 500 MET A N 1
ATOM 7032 C CA . MET A 1 504 ? 13.60940 5.86571 -24.08516 1.000 31.03094 500 MET A CA 1
ATOM 7033 C C . MET A 1 504 ? 12.81724 4.58273 -24.12468 1.000 33.77075 500 MET A C 1
ATOM 7034 O O . MET A 1 504 ? 12.67858 3.96257 -25.17700 1.000 28.58504 500 MET A O 1
ATOM 7048 N N . GLY A 1 505 ? 12.30142 4.14411 -22.98824 1.000 27.47545 501 GLY A N 1
ATOM 7049 C CA . GLY A 1 505 ? 11.50468 2.92210 -22.95427 1.000 31.51572 501 GLY A CA 1
ATOM 7050 C C . GLY A 1 505 ? 10.26424 3.01889 -23.83111 1.000 34.88704 501 GLY A C 1
ATOM 7051 O O . GLY A 1 505 ? 9.92237 2.07557 -24.54694 1.000 31.24176 501 GLY A O 1
ATOM 7055 N N . ASP A 1 506 ? 9.59430 4.16935 -23.80892 1.000 31.50830 502 ASP A N 1
ATOM 7056 C CA . ASP A 1 506 ? 8.45144 4.37927 -24.70069 1.000 36.41465 502 ASP A CA 1
ATOM 7057 C C . ASP A 1 506 ? 8.85433 4.23501 -26.17016 1.000 35.72881 502 ASP A C 1
ATOM 7058 O O . ASP A 1 506 ? 8.14077 3.60191 -26.94869 1.000 35.94727 502 ASP A O 1
ATOM 7067 N N . ARG A 1 507 ? 9.97164 4.84474 -26.56833 1.000 32.16502 503 ARG A N 1
ATOM 7068 C CA . ARG A 1 507 ? 10.41936 4.73628 -27.95232 1.000 33.65872 503 ARG A CA 1
ATOM 7069 C C . ARG A 1 507 ? 10.77522 3.30120 -28.30702 1.000 33.09310 503 ARG A C 1
ATOM 7070 O O . ARG A 1 507 ? 10.43883 2.80752 -29.39154 1.000 30.59691 503 ARG A O 1
ATOM 7091 N N . LEU A 1 508 ? 11.39236 2.57101 -27.39047 1.000 29.42584 504 LEU A N 1
ATOM 7092 C CA . LEU A 1 508 ? 11.76916 1.19877 -27.70643 1.000 31.99480 504 LEU A CA 1
ATOM 7093 C C . LEU A 1 508 ? 10.53904 0.31969 -27.89015 1.000 31.96161 504 LEU A C 1
ATOM 7094 O O . LEU A 1 508 ? 10.46757 -0.48242 -28.83539 1.000 29.04492 504 LEU A O 1
ATOM 7110 N N . ARG A 1 509 ? 9.56309 0.40389 -26.95572 1.000 29.29258 505 ARG A N 1
ATOM 7111 C CA . ARG A 1 509 ? 8.37094 -0.42153 -27.08599 1.000 31.63182 505 ARG A CA 1
ATOM 7112 C C . ARG A 1 509 ? 7.59464 -0.05576 -28.34604 1.000 28.43233 505 ARG A C 1
ATOM 7113 O O . ARG A 1 509 ? 7.01401 -0.95516 -28.96497 1.000 30.36017 505 ARG A O 1
ATOM 7134 N N . HIS A 1 510 ? 7.60839 1.21354 -28.73029 1.000 30.14046 506 HIS A N 1
ATOM 7135 C CA . HIS A 1 510 ? 6.93971 1.64942 -29.94232 1.000 35.02834 506 HIS A CA 1
ATOM 7136 C C . HIS A 1 510 ? 7.60398 1.01063 -31.16737 1.000 32.46043 506 HIS A C 1
ATOM 7137 O O . HIS A 1 510 ? 6.92877 0.47645 -32.06142 1.000 32.22637 506 HIS A O 1
ATOM 7151 N N . LEU A 1 511 ? 8.93577 1.05739 -31.19770 1.000 30.79501 507 LEU A N 1
ATOM 7152 C CA . LEU A 1 511 ? 9.69327 0.38052 -32.26355 1.000 31.55515 507 LEU A CA 1
ATOM 7153 C C . LEU A 1 511 ? 9.40146 -1.10389 -32.33280 1.000 30.17225 507 LEU A C 1
ATOM 7154 O O . LEU A 1 511 ? 9.30290 -1.67279 -33.41923 1.000 31.62463 507 LEU A O 1
ATOM 7170 N N . MET A 1 512 ? 9.31384 -1.79655 -31.19102 1.000 27.65695 508 MET A N 1
ATOM 7171 C CA . MET A 1 512 ? 9.10078 -3.21726 -31.19461 1.000 30.81200 508 MET A CA 1
ATOM 7172 C C . MET A 1 512 ? 7.71737 -3.52824 -31.75899 1.000 33.75394 508 MET A C 1
ATOM 7173 O O . MET A 1 512 ? 7.55436 -4.51453 -32.47139 1.000 32.39013 508 MET A O 1
ATOM 7187 N N . GLU A 1 513 ? 6.70512 -2.72231 -31.43077 1.000 32.38423 509 GLU A N 1
ATOM 7188 C CA . GLU A 1 513 ? 5.35737 -2.91666 -31.99542 1.000 34.43201 509 GLU A CA 1
ATOM 7189 C C . GLU A 1 513 ? 5.35470 -2.71847 -33.51701 1.000 32.59830 509 GLU A C 1
ATOM 7190 O O . GLU A 1 513 ? 4.74630 -3.50742 -34.25393 1.000 35.61210 509 GLU A O 1
ATOM 7202 N N . GLN A 1 514 ? 6.08148 -1.72759 -33.99311 1.000 31.56627 510 GLN A N 1
ATOM 7203 C CA . GLN A 1 514 ? 6.21455 -1.48677 -35.42838 1.000 34.28292 510 GLN A CA 1
ATOM 7204 C C . GLN A 1 514 ? 6.93687 -2.61918 -36.13011 1.000 40.06475 510 GLN A C 1
ATOM 7205 O O . GLN A 1 514 ? 6.54409 -2.99594 -37.23706 1.000 35.37962 510 GLN A O 1
ATOM 7219 N N . PHE A 1 515 ? 8.00653 -3.15006 -35.52460 1.000 32.41478 511 PHE A N 1
ATOM 7220 C CA . PHE A 1 515 ? 8.69849 -4.32767 -36.07083 1.000 31.86927 511 PHE A CA 1
ATOM 7221 C C . PHE A 1 515 ? 7.71156 -5.42608 -36.42513 1.000 39.70833 511 PHE A C 1
ATOM 7222 O O . PHE A 1 515 ? 7.75517 -5.99038 -37.52821 1.000 37.98419 511 PHE A O 1
ATOM 7239 N N . ALA A 1 516 ? 6.82785 -5.77237 -35.47491 1.000 37.78352 512 ALA A N 1
ATOM 7240 C CA . ALA A 1 516 ? 5.92444 -6.90820 -35.64700 1.000 43.92207 512 ALA A CA 1
ATOM 7241 C C . ALA A 1 516 ? 4.86290 -6.61103 -36.69575 1.000 39.91841 512 ALA A C 1
ATOM 7242 O O . ALA A 1 516 ? 4.42676 -7.50865 -37.41819 1.000 42.79882 512 ALA A O 1
ATOM 7249 N N . ARG A 1 517 ? 4.49910 -5.35568 -36.86136 1.000 38.90717 513 ARG A N 1
ATOM 7250 C CA . ARG A 1 517 ? 3.47067 -4.98378 -37.81507 1.000 47.36199 513 ARG A CA 1
ATOM 7251 C C . ARG A 1 517 ? 3.98392 -4.81151 -39.23011 1.000 45.36726 513 ARG A C 1
ATOM 7252 O O . ARG A 1 517 ? 3.22630 -5.07122 -40.16386 1.000 52.06422 513 ARG A O 1
ATOM 7273 N N B ARG A 1 518 ? 5.23187 -4.36935 -39.42240 0.454 39.53786 514 ARG A N 1
ATOM 7274 N N C ARG A 1 518 ? 5.24104 -4.39315 -39.41667 0.546 39.49547 514 ARG A N 1
ATOM 7275 C CA B ARG A 1 518 ? 5.76508 -4.05440 -40.74770 0.454 41.12453 514 ARG A CA 1
ATOM 7276 C CA C ARG A 1 518 ? 5.76866 -4.04946 -40.73781 0.546 41.12951 514 ARG A CA 1
ATOM 7277 C C B ARG A 1 518 ? 7.14782 -4.66787 -40.95159 0.454 36.43745 514 ARG A C 1
ATOM 7278 C C C ARG A 1 518 ? 7.14742 -4.66805 -40.96641 0.546 36.37835 514 ARG A C 1
ATOM 7279 O O B ARG A 1 518 ? 8.13859 -3.94109 -41.11358 0.454 36.39796 514 ARG A O 1
ATOM 7280 O O C ARG A 1 518 ? 8.13468 -3.94679 -41.16029 0.546 36.37971 514 ARG A O 1
ATOM 7321 N N . PRO A 1 519 ? 7.23748 -5.99916 -40.99832 1.000 40.23830 515 PRO A N 1
ATOM 7322 C CA . PRO A 1 519 ? 8.54586 -6.65513 -41.23528 1.000 40.01352 515 PRO A CA 1
ATOM 7323 C C . PRO A 1 519 ? 9.15359 -6.34717 -42.59722 1.000 39.95613 515 PRO A C 1
ATOM 7324 O O . PRO A 1 519 ? 10.38600 -6.46289 -42.76163 1.000 37.98953 515 PRO A O 1
ATOM 7335 N N . ASP A 1 520 ? 8.35419 -5.89433 -43.54330 1.000 43.44103 516 ASP A N 1
ATOM 7336 C CA . ASP A 1 520 ? 8.87110 -5.54628 -44.84711 1.000 43.89475 516 ASP A CA 1
ATOM 7337 C C . ASP A 1 520 ? 9.30988 -4.11396 -44.94368 1.000 38.49137 516 ASP A C 1
ATOM 7338 O O . ASP A 1 520 ? 9.94412 -3.75953 -45.92566 1.000 41.35706 516 ASP A O 1
ATOM 7347 N N . ALA A 1 521 ? 8.97890 -3.27588 -43.97353 1.000 35.17170 517 ALA A N 1
ATOM 7348 C CA . ALA A 1 521 ? 9.18825 -1.85868 -44.12343 1.000 37.35450 517 ALA A CA 1
ATOM 7349 C C . ALA A 1 521 ? 10.66790 -1.48351 -44.03878 1.000 34.61345 517 ALA A C 1
ATOM 7350 O O . ALA A 1 521 ? 11.37230 -1.94637 -43.13431 1.000 32.67830 517 ALA A O 1
ATOM 7357 N N . PRO A 1 522 ? 11.12928 -0.55268 -44.87108 1.000 40.27188 518 PRO A N 1
ATOM 7358 C CA . PRO A 1 522 ? 12.38661 0.14599 -44.56891 1.000 32.75598 518 PRO A CA 1
ATOM 7359 C C . P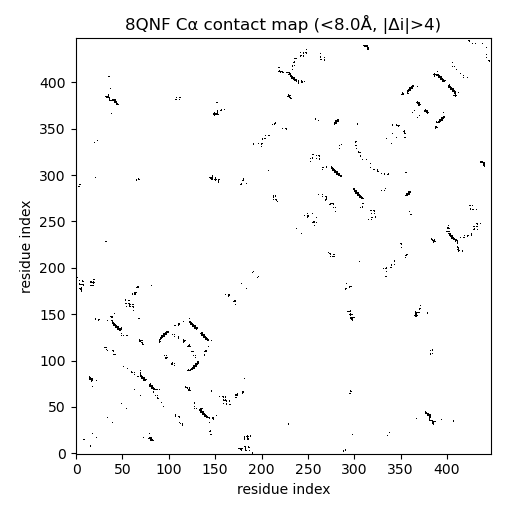RO A 1 522 ? 12.28569 0.90108 -43.24329 1.000 33.41088 518 PRO A C 1
ATOM 7360 O O . PRO A 1 522 ? 11.23007 1.44077 -42.89263 1.000 33.40645 518 PRO A O 1
ATOM 7371 N N . LEU A 1 523 ? 13.38838 0.93772 -42.50812 1.000 29.42224 519 LEU A N 1
ATOM 7372 C CA . LEU A 1 523 ? 13.34154 1.55774 -41.18595 1.000 31.21599 519 LEU A CA 1
ATOM 7373 C C . LEU A 1 523 ? 12.92941 3.01630 -41.25484 1.000 35.21105 519 LEU A C 1
ATOM 7374 O O . LEU A 1 523 ? 12.26231 3.49167 -40.34307 1.000 33.34508 519 LEU A O 1
ATOM 7390 N N . HIS A 1 524 ? 13.30020 3.74152 -42.31604 1.000 32.75489 520 HIS A N 1
ATOM 7391 C CA . HIS A 1 524 ? 12.97970 5.16878 -42.39962 1.000 38.68196 520 HIS A CA 1
ATOM 7392 C C . HIS A 1 524 ? 11.46831 5.36648 -42.47996 1.000 35.18452 520 HIS A C 1
ATOM 7393 O O . HIS A 1 524 ? 10.99676 6.45562 -42.19584 1.000 40.52027 520 HIS A O 1
ATOM 7407 N N . GLU A 1 525 ? 10.69149 4.32817 -42.79705 1.000 35.50229 521 GLU A N 1
ATOM 7408 C CA . GLU A 1 525 ? 9.23206 4.43490 -42.83277 1.000 44.50703 521 GLU A CA 1
ATOM 7409 C C . GLU A 1 525 ? 8.58661 4.15016 -41.48246 1.000 50.26375 521 GLU A C 1
ATOM 7410 O O . GLU A 1 525 ? 7.38351 4.34601 -41.33322 1.000 45.20875 521 GLU A O 1
ATOM 7422 N N . LEU A 1 526 ? 9.34128 3.68520 -40.49402 1.000 37.84923 522 LEU A N 1
ATOM 7423 C CA . LEU A 1 526 ? 8.82393 3.49929 -39.14090 1.000 40.08612 522 LEU A CA 1
ATOM 7424 C C . LEU A 1 526 ? 8.99673 4.83364 -38.40708 1.000 44.54700 522 LEU A C 1
ATOM 7425 O O . LEU A 1 526 ? 10.08264 5.14541 -37.88254 1.000 45.95303 522 LEU A O 1
ATOM 7441 N N . GLU A 1 527 ? 7.92518 5.61407 -38.36107 1.000 52.05878 523 GLU A N 1
ATOM 7442 C CA . GLU A 1 527 ? 7.99501 6.95144 -37.78997 1.000 57.41574 523 GLU A CA 1
ATOM 7443 C C . GLU A 1 527 ? 8.27754 6.90749 -36.29163 1.000 52.93121 523 GLU A C 1
ATOM 7444 O O . GLU A 1 527 ? 7.84710 5.99575 -35.57312 1.000 47.63900 523 GLU A O 1
ATOM 7448 N N . ALA A 1 528 ? 9.00670 7.92557 -35.82994 1.000 54.98484 524 ALA A N 1
ATOM 7449 C CA . ALA A 1 528 ? 9.27133 8.11457 -34.41084 1.000 60.08003 524 ALA A CA 1
ATOM 7450 C C . ALA A 1 528 ? 7.96988 8.28886 -33.62731 1.000 57.35611 524 ALA A C 1
ATOM 7451 O O . ALA A 1 528 ? 6.90286 8.64760 -34.17093 1.000 44.71594 524 ALA A O 1
ATOM 7458 N N . LEU A 1 529 ? 8.05920 7.94836 -32.34357 1.000 50.12167 525 LEU A N 1
ATOM 7459 C CA . LEU A 1 529 ? 6.92973 8.10221 -31.44324 1.000 48.62069 525 LEU A CA 1
ATOM 7460 C C . LEU A 1 529 ? 6.55053 9.57378 -31.43129 1.000 48.87821 525 LEU A C 1
ATOM 7461 O O . LEU A 1 529 ? 7.41620 10.43782 -31.28192 1.000 52.38019 525 LEU A O 1
ATOM 7477 N N . GLY A 1 530 ? 5.26616 9.84914 -31.60484 1.000 52.95594 526 GLY A N 1
ATOM 7478 C CA . GLY A 1 530 ? 4.77976 11.21059 -31.56514 1.000 66.34066 526 GLY A CA 1
ATOM 7479 C C . GLY A 1 530 ? 5.10400 12.01662 -32.80707 1.000 84.84296 526 GLY A C 1
ATOM 7480 O O . GLY A 1 530 ? 5.67516 13.11099 -32.70964 1.000 86.67280 526 GLY A O 1
ATOM 7484 N N . ALA A 1 531 ? 4.73981 11.48987 -33.97549 1.000 78.36850 527 ALA A N 1
ATOM 7485 C CA . ALA A 1 531 ? 4.97382 12.17094 -35.24656 1.000 79.85968 527 ALA A CA 1
ATOM 7486 C C . ALA A 1 531 ? 3.72981 12.07182 -36.13013 1.000 81.36677 527 ALA A C 1
ATOM 7487 O O . ALA A 1 531 ? 3.15599 13.08769 -36.52201 1.000 87.73894 527 ALA A O 1
#

Nearest PDB structures (foldseek):
  8qnf-assembly1_A  TM=1.002E+00  e=3.812E-98  Streptomyces regensis
  8fx6-assembly1_A  TM=9.019E-01  e=9.809E-38  Thermobifida fusca YX
  8fx7-assembly1_A  TM=9.051E-01  e=6.958E-37  Thermobifida fusca YX
  8g3j-assembly1_A  TM=9.013E-01  e=8.271E-37  Thermobifida fusca YX
  6oyf-assembly1_A  TM=8.905E-01  e=3.297E-36  Eleftheria terrae

Radius of gyration: 22.08 Å; Cα contacts (8 Å, |Δi|>4): 957; chains: 1; bounding box: 53×53×58 Å

Secondary structure (DSSP, 8-state):
-PPP-TTSS-SSSPPPBPPHHHHHHHHH-SS---S-STTS-EEEEESS---HHHHHHHHHHHHHH-GGGGEEEEEETTEEEEEEP--TT-SEEEEEE-SSHHHHHHHHHHHHT----TTT---EEEEEEE-STT-EEEEEEE-GGG--TTHHHHHHHHHHHHHHHHHTT------TTSPPHHHHHHHHHHHS-HHHHHHHHHHHHHHT-SSPPPP----SSPPPSS----EEEEE----HHHHHHHHHHHHHTT--HHHHHHHHHHHHHHHHH--SEEEEEEEEE---SGGGTT--S--EEEEEEEEE--TTSBHHHHHHHHHHHHHHHHHTTTS-HHHHHHHH-----SSSPSS-SEEEEEE-GGGTEEEETTEEEE-EE-S----SSSEEEEEEEETTEEEEEEEEETTT--HHHHHHHHHHHHHHHHHHHH-TTSBGGGSPPS--